Protein AF-0000000087521911 (afdb_homodimer)

Foldseek 3Di:
DPCPPVNVLPLPPDPDDQQDFLDDCPPPPPPDPDCPDPPPQPADDDPVFAWFKWFGQFKAKDWDQDPDDPDDDDDDVVVPCPVSRDRDIATQAGTDTDTFTWLFEEEEDEDPSLNLVVVVCCQQSNGPTPDTGMTGRDHEDEQPPQQPADQQFFLQVSLQSLLSSVSDDPVVSVVCSVVLCVLLVCVVGRRPRNVPPDPQSVLSSSLSSVLSDQDQEYEYEQSLVSYDPVSSVSSLVSLSVSSVVGHYYYYYHPDLVSCLSRGQWYWYGGSNYTDDIGGSVVVVVVVVVVVD/DPCPPVNVLPLPPDPDDAQDFLDDCPPCPPPDPDCPDPPPQPADDDPVFAWFKWFGQFKAKDWDQAPDDPDDDDDDVVVPCPVSSDRDIATQAGTDTDTDTWLFEEEEDEDPSLNLVVVVCCQQSNGPTPDTGMTGRDHEDEQPPQQPADQQFFLQVSLVSLLSSVSDDPVVSVVCSVVLCVLLVCVVGRRPRNVPPDPQSVLSSSLSSVLSDQDQEYEYEQSLVSYDPVSSVSSLVSLSVSSVVGHYYYYYHPDLVSCLSRGQWYWYGGSNYTDDIGGSVVVVVVVVVVVD

Organism: NCBI:txid162496

Nearest PDB structures (foldseek):
  7dd0-assembly2_D  TM=9.475E-01  e=5.955E-24  Bacillus subtilis subsp. subtilis str. 168
  7dd0-assembly1_C  TM=9.483E-01  e=8.957E-24  Bacillus subtilis subsp. subtilis str. 168
  7dd0-assembly1_A  TM=9.484E-01  e=1.701E-23  Bacillus subtilis subsp. subtilis str. 168
  7dd0-assembly2_B  TM=8.967E-01  e=7.971E-24  Bacillus subtilis subsp. subtilis str. 168
  6jbh-assembly1_B  TM=8.506E-01  e=3.644E-19  Alicyclobacillus herbarius

pLDDT: mean 77.41, std 24.44, range [22.36, 98.56]

Radius of gyration: 26.39 Å; Cα contacts (8 Å, |Δi|>4): 1039; chains: 2; bounding box: 81×71×60 Å

Structure (mmCIF, N/CA/C/O backbone):
data_AF-0000000087521911-model_v1
#
loop_
_entity.id
_entity.type
_entity.pdbx_description
1 polymer 'Teichoic acids export ATP-binding protein TagH'
#
loop_
_atom_site.group_PDB
_atom_site.id
_atom_site.type_symbol
_atom_site.label_atom_id
_atom_site.label_alt_id
_atom_site.label_comp_id
_atom_site.label_asym_id
_atom_site.label_entity_id
_atom_site.label_seq_id
_atom_site.pdbx_PDB_ins_code
_atom_site.Cartn_x
_atom_site.Cartn_y
_atom_site.Cartn_z
_atom_site.occupancy
_atom_site.B_iso_or_equiv
_atom_site.auth_seq_id
_atom_site.auth_comp_id
_atom_site.auth_asym_id
_atom_site.auth_atom_id
_atom_site.pdbx_PDB_model_num
ATOM 1 N N . MET A 1 1 ? -19.812 -6.426 34.812 1 22.36 1 MET A N 1
ATOM 2 C CA . MET A 1 1 ? -19.891 -5.055 34.312 1 22.36 1 MET A CA 1
ATOM 3 C C . MET A 1 1 ? -19.297 -4.945 32.906 1 22.36 1 MET A C 1
ATOM 5 O O . MET A 1 1 ? -18.141 -5.309 32.688 1 22.36 1 MET A O 1
ATOM 9 N N . SER A 1 2 ? -20.062 -5.16 31.828 1 26.69 2 SER A N 1
ATOM 10 C CA . SER A 1 2 ? -19.781 -5.328 30.406 1 26.69 2 SER A CA 1
ATOM 11 C C . SER A 1 2 ? -19.109 -4.09 29.812 1 26.69 2 SER A C 1
ATOM 13 O O . SER A 1 2 ? -19.656 -2.988 29.891 1 26.69 2 SER A O 1
ATOM 15 N N . ILE A 1 3 ? -17.781 -4.004 29.906 1 28.83 3 ILE A N 1
ATOM 16 C CA . ILE A 1 3 ? -17 -2.875 29.438 1 28.83 3 ILE A CA 1
ATOM 17 C C . ILE A 1 3 ? -17.359 -2.561 27.984 1 28.83 3 ILE A C 1
ATOM 19 O O . ILE A 1 3 ? -17.25 -3.424 27.109 1 28.83 3 ILE A O 1
ATOM 23 N N . SER A 1 4 ? -18.422 -1.766 27.844 1 28.25 4 SER A N 1
ATOM 24 C CA . SER A 1 4 ? -18.922 -1.297 26.547 1 28.25 4 SER A CA 1
ATOM 25 C C . SER A 1 4 ? -17.781 -0.7 25.703 1 28.25 4 SER A C 1
ATOM 27 O O . SER A 1 4 ? -16.781 -0.233 26.25 1 28.25 4 SER A O 1
ATOM 29 N N . PHE A 1 5 ? -17.812 -0.992 24.469 1 32.16 5 PHE A N 1
ATOM 30 C CA . PHE A 1 5 ? -16.828 -0.479 23.516 1 32.16 5 PHE A CA 1
ATOM 31 C C . PHE A 1 5 ? -16.609 1.018 23.719 1 32.16 5 PHE A C 1
ATOM 33 O O . PHE A 1 5 ? -15.492 1.513 23.594 1 32.16 5 PHE A O 1
ATOM 40 N N . ASP A 1 6 ? -17.703 1.628 24.078 1 31.12 6 ASP A N 1
ATOM 41 C CA . ASP A 1 6 ? -17.641 3.068 24.297 1 31.12 6 ASP A CA 1
ATOM 42 C C . ASP A 1 6 ? -16.719 3.398 25.469 1 31.12 6 ASP A C 1
ATOM 44 O O . ASP A 1 6 ? -16.094 4.461 25.5 1 31.12 6 ASP A O 1
ATOM 48 N N . ASP A 1 7 ? -16.812 2.672 26.5 1 31.64 7 ASP A N 1
ATOM 49 C CA . ASP A 1 7 ? -16.031 2.938 27.703 1 31.64 7 ASP A CA 1
ATOM 50 C C . ASP A 1 7 ? -14.531 2.889 27.391 1 31.64 7 ASP A C 1
ATOM 52 O O . ASP A 1 7 ? -13.711 3.307 28.219 1 31.64 7 ASP A O 1
ATOM 56 N N . LEU A 1 8 ? -14.18 2.168 26.453 1 28.31 8 LEU A N 1
ATOM 57 C CA . LEU A 1 8 ? -12.758 1.992 26.203 1 28.31 8 LEU A CA 1
ATOM 58 C C . LEU A 1 8 ? -12.156 3.25 25.578 1 28.31 8 LEU A C 1
ATOM 60 O O . LEU A 1 8 ? -10.977 3.551 25.797 1 28.31 8 LEU A O 1
ATOM 64 N N . ILE A 1 9 ? -12.922 3.928 24.719 1 30.78 9 ILE A N 1
ATOM 65 C CA . ILE A 1 9 ? -12.25 4.969 23.953 1 30.78 9 ILE A CA 1
ATOM 66 C C . ILE A 1 9 ? -12.586 6.34 24.531 1 30.78 9 ILE A C 1
ATOM 68 O O . ILE A 1 9 ? -13.633 6.914 24.203 1 30.78 9 ILE A O 1
ATOM 72 N N . ASN A 1 10 ? -12.586 6.578 25.906 1 27.72 10 ASN A N 1
ATOM 73 C CA . ASN A 1 10 ? -12.961 7.867 26.484 1 27.72 10 ASN A CA 1
ATOM 74 C C . ASN A 1 10 ? -12.039 8.984 25.984 1 27.72 10 ASN A C 1
ATOM 76 O O . ASN A 1 10 ? -10.844 8.984 26.281 1 27.72 10 ASN A O 1
ATOM 80 N N . PRO A 1 11 ? -12.477 9.766 25.078 1 27.09 11 PRO A N 1
ATOM 81 C CA . PRO A 1 11 ? -11.82 10.922 24.469 1 27.09 11 PRO A CA 1
ATOM 82 C C . PRO A 1 11 ? -11.414 11.984 25.484 1 27.09 11 PRO A C 1
ATOM 84 O O . PRO A 1 11 ? -10.828 13.008 25.125 1 27.09 11 PRO A O 1
ATOM 87 N N . GLN A 1 12 ? -12.039 12.07 26.656 1 29.78 12 GLN A N 1
ATOM 88 C CA . GLN A 1 12 ? -11.859 13.32 27.391 1 29.78 12 GLN A CA 1
ATOM 89 C C . GLN A 1 12 ? -10.383 13.586 27.656 1 29.78 12 GLN A C 1
ATOM 91 O O . GLN A 1 12 ? -10.031 14.586 28.281 1 29.78 12 GLN A O 1
ATOM 96 N N . LEU A 1 13 ? -9.578 12.562 27.625 1 28.88 13 LEU A N 1
ATOM 97 C CA . LEU A 1 13 ? -8.391 12.781 28.438 1 28.88 13 LEU A CA 1
ATOM 98 C C . LEU A 1 13 ? -7.375 13.641 27.688 1 28.88 13 LEU A C 1
ATOM 100 O O . LEU A 1 13 ? -6.242 13.812 28.141 1 28.88 13 LEU A O 1
ATOM 104 N N . HIS A 1 14 ? -7.523 13.812 26.281 1 29.69 14 HIS A N 1
ATOM 105 C CA . HIS A 1 14 ? -6.246 14.375 25.859 1 29.69 14 HIS A CA 1
ATOM 106 C C . HIS A 1 14 ? -6.23 15.891 26.031 1 29.69 14 HIS A C 1
ATOM 108 O O . HIS A 1 14 ? -7.133 16.578 25.547 1 29.69 14 HIS A O 1
ATOM 114 N N . PRO A 1 15 ? -5.57 16.422 26.969 1 28.14 15 PRO A N 1
ATOM 115 C CA . PRO A 1 15 ? -5.383 17.859 27.188 1 28.14 15 PRO A CA 1
ATOM 116 C C . PRO A 1 15 ? -4.848 18.562 25.953 1 28.14 15 PRO A C 1
ATOM 118 O O . PRO A 1 15 ? -4.297 17.938 25.062 1 28.14 15 PRO A O 1
ATOM 121 N N . GLU A 1 16 ? -5.145 19.812 25.812 1 26.77 16 GLU A N 1
ATOM 122 C CA . GLU A 1 16 ? -4.672 20.719 24.766 1 26.77 16 GLU A CA 1
ATOM 123 C C . GLU A 1 16 ? -3.166 20.609 24.562 1 26.77 16 GLU A C 1
ATOM 125 O O . GLU A 1 16 ? -2.4 20.656 25.531 1 26.77 16 GLU A O 1
ATOM 130 N N . TYR A 1 17 ? -2.707 19.984 23.625 1 29.59 17 TYR A N 1
ATOM 131 C CA . TYR A 1 17 ? -1.296 19.719 23.359 1 29.59 17 TYR A CA 1
ATOM 132 C C . TYR A 1 17 ? -0.51 21.016 23.281 1 29.59 17 TYR A C 1
ATOM 134 O O . TYR A 1 17 ? -0.903 21.938 22.547 1 29.59 17 TYR A O 1
ATOM 142 N N . GLN A 1 18 ? 0.108 21.469 24.25 1 29.75 18 GLN A N 1
ATOM 143 C CA . GLN A 1 18 ? 1.091 22.547 24.141 1 29.75 18 GLN A CA 1
ATOM 144 C C . GLN A 1 18 ? 2.234 22.141 23.203 1 29.75 18 GLN A C 1
ATOM 146 O O . GLN A 1 18 ? 2.682 20.984 23.234 1 29.75 18 GLN A O 1
ATOM 151 N N . PRO A 1 19 ? 2.436 22.891 22.188 1 32.28 19 PRO A N 1
ATOM 152 C CA . PRO A 1 19 ? 3.531 22.578 21.266 1 32.28 19 PRO A CA 1
ATOM 153 C C . PRO A 1 19 ? 4.797 22.125 21.984 1 32.28 19 PRO A C 1
ATOM 155 O O . PRO A 1 19 ? 5.273 22.797 22.891 1 32.28 19 PRO A O 1
ATOM 158 N N . GLU A 1 20 ? 4.875 20.969 22.469 1 36.81 20 GLU A N 1
ATOM 159 C CA . GLU A 1 20 ? 6.113 20.531 23.109 1 36.81 20 GLU A CA 1
ATOM 160 C C . GLU A 1 20 ? 7.125 20.047 22.062 1 36.81 20 GLU A C 1
ATOM 162 O O . GLU A 1 20 ? 6.746 19.609 20.984 1 36.81 20 GLU A O 1
ATOM 167 N N . PRO A 1 21 ? 8.297 20.438 22.156 1 35.91 21 PRO A N 1
ATOM 168 C CA . PRO A 1 21 ? 9.305 19.812 21.297 1 35.91 21 PRO A CA 1
ATOM 169 C C . PRO A 1 21 ? 9.031 18.328 21.047 1 35.91 21 PRO A C 1
ATOM 171 O O . PRO A 1 21 ? 8.633 17.609 21.969 1 35.91 21 PRO A O 1
ATOM 174 N N . VAL A 1 22 ? 8.594 18.062 19.875 1 39.69 22 VAL A N 1
ATOM 175 C CA . VAL A 1 22 ? 8.336 16.641 19.641 1 39.69 22 VAL A CA 1
ATOM 176 C C . VAL A 1 22 ? 9.383 15.797 20.359 1 39.69 22 VAL A C 1
ATOM 178 O O . VAL A 1 22 ? 9.062 14.75 20.938 1 39.69 22 VAL A O 1
ATOM 181 N N . PHE A 1 23 ? 10.711 15.867 20.156 1 34 23 PHE A N 1
ATOM 182 C CA . PHE A 1 23 ? 11.766 15.148 20.859 1 34 23 PHE A CA 1
ATOM 183 C C . PHE A 1 23 ? 12.461 16.062 21.875 1 34 23 PHE A C 1
ATOM 185 O O . PHE A 1 23 ? 12.938 17.141 21.516 1 34 23 PHE A O 1
ATOM 192 N N . SER A 1 24 ? 11.875 16.312 23.109 1 29.38 24 SER A N 1
ATOM 193 C CA . SER A 1 24 ? 12.688 16.969 24.125 1 29.38 24 SER A CA 1
ATOM 194 C C . SER A 1 24 ? 13.867 16.094 24.531 1 29.38 24 SER A C 1
ATOM 196 O O . SER A 1 24 ? 13.711 14.891 24.766 1 29.38 24 SER A O 1
ATOM 198 N N . ASP A 1 25 ? 15.125 16.406 24.188 1 28.83 25 ASP A N 1
ATOM 199 C CA . ASP A 1 25 ? 16.391 15.828 24.656 1 28.83 25 ASP A CA 1
ATOM 200 C C . ASP A 1 25 ? 16.375 15.625 26.172 1 28.83 25 ASP A C 1
ATOM 202 O O . ASP A 1 25 ? 16.734 16.531 26.922 1 28.83 25 ASP A O 1
ATOM 206 N N . ALA A 1 26 ? 15.484 15.078 26.812 1 29.61 26 ALA A N 1
ATOM 207 C CA . ALA A 1 26 ? 15.828 14.922 28.234 1 29.61 26 ALA A CA 1
ATOM 208 C C . ALA A 1 26 ? 17.094 14.094 28.391 1 29.61 26 ALA A C 1
ATOM 210 O O . ALA A 1 26 ? 17.531 13.836 29.516 1 29.61 26 ALA A O 1
ATOM 211 N N . THR A 1 27 ? 17.391 13.117 27.484 1 27.22 27 THR A N 1
ATOM 212 C CA . THR A 1 27 ? 18.578 12.383 27.875 1 27.22 27 THR A CA 1
ATOM 213 C C . THR A 1 27 ? 19.828 13.258 27.734 1 27.22 27 THR A C 1
ATOM 215 O O . THR A 1 27 ? 20.078 13.828 26.672 1 27.22 27 THR A O 1
ATOM 218 N N . THR A 1 28 ? 20.328 13.812 28.797 1 25.72 28 THR A N 1
ATOM 219 C CA . THR A 1 28 ? 21.578 14.484 29.109 1 25.72 28 THR A CA 1
ATOM 220 C C . THR A 1 28 ? 22.75 13.773 28.453 1 25.72 28 THR A C 1
ATOM 222 O O . THR A 1 28 ? 23.25 12.773 28.969 1 25.72 28 THR A O 1
ATOM 225 N N . PHE A 1 29 ? 22.75 13.273 27.25 1 25.58 29 PHE A N 1
ATOM 226 C CA . PHE A 1 29 ? 24.094 12.867 26.828 1 25.58 29 PHE A CA 1
ATOM 227 C C . PHE A 1 29 ? 25.078 14.008 27 1 25.58 29 PHE A C 1
ATOM 229 O O . PHE A 1 29 ? 24.781 15.156 26.672 1 25.58 29 PHE A O 1
ATOM 236 N N . GLU A 1 30 ? 25.922 13.961 27.953 1 27.11 30 GLU A N 1
ATOM 237 C CA . GLU A 1 30 ? 27.078 14.812 28.203 1 27.11 30 GLU A CA 1
ATOM 238 C C . GLU A 1 30 ? 27.812 15.133 26.891 1 27.11 30 GLU A C 1
ATOM 240 O O . GLU A 1 30 ? 28.422 14.25 26.297 1 27.11 30 GLU A O 1
ATOM 245 N N . ALA A 1 31 ? 27.203 15.953 26.031 1 27.7 31 ALA A N 1
ATOM 246 C CA . ALA A 1 31 ? 27.984 16.547 24.938 1 27.7 31 ALA A CA 1
ATOM 247 C C . ALA A 1 31 ? 29.359 16.984 25.422 1 27.7 31 ALA A C 1
ATOM 249 O O . ALA A 1 31 ? 29.484 17.719 26.406 1 27.7 31 ALA A O 1
ATOM 250 N N . SER A 1 32 ? 30.297 16.172 25.203 1 28.66 32 SER A N 1
ATOM 251 C CA . SER A 1 32 ? 31.641 16.766 25.281 1 28.66 32 SER A CA 1
ATOM 252 C C . SER A 1 32 ? 31.688 18.109 24.594 1 28.66 32 SER A C 1
ATOM 254 O O . SER A 1 32 ? 30.938 18.359 23.625 1 28.66 32 SER A O 1
ATOM 256 N N . GLU A 1 33 ? 32.125 19.25 25.172 1 30.12 33 GLU A N 1
ATOM 257 C CA . GLU A 1 33 ? 32.375 20.672 24.922 1 30.12 33 GLU A CA 1
ATOM 258 C C . GLU A 1 33 ? 33.031 20.891 23.562 1 30.12 33 GLU A C 1
ATOM 260 O O . GLU A 1 33 ? 33.75 21.859 23.375 1 30.12 33 GLU A O 1
ATOM 265 N N . GLY A 1 34 ? 33.25 19.875 22.688 1 31.8 34 GLY A N 1
ATOM 266 C CA . GLY A 1 34 ? 34 20.469 21.594 1 31.8 34 GLY A CA 1
ATOM 267 C C . GLY A 1 34 ? 33.281 21.625 20.922 1 31.8 34 GLY A C 1
ATOM 268 O O . GLY A 1 34 ? 32.031 21.672 20.938 1 31.8 34 GLY A O 1
ATOM 269 N N . GLN A 1 35 ? 33.781 22.891 20.75 1 30.73 35 GLN A N 1
ATOM 270 C CA . GLN A 1 35 ? 33.469 24.172 20.125 1 30.73 35 GLN A CA 1
ATOM 271 C C . GLN A 1 35 ? 32.781 23.984 18.766 1 30.73 35 GLN A C 1
ATOM 273 O O . GLN A 1 35 ? 33.438 24.109 17.734 1 30.73 35 GLN A O 1
ATOM 278 N N . GLU A 1 36 ? 32.188 22.859 18.469 1 32.66 36 GLU A N 1
ATOM 279 C CA . GLU A 1 36 ? 31.672 22.969 17.109 1 32.66 36 GLU A CA 1
ATOM 280 C C . GLU A 1 36 ? 30.844 24.25 16.938 1 32.66 36 GLU A C 1
ATOM 282 O O . GLU A 1 36 ? 30.016 24.578 17.797 1 32.66 36 GLU A O 1
ATOM 287 N N . LYS A 1 37 ? 31.297 25.219 16.141 1 34.97 37 LYS A N 1
ATOM 288 C CA . LYS A 1 37 ? 30.75 26.484 15.648 1 34.97 37 LYS A CA 1
ATOM 289 C C . LYS A 1 37 ? 29.234 26.375 15.43 1 34.97 37 LYS A C 1
ATOM 291 O O . LYS A 1 37 ? 28.766 25.422 14.82 1 34.97 37 LYS A O 1
ATOM 296 N N . GLU A 1 38 ? 28.406 26.797 16.297 1 36 38 GLU A N 1
ATOM 297 C CA . GLU A 1 38 ? 27 27.125 16.094 1 36 38 GLU A CA 1
ATOM 298 C C . GLU A 1 38 ? 26.75 27.625 14.672 1 36 38 GLU A C 1
ATOM 300 O O . GLU A 1 38 ? 27.047 28.781 14.352 1 36 38 GLU A O 1
ATOM 305 N N . GLU A 1 39 ? 27.188 26.969 13.617 1 38.81 39 GLU A N 1
ATOM 306 C CA . GLU A 1 39 ? 26.688 27.453 12.336 1 38.81 39 GLU A CA 1
ATOM 307 C C . GLU A 1 39 ? 25.25 27.953 12.461 1 38.81 39 GLU A C 1
ATOM 309 O O . GLU A 1 39 ? 24.375 27.219 12.93 1 38.81 39 GLU A O 1
ATOM 314 N N . GLN A 1 40 ? 24.938 29.156 12.906 1 39.03 40 GLN A N 1
ATOM 315 C CA . GLN A 1 40 ? 23.703 29.922 12.945 1 39.03 40 GLN A CA 1
ATOM 316 C C . GLN A 1 40 ? 22.766 29.484 11.82 1 39.03 40 GLN A C 1
ATOM 318 O O . GLN A 1 40 ? 23.141 29.469 10.648 1 39.03 40 GLN A O 1
ATOM 323 N N . SER A 1 41 ? 22 28.469 11.906 1 51.44 41 SER A N 1
ATOM 324 C CA . SER A 1 41 ? 20.938 28.109 10.992 1 51.44 41 SER A CA 1
ATOM 325 C C . SER A 1 41 ? 20.266 29.344 10.398 1 51.44 41 SER A C 1
ATOM 327 O O . SER A 1 41 ? 19.844 30.234 11.133 1 51.44 41 SER A O 1
ATOM 329 N N . SER A 1 42 ? 20.719 29.969 9.375 1 63.19 42 SER A N 1
ATOM 330 C CA . SER A 1 42 ? 20.25 31.109 8.609 1 63.19 42 SER A CA 1
ATOM 331 C C . SER A 1 42 ? 18.812 30.891 8.109 1 63.19 42 SER A C 1
ATOM 333 O O . SER A 1 42 ? 18.562 30.891 6.906 1 63.19 42 SER A O 1
ATOM 335 N N . LEU A 1 43 ? 17.906 30.281 8.852 1 82.31 43 LEU A N 1
ATOM 336 C CA . LEU A 1 43 ? 16.531 30.203 8.367 1 82.31 43 LEU A CA 1
ATOM 337 C C . LEU A 1 43 ? 15.852 31.578 8.445 1 82.31 43 LEU A C 1
ATOM 339 O O . LEU A 1 43 ? 15.93 32.25 9.477 1 82.31 43 LEU A O 1
ATOM 343 N N . GLU A 1 44 ? 15.57 32.125 7.395 1 84.5 44 GLU A N 1
ATOM 344 C CA . GLU A 1 44 ? 14.789 33.375 7.352 1 84.5 44 GLU A CA 1
ATOM 345 C C . GLU A 1 44 ? 13.289 33.062 7.426 1 84.5 44 GLU A C 1
ATOM 347 O O . GLU A 1 44 ? 12.758 32.312 6.613 1 84.5 44 GLU A O 1
ATOM 352 N N . ILE A 1 45 ? 12.625 33.625 8.414 1 90.25 45 ILE A N 1
ATOM 353 C CA . ILE A 1 45 ? 11.188 33.469 8.594 1 90.25 45 ILE A CA 1
ATOM 354 C C . ILE A 1 45 ? 10.461 34.688 8.039 1 90.25 45 ILE A C 1
ATOM 356 O O . ILE A 1 45 ? 10.797 35.812 8.375 1 90.25 45 ILE A O 1
ATOM 360 N N . ASP A 1 46 ? 9.586 34.469 7.184 1 91.75 46 ASP A N 1
ATOM 361 C CA . ASP A 1 46 ? 8.766 35.531 6.645 1 91.75 46 ASP A CA 1
ATOM 362 C C . ASP A 1 46 ? 7.824 36.094 7.711 1 91.75 46 ASP A C 1
ATOM 364 O O . ASP A 1 46 ? 6.926 35.375 8.18 1 91.75 46 ASP A O 1
ATOM 368 N N . PRO A 1 47 ? 8.031 37.312 8.117 1 89.81 47 PRO A N 1
ATOM 369 C CA . PRO A 1 47 ? 7.207 37.875 9.188 1 89.81 47 PRO A CA 1
ATOM 370 C C . PRO A 1 47 ? 5.742 38.031 8.781 1 89.81 47 PRO A C 1
ATOM 372 O O . PRO A 1 47 ? 4.875 38.188 9.648 1 89.81 47 PRO A O 1
ATOM 375 N N . ASN A 1 48 ? 5.5 38 7.5 1 93.19 48 ASN A N 1
ATOM 376 C CA . ASN A 1 48 ? 4.137 38.188 7.02 1 93.19 48 ASN A CA 1
ATOM 377 C C . ASN A 1 48 ? 3.367 36.875 6.926 1 93.19 48 ASN A C 1
ATOM 379 O O . ASN A 1 48 ? 2.186 36.875 6.578 1 93.19 48 ASN A O 1
ATOM 383 N N . ARG A 1 49 ? 4.039 35.875 7.219 1 94.06 49 ARG A N 1
ATOM 384 C CA . ARG A 1 49 ? 3.406 34.562 7.137 1 94.06 49 ARG A CA 1
ATOM 385 C C . ARG A 1 49 ? 3.475 33.812 8.477 1 94.06 49 ARG A C 1
ATOM 387 O O . ARG A 1 49 ? 4.309 34.156 9.32 1 94.06 49 ARG A O 1
ATOM 394 N N . ASN A 1 50 ? 2.555 32.875 8.68 1 93.81 50 ASN A N 1
ATOM 395 C CA . ASN A 1 50 ? 2.5 32.125 9.914 1 93.81 50 ASN A CA 1
ATOM 396 C C . ASN A 1 50 ? 3.221 30.781 9.773 1 93.81 50 ASN A C 1
ATOM 398 O O . ASN A 1 50 ? 2.725 29.859 9.109 1 93.81 50 ASN A O 1
ATOM 402 N N . PRO A 1 51 ? 4.363 30.656 10.359 1 95.06 51 PRO A N 1
ATOM 403 C CA . PRO A 1 51 ? 5.074 29.375 10.281 1 95.06 51 PRO A CA 1
ATOM 404 C C . PRO A 1 51 ? 4.375 28.266 11.055 1 95.06 51 PRO A C 1
ATOM 406 O O . PRO A 1 51 ? 3.881 28.5 12.164 1 95.06 51 PRO A O 1
ATOM 409 N N . VAL A 1 52 ? 4.32 27.078 10.484 1 95.44 52 VAL A N 1
ATOM 410 C CA . VAL A 1 52 ? 3.637 25.969 11.148 1 95.44 52 VAL A CA 1
ATOM 411 C C . VAL A 1 52 ? 4.625 24.828 11.414 1 95.44 52 VAL A C 1
ATOM 413 O O . VAL A 1 52 ? 4.449 24.062 12.359 1 95.44 52 VAL A O 1
ATOM 416 N N . VAL A 1 53 ? 5.613 24.672 10.594 1 96.44 53 VAL A N 1
ATOM 417 C CA . VAL A 1 53 ? 6.699 23.719 10.805 1 96.44 53 VAL A CA 1
ATOM 418 C C . VAL A 1 53 ? 8.039 24.391 10.5 1 96.44 53 VAL A C 1
ATOM 420 O O . VAL A 1 53 ? 8.18 25.078 9.492 1 96.44 53 VAL A O 1
ATOM 423 N N . ILE A 1 54 ? 8.953 24.219 11.367 1 96.44 54 ILE A N 1
ATOM 424 C CA . ILE A 1 54 ? 10.312 24.719 11.164 1 96.44 54 ILE A CA 1
ATOM 425 C C . ILE A 1 54 ? 11.305 23.562 11.266 1 96.44 54 ILE A C 1
ATOM 427 O O . ILE A 1 54 ? 11.352 22.875 12.289 1 96.44 54 ILE A O 1
ATOM 431 N N . VAL A 1 55 ? 11.938 23.281 10.219 1 96.56 55 VAL A N 1
ATOM 432 C CA . VAL A 1 55 ? 13.039 22.328 10.195 1 96.56 55 VAL A CA 1
ATOM 433 C C . VAL A 1 55 ? 14.375 23.062 10.141 1 96.56 55 VAL A C 1
ATOM 435 O O . VAL A 1 55 ? 14.648 23.797 9.188 1 96.56 55 VAL A O 1
ATOM 438 N N . ASP A 1 56 ? 15.156 22.844 11.141 1 95.56 56 ASP A N 1
ATOM 439 C CA . ASP A 1 56 ? 16.391 23.609 11.281 1 95.56 56 ASP A CA 1
ATOM 440 C C . ASP A 1 56 ? 17.609 22.688 11.344 1 95.56 56 ASP A C 1
ATOM 442 O O . ASP A 1 56 ? 17.875 22.078 12.383 1 95.56 56 ASP A O 1
ATOM 446 N N . ASN A 1 57 ? 18.375 22.688 10.227 1 96.5 57 ASN A N 1
ATOM 447 C CA . ASN A 1 57 ? 19.594 21.922 10.117 1 96.5 57 ASN A CA 1
ATOM 448 C C . ASN A 1 57 ? 19.422 20.5 10.641 1 96.5 57 ASN A C 1
ATOM 450 O O . ASN A 1 57 ? 20.188 20.031 11.492 1 96.5 57 ASN A O 1
ATOM 454 N N . LEU A 1 58 ? 18.469 19.844 10.156 1 96.25 58 LEU A N 1
ATOM 455 C CA . LEU A 1 58 ? 18.031 18.531 10.656 1 96.25 58 LEU A CA 1
ATOM 456 C C . LEU A 1 58 ? 18.953 17.438 10.141 1 96.25 58 LEU A C 1
ATOM 458 O O . LEU A 1 58 ? 19.156 17.297 8.93 1 96.25 58 LEU A O 1
ATOM 462 N N . HIS A 1 59 ? 19.562 16.719 11.039 1 96.06 59 HIS A N 1
ATOM 463 C CA . HIS A 1 59 ? 20.328 15.523 10.75 1 96.06 59 HIS A CA 1
ATOM 464 C C . HIS A 1 59 ? 19.688 14.289 11.375 1 96.06 59 HIS A C 1
ATOM 466 O O . HIS A 1 59 ? 19.219 14.336 12.516 1 96.06 59 HIS A O 1
ATOM 472 N N . VAL A 1 60 ? 19.578 13.258 10.633 1 92.56 60 VAL A N 1
ATOM 473 C CA . VAL A 1 60 ? 19.125 11.969 11.148 1 92.56 60 VAL A CA 1
ATOM 474 C C . VAL A 1 60 ? 20.109 10.875 10.75 1 92.56 60 VAL A C 1
ATOM 476 O O . VAL A 1 60 ? 20.469 10.742 9.578 1 92.56 60 VAL A O 1
ATOM 479 N N . LYS A 1 61 ? 20.578 10.156 11.695 1 89.44 61 LYS A N 1
ATOM 480 C CA . LYS A 1 61 ? 21.516 9.047 11.508 1 89.44 61 LYS A CA 1
ATOM 481 C C . LYS A 1 61 ? 20.938 7.75 12.078 1 89.44 61 LYS A C 1
ATOM 483 O O . LYS A 1 61 ? 20.328 7.75 13.148 1 89.44 61 LYS A O 1
ATOM 488 N N . TYR A 1 62 ? 21.078 6.758 11.297 1 81.75 62 TYR A N 1
ATOM 489 C CA . TYR A 1 62 ? 20.688 5.434 11.766 1 81.75 62 TYR A CA 1
ATOM 490 C C . TYR A 1 62 ? 21.891 4.539 11.984 1 81.75 62 TYR A C 1
ATOM 492 O O . TYR A 1 62 ? 22.844 4.566 11.188 1 81.75 62 TYR A O 1
ATOM 500 N N . GLN A 1 63 ? 21.875 3.807 13.078 1 76.25 63 GLN A N 1
ATOM 501 C CA . GLN A 1 63 ? 22.906 2.795 13.32 1 76.25 63 GLN A CA 1
ATOM 502 C C . GLN A 1 63 ? 22.438 1.421 12.836 1 76.25 63 GLN A C 1
ATOM 504 O O . GLN A 1 63 ? 21.344 0.977 13.18 1 76.25 63 GLN A O 1
ATOM 509 N N . VAL A 1 64 ? 23.156 0.884 11.883 1 67.81 64 VAL A N 1
ATOM 510 C CA . VAL A 1 64 ? 22.75 -0.4 11.32 1 67.81 64 VAL A CA 1
ATOM 511 C C . VAL A 1 64 ? 23.828 -1.444 11.586 1 67.81 64 VAL A C 1
ATOM 513 O O . VAL A 1 64 ? 25.016 -1.126 11.594 1 67.81 64 VAL A O 1
ATOM 516 N N . TYR A 1 65 ? 23.359 -2.656 12.055 1 58.66 65 TYR A N 1
ATOM 517 C CA . TYR A 1 65 ? 24.312 -3.746 12.219 1 58.66 65 TYR A CA 1
ATOM 518 C C . TYR A 1 65 ? 24.75 -4.293 10.867 1 58.66 65 TYR A C 1
ATOM 520 O O . TYR A 1 65 ? 23.922 -4.559 9.992 1 58.66 65 TYR A O 1
ATOM 528 N N . SER A 1 66 ? 25.906 -3.99 10.352 1 50.94 66 SER A N 1
ATOM 529 C CA . SER A 1 66 ? 26.438 -4.43 9.062 1 50.94 66 SER A CA 1
ATOM 530 C C . SER A 1 66 ? 26.516 -5.949 8.984 1 50.94 66 SER A C 1
ATOM 532 O O . SER A 1 66 ? 26.984 -6.598 9.93 1 50.94 66 SER A O 1
ATOM 534 N N . SER A 1 67 ? 25.688 -6.629 8.203 1 47.88 67 SER A N 1
ATOM 535 C CA . SER A 1 67 ? 25.922 -8.055 7.98 1 47.88 67 SER A CA 1
ATOM 536 C C . SER A 1 67 ? 27.266 -8.305 7.324 1 47.88 67 SER A C 1
ATOM 538 O O . SER A 1 67 ? 27.578 -7.711 6.293 1 47.88 67 SER A O 1
ATOM 540 N N . GLY A 1 68 ? 28.328 -8.43 7.984 1 39.72 68 GLY A N 1
ATOM 541 C CA . GLY A 1 68 ? 29.656 -8.742 7.496 1 39.72 68 GLY A CA 1
ATOM 542 C C . GLY A 1 68 ? 29.688 -9.891 6.508 1 39.72 68 GLY A C 1
ATOM 543 O O . GLY A 1 68 ? 29 -10.898 6.707 1 39.72 68 GLY A O 1
ATOM 544 N N . LYS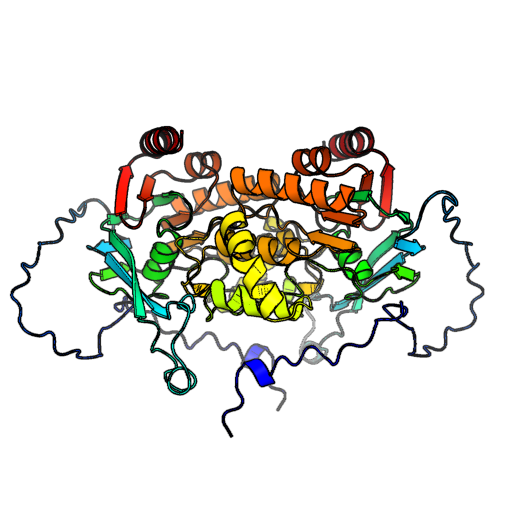 A 1 69 ? 29.891 -9.727 5.188 1 39.94 69 LYS A N 1
ATOM 545 C CA . LYS A 1 69 ? 30.406 -10.82 4.367 1 39.94 69 LYS A CA 1
ATOM 546 C C . LYS A 1 69 ? 31.484 -11.609 5.113 1 39.94 69 LYS A C 1
ATOM 548 O O . LYS A 1 69 ? 32.344 -11.023 5.777 1 39.94 69 LYS A O 1
ATOM 553 N N . SER A 1 70 ? 31.219 -12.953 5.434 1 35.75 70 SER A N 1
ATOM 554 C CA . SER A 1 70 ? 32.25 -13.867 5.914 1 35.75 70 SER A CA 1
ATOM 555 C C . SER A 1 70 ? 33.531 -13.758 5.066 1 35.75 70 SER A C 1
ATOM 557 O O . SER A 1 70 ? 33.469 -13.969 3.854 1 35.75 70 SER A O 1
ATOM 559 N N . VAL A 1 71 ? 34.594 -13.016 5.359 1 31.38 71 VAL A N 1
ATOM 560 C CA . VAL A 1 71 ? 35.906 -13.32 4.773 1 31.38 71 VAL A CA 1
ATOM 561 C C . VAL A 1 71 ? 36.188 -14.805 4.938 1 31.38 71 VAL A C 1
ATOM 563 O O . VAL A 1 71 ? 35.688 -15.453 5.859 1 31.38 71 VAL A O 1
ATOM 566 N N . GLY A 1 72 ? 37.094 -15.5 4.074 1 29.58 72 GLY A N 1
ATOM 567 C CA . GLY A 1 72 ? 37.625 -16.844 3.854 1 29.58 72 GLY A CA 1
ATOM 568 C C . GLY A 1 72 ? 37.875 -17.609 5.141 1 29.58 72 GLY A C 1
ATOM 569 O O . GLY A 1 72 ? 37.375 -17.219 6.203 1 29.58 72 GLY A O 1
ATOM 570 N N . ASN A 1 73 ? 39.281 -18.188 5.375 1 28.81 73 ASN A N 1
ATOM 571 C CA . ASN A 1 73 ? 39.969 -19.406 5.816 1 28.81 73 ASN A CA 1
ATOM 572 C C . ASN A 1 73 ? 39.812 -19.609 7.324 1 28.81 73 ASN A C 1
ATOM 574 O O . ASN A 1 73 ? 40.469 -20.5 7.895 1 28.81 73 ASN A O 1
ATOM 578 N N . ALA A 1 74 ? 40.281 -18.766 8.32 1 28.69 74 ALA A N 1
ATOM 579 C CA . ALA A 1 74 ? 40.781 -19.312 9.578 1 28.69 74 ALA A CA 1
ATOM 580 C C . ALA A 1 74 ? 39.688 -19.969 10.383 1 28.69 74 ALA A C 1
ATOM 582 O O . ALA A 1 74 ? 38.531 -19.531 10.344 1 28.69 74 ALA A O 1
ATOM 583 N N . GLY A 1 75 ? 39.969 -21.203 11.297 1 29.28 75 GLY A N 1
ATOM 584 C CA . GLY A 1 75 ? 39.375 -22.312 12.047 1 29.28 75 GLY A CA 1
ATOM 585 C C . GLY A 1 75 ? 38.188 -21.891 12.883 1 29.28 75 GLY A C 1
ATOM 586 O O . GLY A 1 75 ? 37.594 -20.844 12.641 1 29.28 75 GLY A O 1
ATOM 587 N N . ALA A 1 76 ? 38.219 -22.562 14.406 1 31.33 76 ALA A N 1
ATOM 588 C CA . ALA A 1 76 ? 37.438 -22.766 15.625 1 31.33 76 ALA A CA 1
ATOM 589 C C . ALA A 1 76 ? 36.875 -21.438 16.141 1 31.33 76 ALA A C 1
ATOM 591 O O . ALA A 1 76 ? 35.844 -21.406 16.828 1 31.33 76 ALA A O 1
ATOM 592 N N . ARG A 1 77 ? 37.844 -20.484 16.375 1 27.58 77 ARG A N 1
ATOM 593 C CA . ARG A 1 77 ? 37.594 -19.281 17.156 1 27.58 77 ARG A CA 1
ATOM 594 C C . ARG A 1 77 ? 36.531 -18.406 16.469 1 27.58 77 ARG A C 1
ATOM 596 O O . ARG A 1 77 ? 36.219 -17.312 16.953 1 27.58 77 ARG A O 1
ATOM 603 N N . ARG A 1 78 ? 36.375 -18.562 15.18 1 31.86 78 ARG A N 1
ATOM 604 C CA . ARG A 1 78 ? 35.594 -17.656 14.352 1 31.86 78 ARG A CA 1
ATOM 605 C C . ARG A 1 78 ? 34.094 -17.844 14.578 1 31.86 78 ARG A C 1
ATOM 607 O O . ARG A 1 78 ? 33.281 -17.188 13.938 1 31.86 78 ARG A O 1
ATOM 614 N N . LEU A 1 79 ? 33.656 -19.047 15.062 1 32.12 79 LEU A N 1
ATOM 615 C CA . LEU A 1 79 ? 32.281 -19.344 15.422 1 32.12 79 LEU A CA 1
ATOM 616 C C . LEU A 1 79 ? 31.734 -18.281 16.375 1 32.12 79 LEU A C 1
ATOM 618 O O . LEU A 1 79 ? 30.547 -17.953 16.328 1 32.12 79 LEU A O 1
ATOM 622 N N . LEU A 1 80 ? 32.438 -18.219 17.656 1 32.72 80 LEU A N 1
ATOM 623 C CA . LEU A 1 80 ? 32.062 -17.344 18.766 1 32.72 80 LEU A CA 1
ATOM 624 C C . LEU A 1 80 ? 32.125 -15.875 18.328 1 32.72 80 LEU A C 1
ATOM 626 O O . LEU A 1 80 ? 31.719 -14.984 19.078 1 32.72 80 LEU A O 1
ATOM 630 N N . GLN A 1 81 ? 33.344 -15.562 17.688 1 32.31 81 GLN A N 1
ATOM 631 C CA . GLN A 1 81 ? 33.469 -14.125 17.453 1 32.31 81 GLN A CA 1
ATOM 632 C C . GLN A 1 81 ? 32.312 -13.633 16.562 1 32.31 81 GLN A C 1
ATOM 634 O O . GLN A 1 81 ? 32.312 -13.859 15.352 1 32.31 81 GLN A O 1
ATOM 639 N N . THR A 1 82 ? 31.094 -13.914 16.938 1 35.16 82 THR A N 1
ATOM 640 C CA . THR A 1 82 ? 29.969 -13.062 16.578 1 35.16 82 THR A CA 1
ATOM 641 C C . THR A 1 82 ? 30.469 -11.68 16.141 1 35.16 82 THR A C 1
ATOM 643 O O . THR A 1 82 ? 30.875 -10.875 16.984 1 35.16 82 THR A O 1
ATOM 646 N N . LYS A 1 83 ? 31.578 -11.68 15.383 1 35.34 83 LYS A N 1
ATOM 647 C CA . LYS A 1 83 ? 32.219 -10.438 14.961 1 35.34 83 LYS A CA 1
ATOM 648 C C . LYS A 1 83 ? 31.234 -9.273 15.016 1 35.34 83 LYS A C 1
ATOM 650 O O . LYS A 1 83 ? 30.109 -9.367 14.492 1 35.34 83 LYS A O 1
ATOM 655 N N . MET A 1 84 ? 31.109 -8.625 16.125 1 36.38 84 MET A N 1
ATOM 656 C CA . MET A 1 84 ? 30.547 -7.297 16.359 1 36.38 84 MET A CA 1
ATOM 657 C C . MET A 1 84 ? 30.453 -6.512 15.047 1 36.38 84 MET A C 1
ATOM 659 O O . MET A 1 84 ? 31.453 -5.934 14.602 1 36.38 84 MET A O 1
ATOM 663 N N . ARG A 1 85 ? 30.078 -7.086 13.93 1 45.84 85 ARG A N 1
ATOM 664 C CA . ARG A 1 85 ? 29.859 -6.449 12.633 1 45.84 85 ARG A CA 1
ATOM 665 C C . ARG A 1 85 ? 29.438 -4.996 12.805 1 45.84 85 ARG A C 1
ATOM 667 O O . ARG A 1 85 ? 28.562 -4.691 13.609 1 45.84 85 ARG A O 1
ATOM 674 N N . GLY A 1 86 ? 30.484 -4.152 12.617 1 50.84 86 GLY A N 1
ATOM 675 C CA . GLY A 1 86 ? 30.5 -2.744 12.977 1 50.84 86 GLY A CA 1
ATOM 676 C C . GLY A 1 86 ? 29.203 -2.031 12.641 1 50.84 86 GLY A C 1
ATOM 677 O O . GLY A 1 86 ? 28.391 -2.531 11.852 1 50.84 86 GLY A O 1
ATOM 678 N N . LEU A 1 87 ? 28.688 -1.457 13.641 1 62.22 87 LEU A N 1
ATOM 679 C CA . LEU A 1 87 ? 27.594 -0.487 13.547 1 62.22 87 LEU A CA 1
ATOM 680 C C . LEU A 1 87 ? 27.891 0.542 12.461 1 62.22 87 LEU A C 1
ATOM 682 O O . LEU A 1 87 ? 28.953 1.148 12.438 1 62.22 87 LEU A O 1
ATOM 686 N N . ARG A 1 88 ? 27.422 0.171 11.273 1 72.44 88 ARG A N 1
ATOM 687 C CA . ARG A 1 88 ? 27.484 1.22 10.258 1 72.44 88 ARG A CA 1
ATOM 688 C C . ARG A 1 88 ? 26.406 2.275 10.5 1 72.44 88 ARG A C 1
ATOM 690 O O . ARG A 1 88 ? 25.312 1.954 10.938 1 72.44 88 ARG A O 1
ATOM 697 N N . THR A 1 89 ? 26.953 3.514 10.461 1 80.62 89 THR A N 1
ATOM 698 C CA . THR A 1 89 ? 26.016 4.621 10.609 1 80.62 89 THR A CA 1
ATOM 699 C C . THR A 1 89 ? 25.578 5.148 9.242 1 80.62 89 THR A C 1
ATOM 701 O O . THR A 1 89 ? 26.406 5.359 8.359 1 80.62 89 THR A O 1
ATOM 704 N N . VAL A 1 90 ? 24.344 5.219 9.008 1 81.94 90 VAL A N 1
ATOM 705 C CA . VAL A 1 90 ? 23.797 5.816 7.793 1 81.94 90 VAL A CA 1
ATOM 706 C C . VAL A 1 90 ? 23.281 7.219 8.094 1 81.94 90 VAL A C 1
ATOM 708 O O . VAL A 1 90 ? 22.438 7.395 8.977 1 81.94 90 VAL A O 1
ATOM 711 N N . HIS A 1 91 ? 23.906 8.164 7.441 1 90.19 91 HIS A N 1
ATOM 712 C CA . HIS A 1 91 ? 23.453 9.547 7.586 1 90.19 91 HIS A CA 1
ATOM 713 C C . HIS A 1 91 ? 22.328 9.859 6.617 1 90.19 91 HIS A C 1
ATOM 715 O O . HIS A 1 91 ? 22.562 10.367 5.52 1 90.19 91 HIS A O 1
ATOM 721 N N . ALA A 1 92 ? 21.078 9.656 7.027 1 89.5 92 ALA A N 1
ATOM 722 C CA . ALA A 1 92 ? 19.906 9.672 6.16 1 89.5 92 ALA A CA 1
ATOM 723 C C . ALA A 1 92 ? 19.516 11.094 5.797 1 89.5 92 ALA A C 1
ATOM 725 O O . ALA A 1 92 ? 19.047 11.352 4.68 1 89.5 92 ALA A O 1
ATOM 726 N N . LEU A 1 93 ? 19.578 11.992 6.695 1 95.5 93 LEU A N 1
ATOM 727 C CA . LEU A 1 93 ? 19.359 13.422 6.457 1 95.5 93 LEU A CA 1
ATOM 728 C C . LEU A 1 93 ? 20.578 14.234 6.883 1 95.5 93 LEU A C 1
ATOM 730 O O . LEU A 1 93 ? 21.078 14.07 7.992 1 95.5 93 LEU A O 1
ATOM 734 N N . LYS A 1 94 ? 21.031 15.125 6.02 1 96.5 94 LYS A N 1
ATOM 735 C CA . LYS A 1 94 ? 22.328 15.781 6.191 1 96.5 94 LYS A CA 1
ATOM 736 C C . LYS A 1 94 ? 22.172 17.297 6.234 1 96.5 94 LYS A C 1
ATOM 738 O O . LYS A 1 94 ? 22.828 18.016 5.473 1 96.5 94 LYS A O 1
ATOM 743 N N . GLY A 1 95 ? 21.406 17.75 7.145 1 96.44 95 GLY A N 1
ATOM 744 C CA . GLY A 1 95 ? 21.297 19.188 7.363 1 96.44 95 GLY A CA 1
ATOM 745 C C . GLY A 1 95 ? 20.172 19.828 6.555 1 96.44 95 GLY A C 1
ATOM 746 O O . GLY A 1 95 ? 20.406 20.812 5.84 1 96.44 95 GLY A O 1
ATOM 747 N N . ILE A 1 96 ? 18.953 19.328 6.699 1 97.25 96 ILE A N 1
ATOM 748 C CA . ILE A 1 96 ? 17.781 19.859 6.004 1 97.25 96 ILE A CA 1
ATOM 749 C C . ILE A 1 96 ? 17.234 21.062 6.766 1 97.25 96 ILE A C 1
ATOM 751 O O . ILE A 1 96 ? 17.125 21.031 7.992 1 97.25 96 ILE A O 1
ATOM 755 N N . SER A 1 97 ? 16.969 22.156 6.043 1 97.25 97 SER A N 1
ATOM 756 C CA . SER A 1 97 ? 16.391 23.344 6.664 1 97.25 97 SER A CA 1
ATOM 757 C C . SER A 1 97 ? 15.297 23.953 5.793 1 97.25 97 SER A C 1
ATOM 759 O O . SER A 1 97 ? 15.477 24.109 4.586 1 97.25 97 SER A O 1
ATOM 761 N N . PHE A 1 98 ? 14.172 24.219 6.379 1 97.38 98 PHE A N 1
ATOM 762 C CA . PHE A 1 98 ? 13.109 24.953 5.707 1 97.38 98 PHE A CA 1
ATOM 763 C C . PHE A 1 98 ? 12.016 25.344 6.695 1 97.38 98 PHE A C 1
ATOM 765 O O . PHE A 1 98 ? 11.977 24.828 7.816 1 97.38 98 PHE A O 1
ATOM 772 N N . VAL A 1 99 ? 11.172 26.25 6.281 1 97.12 99 VAL A N 1
ATOM 773 C CA . VAL A 1 99 ? 10.008 26.672 7.051 1 97.12 99 VAL A CA 1
ATOM 774 C C . VAL A 1 99 ? 8.742 26.453 6.23 1 97.12 99 VAL A C 1
ATOM 776 O O . VAL A 1 99 ? 8.664 26.875 5.078 1 97.12 99 VAL A O 1
ATOM 779 N N . ALA A 1 100 ? 7.863 25.734 6.809 1 97.44 100 ALA A N 1
ATOM 780 C CA . ALA A 1 100 ? 6.543 25.578 6.199 1 97.44 100 ALA A CA 1
ATOM 781 C C . ALA A 1 100 ? 5.539 26.547 6.816 1 97.44 100 ALA A C 1
ATOM 783 O O . ALA A 1 100 ? 5.5 26.719 8.039 1 97.44 100 ALA A O 1
ATOM 784 N N . TYR A 1 101 ? 4.77 27.172 5.977 1 96.12 101 TYR A N 1
ATOM 785 C CA . TYR A 1 101 ? 3.803 28.172 6.43 1 96.12 101 TYR A CA 1
ATOM 786 C C . TYR A 1 101 ? 2.377 27.672 6.227 1 96.12 101 TYR A C 1
ATOM 788 O O . TYR A 1 101 ? 2.143 26.734 5.465 1 96.12 101 TYR A O 1
ATOM 796 N N . GLU A 1 102 ? 1.475 28.297 6.895 1 94.38 102 GLU A N 1
ATOM 797 C CA . GLU A 1 102 ? 0.054 28.016 6.707 1 94.38 102 GLU A CA 1
ATOM 798 C C . GLU A 1 102 ? -0.347 28.156 5.242 1 94.38 102 GLU A C 1
ATOM 800 O O . GLU A 1 102 ? 0.173 29.016 4.527 1 94.38 102 GLU A O 1
ATOM 805 N N . ASN A 1 103 ? -1.235 27.234 4.805 1 93.06 103 ASN A N 1
ATOM 806 C CA . ASN A 1 103 ? -1.825 27.266 3.469 1 93.06 103 ASN A CA 1
ATOM 807 C C . ASN A 1 103 ? -0.827 26.812 2.408 1 93.06 103 ASN A C 1
ATOM 809 O O . ASN A 1 103 ? -0.92 27.219 1.249 1 93.06 103 ASN A O 1
ATOM 813 N N . GLU A 1 104 ? 0.176 26.062 2.828 1 96.19 104 GLU A N 1
ATOM 814 C CA . GLU A 1 104 ? 1.094 25.469 1.854 1 96.19 104 GLU A CA 1
ATOM 815 C C . GLU A 1 104 ? 0.837 23.984 1.681 1 96.19 104 GLU A C 1
ATOM 817 O O . GLU A 1 104 ? 0.511 23.281 2.645 1 96.19 104 GLU A O 1
ATOM 822 N N . SER A 1 105 ? 0.88 23.625 0.501 1 96.88 105 SER A N 1
ATOM 823 C CA . SER A 1 105 ? 1.003 22.219 0.128 1 96.88 105 SER A CA 1
ATOM 824 C C . SER A 1 105 ? 2.373 21.922 -0.473 1 96.88 105 SER A C 1
ATOM 826 O O . SER A 1 105 ? 2.662 22.328 -1.601 1 96.88 105 SER A O 1
ATOM 828 N N . ILE A 1 106 ? 3.15 21.219 0.289 1 98.12 106 ILE A N 1
ATOM 829 C CA . ILE A 1 106 ? 4.559 21.062 -0.05 1 98.12 106 ILE A CA 1
ATOM 830 C C . ILE A 1 106 ? 4.816 19.641 -0.526 1 98.12 106 ILE A C 1
ATOM 832 O O . ILE A 1 106 ? 4.605 18.672 0.221 1 98.12 106 ILE A O 1
ATOM 836 N N . GLY A 1 107 ? 5.238 19.547 -1.737 1 97.56 107 GLY A N 1
ATOM 837 C CA . GLY A 1 107 ? 5.691 18.266 -2.254 1 97.56 107 GLY A CA 1
ATOM 838 C C . GLY A 1 107 ? 7.137 17.953 -1.905 1 97.56 107 GLY A C 1
ATOM 839 O O . GLY A 1 107 ? 8.008 18.828 -2.018 1 97.56 107 GLY A O 1
ATOM 840 N N . ILE A 1 108 ? 7.352 16.797 -1.442 1 97.06 108 ILE A N 1
ATOM 841 C CA . ILE A 1 108 ? 8.711 16.312 -1.219 1 97.06 108 ILE A CA 1
ATOM 842 C C . ILE A 1 108 ? 9.062 15.281 -2.287 1 97.06 108 ILE A C 1
ATOM 844 O O . ILE A 1 108 ? 8.438 14.227 -2.377 1 97.06 108 ILE A O 1
ATOM 848 N N . ILE A 1 109 ? 10.102 15.641 -3.088 1 95.75 109 ILE A N 1
ATOM 849 C CA . ILE A 1 109 ? 10.445 14.734 -4.18 1 95.75 109 ILE A CA 1
ATOM 850 C C . ILE A 1 109 ? 11.914 14.328 -4.066 1 95.75 109 ILE A C 1
ATOM 852 O O . ILE A 1 109 ? 12.688 14.969 -3.354 1 95.75 109 ILE A O 1
ATOM 856 N N . GLY A 1 110 ? 12.242 13.289 -4.723 1 92.12 110 GLY A N 1
ATOM 857 C CA . GLY A 1 110 ? 13.562 12.68 -4.723 1 92.12 110 GLY A CA 1
ATOM 858 C C . GLY A 1 110 ? 13.547 11.219 -5.125 1 92.12 110 GLY A C 1
ATOM 859 O O . GLY A 1 110 ? 12.484 10.609 -5.23 1 92.12 110 GLY A O 1
ATOM 860 N N . THR A 1 111 ? 14.766 10.703 -5.32 1 86.19 111 THR A N 1
ATOM 861 C CA . THR A 1 111 ? 14.867 9.297 -5.695 1 86.19 111 THR A CA 1
ATOM 862 C C . THR A 1 111 ? 14.602 8.391 -4.492 1 86.19 111 THR A C 1
ATOM 864 O O . THR A 1 111 ? 14.469 8.875 -3.365 1 86.19 111 THR A O 1
ATOM 867 N N . ASN A 1 112 ? 14.508 7.168 -4.746 1 79.25 112 ASN A N 1
ATOM 868 C CA . ASN A 1 112 ? 14.328 6.211 -3.66 1 79.25 112 ASN A CA 1
ATOM 869 C C . ASN A 1 112 ? 15.516 6.227 -2.703 1 79.25 112 ASN A C 1
ATOM 871 O O . ASN A 1 112 ? 16.672 6.262 -3.137 1 79.25 112 ASN A O 1
ATOM 875 N N . GLY A 1 113 ? 15.188 6.316 -1.431 1 80.88 113 GLY A N 1
ATOM 876 C CA . GLY A 1 113 ? 16.234 6.316 -0.432 1 80.88 113 GLY A CA 1
ATOM 877 C C . GLY A 1 113 ? 16.828 7.695 -0.189 1 80.88 113 GLY A C 1
ATOM 878 O O . GLY A 1 113 ? 17.812 7.832 0.535 1 80.88 113 GLY A O 1
ATOM 879 N N . SER A 1 114 ? 16.203 8.656 -0.781 1 87.88 114 SER A N 1
ATOM 880 C CA . SER A 1 114 ? 16.766 9.992 -0.691 1 87.88 114 SER A CA 1
ATOM 881 C C . SER A 1 114 ? 16.562 10.594 0.695 1 87.88 114 SER A C 1
ATOM 883 O O . SER A 1 114 ? 17.188 11.594 1.048 1 87.88 114 SER A O 1
ATOM 885 N N . GLY A 1 115 ? 15.633 10.078 1.484 1 89.19 115 GLY A N 1
ATOM 886 C CA . GLY A 1 115 ? 15.391 10.57 2.83 1 89.19 115 GLY A CA 1
ATOM 887 C C . GLY A 1 115 ? 13.992 11.125 3.023 1 89.19 115 GLY A C 1
ATOM 888 O O . GLY A 1 115 ? 13.656 11.625 4.098 1 89.19 115 GLY A O 1
ATOM 889 N N . LYS A 1 116 ? 13.141 11.023 2.035 1 92.31 116 LYS A N 1
ATOM 890 C CA . LYS A 1 116 ? 11.805 11.594 2.08 1 92.31 116 LYS A CA 1
ATOM 891 C C . LYS A 1 116 ? 11.016 11.062 3.273 1 92.31 116 LYS A C 1
ATOM 893 O O . LYS A 1 116 ? 10.469 11.836 4.062 1 92.31 116 LYS A O 1
ATOM 898 N N . SER A 1 117 ? 10.992 9.727 3.412 1 88.56 117 SER A N 1
ATOM 899 C CA . SER A 1 117 ? 10.242 9.117 4.508 1 88.56 117 SER A CA 1
ATOM 900 C C . SER A 1 117 ? 10.859 9.461 5.859 1 88.56 117 SER A C 1
ATOM 902 O O . SER A 1 117 ? 10.141 9.68 6.836 1 88.56 117 SER A O 1
ATOM 904 N N . THR A 1 118 ? 12.172 9.508 5.902 1 88.19 118 THR A N 1
ATOM 905 C CA . THR A 1 118 ? 12.852 9.891 7.133 1 88.19 118 THR A CA 1
ATOM 906 C C . THR A 1 118 ? 12.477 11.32 7.535 1 88.19 118 THR A C 1
ATOM 908 O O . THR A 1 118 ? 12.219 11.586 8.711 1 88.19 118 THR A O 1
ATOM 911 N N . LEU A 1 119 ? 12.422 12.156 6.543 1 94.19 119 LEU A N 1
ATOM 912 C CA . LEU A 1 119 ? 12.047 13.539 6.801 1 94.19 119 LEU A CA 1
ATOM 913 C C . LEU A 1 119 ? 10.625 13.625 7.348 1 94.19 119 LEU A C 1
ATOM 915 O O . LEU A 1 119 ? 10.383 14.289 8.359 1 94.19 119 LEU A O 1
ATOM 919 N N . LEU A 1 120 ? 9.711 12.898 6.73 1 92.44 120 LEU A N 1
ATOM 920 C CA . LEU A 1 120 ? 8.312 12.922 7.156 1 92.44 120 LEU A CA 1
ATOM 921 C C . LEU A 1 120 ? 8.164 12.359 8.562 1 92.44 120 LEU A C 1
ATOM 923 O O . LEU A 1 120 ? 7.41 12.898 9.375 1 92.44 120 LEU A O 1
ATOM 927 N N . ARG A 1 121 ? 8.914 11.391 8.875 1 88.88 121 ARG A N 1
ATOM 928 C CA . ARG A 1 121 ? 8.859 10.789 10.203 1 88.88 121 ARG A CA 1
ATOM 929 C C . ARG A 1 121 ? 9.477 11.719 11.25 1 88.88 121 ARG A C 1
ATOM 931 O O . ARG A 1 121 ? 9.031 11.75 12.398 1 88.88 121 ARG A O 1
ATOM 938 N N . ALA A 1 122 ? 10.484 12.367 10.859 1 92.38 122 ALA A N 1
ATOM 939 C CA . ALA A 1 122 ? 11.078 13.344 11.766 1 92.38 122 ALA A CA 1
ATOM 940 C C . ALA A 1 122 ? 10.102 14.484 12.07 1 92.38 122 ALA A C 1
ATOM 942 O O . ALA A 1 122 ? 9.969 14.906 13.219 1 92.38 122 ALA A O 1
ATOM 943 N N . ILE A 1 123 ? 9.391 14.898 11.047 1 94.56 123 ILE A N 1
ATOM 944 C CA . ILE A 1 123 ? 8.43 15.992 11.203 1 94.56 123 ILE A CA 1
ATOM 945 C C . ILE A 1 123 ? 7.289 15.555 12.117 1 94.56 123 ILE A C 1
ATOM 947 O O . ILE A 1 123 ? 6.785 16.344 12.914 1 94.56 123 ILE A O 1
ATOM 951 N N . THR A 1 124 ? 6.934 14.305 12.062 1 89.94 124 THR A N 1
ATOM 952 C CA . THR A 1 124 ? 5.832 13.797 12.867 1 89.94 124 THR A CA 1
ATOM 953 C C . THR A 1 124 ? 6.312 13.438 14.273 1 89.94 124 THR A C 1
ATOM 955 O O . THR A 1 124 ? 5.504 13.156 15.156 1 89.94 124 THR A O 1
ATOM 958 N N . GLY A 1 125 ? 7.551 13.344 14.461 1 87.94 125 GLY A N 1
ATOM 959 C CA . GLY A 1 125 ? 8.109 13.008 15.758 1 87.94 125 GLY A CA 1
ATOM 960 C C . GLY A 1 125 ? 8.352 11.523 15.938 1 87.94 125 GLY A C 1
ATOM 961 O O . GLY A 1 125 ? 8.711 11.078 17.031 1 87.94 125 GLY A O 1
ATOM 962 N N . LEU A 1 126 ? 8.18 10.789 14.922 1 83.44 126 LEU A N 1
ATOM 963 C CA . LEU A 1 126 ? 8.359 9.344 15 1 83.44 126 LEU A CA 1
ATOM 964 C C . LEU A 1 126 ? 9.844 8.977 14.961 1 83.44 126 LEU A C 1
ATOM 966 O O . LEU A 1 126 ? 10.227 7.879 15.359 1 83.44 126 LEU A O 1
ATOM 970 N N . THR A 1 127 ? 10.688 9.844 14.406 1 85 127 THR A N 1
ATOM 971 C CA . THR A 1 127 ? 12.133 9.656 14.352 1 85 127 THR A CA 1
ATOM 972 C C . THR A 1 127 ? 12.867 10.859 14.953 1 85 127 THR A C 1
ATOM 974 O O . THR A 1 127 ? 12.766 11.977 14.438 1 85 127 THR A O 1
ATOM 977 N N . PRO A 1 128 ? 13.523 10.547 15.961 1 88.5 128 PRO A N 1
ATOM 978 C CA . PRO A 1 128 ? 14.25 11.656 16.578 1 88.5 128 PRO A CA 1
ATOM 979 C C . PRO A 1 128 ? 15.438 12.125 15.727 1 88.5 128 PRO A C 1
ATOM 981 O O . PRO A 1 128 ? 16.109 11.305 15.109 1 88.5 128 PRO A O 1
ATOM 984 N N . PRO A 1 129 ? 15.688 13.414 15.781 1 92.69 129 PRO A N 1
ATOM 985 C CA . PRO A 1 129 ? 16.875 13.93 15.102 1 92.69 129 PRO A CA 1
ATOM 986 C C . PRO A 1 129 ? 18.172 13.562 15.82 1 92.69 129 PRO A C 1
ATOM 988 O O . PRO A 1 129 ? 18.188 13.438 17.047 1 92.69 129 PRO A O 1
ATOM 991 N N . SER A 1 130 ? 19.188 13.312 15 1 92.44 130 SER A N 1
ATOM 992 C CA . SER A 1 130 ? 20.531 13.172 15.562 1 92.44 130 SER A CA 1
ATOM 993 C C . SER A 1 130 ? 21.125 14.523 15.914 1 92.44 130 SER A C 1
ATOM 995 O O . SER A 1 130 ? 21.844 14.656 16.906 1 92.44 130 SER A O 1
ATOM 997 N N . SER A 1 131 ? 20.938 15.453 15.141 1 93.75 131 SER A N 1
ATOM 998 C CA . SER A 1 131 ? 21.266 16.859 15.375 1 93.75 131 SER A CA 1
ATOM 999 C C . SER A 1 131 ? 20.297 17.781 14.625 1 93.75 131 SER A C 1
ATOM 1001 O O . SER A 1 131 ? 19.547 17.328 13.766 1 93.75 131 SER A O 1
ATOM 1003 N N . GLY A 1 132 ? 20.234 19.047 15.031 1 93.5 132 GLY A N 1
ATOM 1004 C CA . GLY A 1 132 ? 19.203 19.938 14.516 1 93.5 132 GLY A CA 1
ATOM 1005 C C . GLY A 1 132 ? 17.875 19.797 15.234 1 93.5 132 GLY A C 1
ATOM 1006 O O . GLY A 1 132 ? 17.812 19.25 16.344 1 93.5 132 GLY A O 1
ATOM 1007 N N . ALA A 1 133 ? 16.812 20.422 14.57 1 92.5 133 ALA A N 1
ATOM 1008 C CA . ALA A 1 133 ? 15.531 20.406 15.281 1 92.5 133 ALA A CA 1
ATOM 1009 C C . ALA A 1 133 ? 14.359 20.547 14.305 1 92.5 133 ALA A C 1
ATOM 1011 O O . ALA A 1 133 ? 14.531 21.078 13.203 1 92.5 133 ALA A O 1
ATOM 1012 N N . VAL A 1 134 ? 13.289 20.016 14.781 1 95.25 134 VAL A N 1
ATOM 1013 C CA . VAL A 1 134 ? 12.008 20.219 14.102 1 95.25 134 VAL A CA 1
ATOM 1014 C C . VAL A 1 134 ? 10.984 20.781 15.078 1 95.25 134 VAL A C 1
ATOM 1016 O O . VAL A 1 134 ? 10.844 20.297 16.203 1 95.25 134 VAL A O 1
ATOM 1019 N N . TYR A 1 135 ? 10.336 21.844 14.633 1 93.88 135 TYR A N 1
ATOM 1020 C CA . TYR A 1 135 ? 9.266 22.453 15.414 1 93.88 135 TYR A CA 1
ATOM 1021 C C . TYR A 1 135 ? 7.953 22.453 14.633 1 93.88 135 TYR A C 1
ATOM 1023 O O . TYR A 1 135 ? 7.949 22.688 13.422 1 93.88 135 TYR A O 1
ATOM 1031 N N . ALA A 1 136 ? 6.887 22.219 15.336 1 94.31 136 ALA A N 1
ATOM 1032 C CA . ALA A 1 136 ? 5.559 22.266 14.734 1 94.31 136 ALA A CA 1
ATOM 1033 C C . ALA A 1 136 ? 4.555 22.922 15.68 1 94.31 136 ALA A C 1
ATOM 1035 O O . ALA A 1 136 ? 4.598 22.688 16.891 1 94.31 136 ALA A O 1
ATOM 1036 N N . THR A 1 137 ? 3.648 23.719 15.094 1 91.44 137 THR A N 1
ATOM 1037 C CA . THR A 1 137 ? 2.656 24.422 15.891 1 91.44 137 THR A CA 1
ATOM 1038 C C . THR A 1 137 ? 1.6 23.453 16.422 1 91.44 137 THR A C 1
ATOM 1040 O O . THR A 1 137 ? 0.949 23.734 17.438 1 91.44 137 THR A O 1
ATOM 1043 N N . SER A 1 138 ? 1.38 22.406 15.664 1 88.38 138 SER A N 1
ATOM 1044 C CA . SER A 1 138 ? 0.458 21.328 16.047 1 88.38 138 SER A CA 1
ATOM 1045 C C . SER A 1 138 ? 0.999 19.969 15.641 1 88.38 138 SER A C 1
ATOM 1047 O O . SER A 1 138 ? 1.962 19.875 14.883 1 88.38 138 SER A O 1
ATOM 1049 N N . ARG A 1 139 ? 0.395 19.031 16.219 1 84.31 139 ARG A N 1
ATOM 1050 C CA . ARG A 1 139 ? 0.861 17.688 15.914 1 84.31 139 ARG A CA 1
ATOM 1051 C C . ARG A 1 139 ? 0.561 17.312 14.469 1 84.31 139 ARG A C 1
ATOM 1053 O O . ARG A 1 139 ? -0.601 17.297 14.055 1 84.31 139 ARG A O 1
ATOM 1060 N N . PRO A 1 140 ? 1.591 17.047 13.75 1 90.56 140 PRO A N 1
ATOM 1061 C CA . PRO A 1 140 ? 1.346 16.578 12.383 1 90.56 140 PRO A CA 1
ATOM 1062 C C . PRO A 1 140 ? 0.69 15.203 12.336 1 90.56 140 PRO A C 1
ATOM 1064 O O . PRO A 1 140 ? 1.003 14.336 13.156 1 90.56 140 PRO A O 1
ATOM 1067 N N . ASN A 1 141 ? -0.234 15.086 11.445 1 85.38 141 ASN A N 1
ATOM 1068 C CA . ASN A 1 141 ? -0.907 13.805 11.266 1 85.38 141 ASN A CA 1
ATOM 1069 C C . ASN A 1 141 ? -0.403 13.078 10.023 1 85.38 141 ASN A C 1
ATOM 1071 O O . ASN A 1 141 ? -0.455 13.617 8.914 1 85.38 141 ASN A O 1
ATOM 1075 N N . LEU A 1 142 ? 0.216 11.984 10.227 1 85.5 142 LEU A N 1
ATOM 1076 C CA . LEU A 1 142 ? 0.638 11.133 9.125 1 85.5 142 LEU A CA 1
ATOM 1077 C C . LEU A 1 142 ? -0.469 10.156 8.727 1 85.5 142 LEU A C 1
ATOM 1079 O O . LEU A 1 142 ? -0.925 9.367 9.555 1 85.5 142 LEU A O 1
ATOM 1083 N N . LEU A 1 143 ? -0.854 10.219 7.465 1 81.69 143 LEU A N 1
ATOM 1084 C CA . LEU A 1 143 ? -1.926 9.344 6.992 1 81.69 143 LEU A CA 1
ATOM 1085 C C . LEU A 1 143 ? -1.572 7.879 7.219 1 81.69 143 LEU A C 1
ATOM 1087 O O . LEU A 1 143 ? -0.469 7.441 6.883 1 81.69 143 LEU A O 1
ATOM 1091 N N . GLY A 1 144 ? -2.514 7.137 7.766 1 66.44 144 GLY A N 1
ATOM 1092 C CA . GLY A 1 144 ? -2.371 5.703 7.945 1 66.44 144 GLY A CA 1
ATOM 1093 C C . GLY A 1 144 ? -1.82 5.32 9.305 1 66.44 144 GLY A C 1
ATOM 1094 O O . GLY A 1 144 ? -2.037 4.203 9.781 1 66.44 144 GLY A O 1
ATOM 1095 N N . VAL A 1 145 ? -0.946 6.133 9.82 1 55.62 145 VAL A N 1
ATOM 1096 C CA . VAL A 1 145 ? -0.366 5.793 11.117 1 55.62 145 VAL A CA 1
ATOM 1097 C C . VAL A 1 145 ? -1.415 5.969 12.211 1 55.62 145 VAL A C 1
ATOM 1099 O O . VAL A 1 145 ? -1.557 5.109 13.086 1 55.62 145 VAL A O 1
ATOM 1102 N N . GLY A 1 146 ? -2.117 6.984 12.344 1 52.69 146 GLY A N 1
ATOM 1103 C CA . GLY A 1 146 ? -3.07 7.242 13.406 1 52.69 146 GLY A CA 1
ATOM 1104 C C . GLY A 1 146 ? -4.305 6.359 13.336 1 52.69 146 GLY A C 1
ATOM 1105 O O . GLY A 1 146 ? -4.961 6.121 14.352 1 52.69 146 GLY A O 1
ATOM 1106 N N . ALA A 1 147 ? -4.676 5.949 12.211 1 59.41 147 ALA A N 1
ATOM 1107 C CA . ALA A 1 147 ? -5.941 5.227 12.109 1 59.41 147 ALA A CA 1
ATOM 1108 C C . ALA A 1 147 ? -5.707 3.719 12.023 1 59.41 147 ALA A C 1
ATOM 1110 O O . ALA A 1 147 ? -5.715 3.146 10.93 1 59.41 147 ALA A O 1
ATOM 1111 N N . ALA A 1 148 ? -5.137 3.225 13.172 1 68.75 148 ALA A N 1
ATOM 1112 C CA . ALA A 1 148 ? -5.016 1.77 13.164 1 68.75 148 ALA A CA 1
ATOM 1113 C C . ALA A 1 148 ? -6.375 1.107 12.969 1 68.75 148 ALA A C 1
ATOM 1115 O O . ALA A 1 148 ? -7.207 1.105 13.875 1 68.75 148 ALA A O 1
ATOM 1116 N N . LEU A 1 149 ? -6.746 1.018 11.781 1 82.94 149 LEU A N 1
ATOM 1117 C CA . LEU A 1 149 ? -7.98 0.299 11.484 1 82.94 149 LEU A CA 1
ATOM 1118 C C . LEU A 1 149 ? -7.797 -1.2 11.695 1 82.94 149 LEU A C 1
ATOM 1120 O O . LEU A 1 149 ? -6.68 -1.714 11.609 1 82.94 149 LEU A O 1
ATOM 1124 N N . ILE A 1 150 ? -8.859 -1.731 12.148 1 85.06 150 ILE A N 1
ATOM 1125 C CA . ILE A 1 150 ? -8.828 -3.145 12.508 1 85.06 150 ILE A CA 1
ATOM 1126 C C . ILE A 1 150 ? -9.43 -3.98 11.383 1 85.06 150 ILE A C 1
ATOM 1128 O O . ILE A 1 150 ? -10.625 -3.875 11.094 1 85.06 150 ILE A O 1
ATOM 1132 N N . PRO A 1 151 ? -8.695 -4.859 10.812 1 83.81 151 PRO A N 1
ATOM 1133 C CA . PRO A 1 151 ? -9.148 -5.609 9.641 1 83.81 151 PRO A CA 1
ATOM 1134 C C . PRO A 1 151 ? -10.398 -6.438 9.914 1 83.81 151 PRO A C 1
ATOM 1136 O O . PRO A 1 151 ? -11.227 -6.633 9.016 1 83.81 151 PRO A O 1
ATOM 1139 N N . ASP A 1 152 ? -10.5 -6.859 11.117 1 81.56 152 ASP A N 1
ATOM 1140 C CA . ASP A 1 152 ? -11.617 -7.746 11.438 1 81.56 152 ASP A CA 1
ATOM 1141 C C . ASP A 1 152 ? -12.914 -6.957 11.617 1 81.56 152 ASP A C 1
ATOM 1143 O O . ASP A 1 152 ? -14 -7.535 11.609 1 81.56 152 ASP A O 1
ATOM 1147 N N . LEU A 1 153 ? -12.805 -5.715 11.719 1 86.69 153 LEU A N 1
ATOM 1148 C CA . LEU A 1 153 ? -13.984 -4.863 11.844 1 86.69 153 LEU A CA 1
ATOM 1149 C C . LEU A 1 153 ? -14.438 -4.363 10.477 1 86.69 153 LEU A C 1
ATOM 1151 O O . LEU A 1 153 ? -13.648 -4.336 9.523 1 86.69 153 LEU A O 1
ATOM 1155 N N . SER A 1 154 ? -15.734 -4.016 10.422 1 88.56 154 SER A N 1
ATOM 1156 C CA . SER A 1 154 ? -16.266 -3.467 9.18 1 88.56 154 SER A CA 1
ATOM 1157 C C . SER A 1 154 ? -15.703 -2.076 8.906 1 88.56 154 SER A C 1
ATOM 1159 O O . SER A 1 154 ? -15.172 -1.424 9.805 1 88.56 154 SER A O 1
ATOM 1161 N N . GLY A 1 155 ? -15.805 -1.689 7.672 1 92.31 155 GLY A N 1
ATOM 1162 C CA . GLY A 1 155 ? -15.469 -0.306 7.367 1 92.31 155 GLY A CA 1
ATOM 1163 C C . GLY A 1 155 ? -16.234 0.69 8.219 1 92.31 155 GLY A C 1
ATOM 1164 O O . GLY A 1 155 ? -15.664 1.68 8.688 1 92.31 155 GLY A O 1
ATOM 1165 N N . ASP A 1 156 ? -17.422 0.342 8.445 1 91.94 156 ASP A N 1
ATOM 1166 C CA . ASP A 1 156 ? -18.281 1.218 9.234 1 91.94 156 ASP A CA 1
ATOM 1167 C C . ASP A 1 156 ? -17.75 1.381 10.656 1 91.94 156 ASP A C 1
ATOM 1169 O O . ASP A 1 156 ? -17.672 2.498 11.164 1 91.94 156 ASP A O 1
ATOM 1173 N N . LYS A 1 157 ? -17.484 0.285 11.258 1 91.31 157 LYS A N 1
ATOM 1174 C CA . LYS A 1 157 ? -16.922 0.325 12.609 1 91.31 157 LYS A CA 1
ATOM 1175 C C . LYS A 1 157 ? -15.57 1.023 12.625 1 91.31 157 LYS A C 1
ATOM 1177 O O . LYS A 1 157 ? -15.234 1.722 13.586 1 91.31 157 LYS A O 1
ATOM 1182 N N . ASN A 1 158 ? -14.922 0.87 11.586 1 93.38 158 ASN A N 1
ATOM 1183 C CA . ASN A 1 158 ? -13.617 1.521 11.492 1 93.38 158 ASN A CA 1
ATOM 1184 C C . ASN A 1 158 ? -13.758 3.027 11.289 1 93.38 158 ASN A C 1
ATOM 1186 O O . ASN A 1 158 ? -12.883 3.795 11.695 1 93.38 158 ASN A O 1
ATOM 1190 N N . ILE A 1 159 ? -14.805 3.439 10.648 1 94.5 159 ILE A N 1
ATOM 1191 C CA . ILE A 1 159 ? -15.078 4.871 10.594 1 94.5 159 ILE A CA 1
ATOM 1192 C C . ILE A 1 159 ? -15.242 5.422 12.008 1 94.5 159 ILE A C 1
ATOM 1194 O O . ILE A 1 159 ? -14.695 6.477 12.344 1 94.5 159 ILE A O 1
ATOM 1198 N N . THR A 1 160 ? -15.953 4.648 12.789 1 93.69 160 THR A N 1
ATOM 1199 C CA . THR A 1 160 ? -16.141 5.055 14.18 1 93.69 160 THR A CA 1
ATOM 1200 C C . THR A 1 160 ? -14.797 5.082 14.914 1 93.69 160 THR A C 1
ATOM 1202 O O . THR A 1 160 ? -14.469 6.07 15.578 1 93.69 160 THR A O 1
ATOM 1205 N N . LEU A 1 161 ? -14.07 4.051 14.75 1 91.25 161 LEU A N 1
ATOM 1206 C CA . LEU A 1 161 ? -12.773 3.949 15.414 1 91.25 161 LEU A CA 1
ATOM 1207 C C . LEU A 1 161 ? -11.836 5.066 14.969 1 91.25 161 LEU A C 1
ATOM 1209 O O . LEU A 1 161 ? -11.219 5.738 15.797 1 91.25 161 LEU A O 1
ATOM 1213 N N . GLY A 1 162 ? -11.758 5.246 13.711 1 90.75 162 GLY A N 1
ATOM 1214 C CA . GLY A 1 162 ? -10.906 6.285 13.172 1 90.75 162 GLY A CA 1
ATOM 1215 C C . GLY A 1 162 ? -11.336 7.684 13.578 1 90.75 162 GLY A C 1
ATOM 1216 O O . GLY A 1 162 ? -10.492 8.531 13.875 1 90.75 162 GLY A O 1
ATOM 1217 N N . GLY A 1 163 ? -12.617 7.934 13.516 1 90.56 163 GLY A N 1
ATOM 1218 C CA . GLY A 1 163 ? -13.133 9.227 13.945 1 90.56 163 GLY A CA 1
ATOM 1219 C C . GLY A 1 163 ? -12.797 9.555 15.383 1 90.56 163 GLY A C 1
ATOM 1220 O O . GLY A 1 163 ? -12.383 10.672 15.688 1 90.56 163 GLY A O 1
ATOM 1221 N N . LEU A 1 164 ? -12.953 8.516 16.203 1 88.75 164 LEU A N 1
ATOM 1222 C CA . LEU A 1 164 ? -12.609 8.703 17.609 1 88.75 164 LEU A CA 1
ATOM 1223 C C . LEU A 1 164 ? -11.117 8.969 17.781 1 88.75 164 LEU A C 1
ATOM 1225 O O . LEU A 1 164 ? -10.719 9.828 18.562 1 88.75 164 LEU A O 1
ATOM 1229 N N . ALA A 1 165 ? -10.367 8.281 17.078 1 85.44 165 ALA A N 1
ATOM 1230 C CA . ALA A 1 165 ? -8.922 8.453 17.141 1 85.44 165 ALA A CA 1
ATOM 1231 C C . ALA A 1 165 ? -8.516 9.859 16.703 1 85.44 165 ALA A C 1
ATOM 1233 O O . ALA A 1 165 ? -7.512 10.398 17.172 1 85.44 165 ALA A O 1
ATOM 1234 N N . LEU A 1 166 ? -9.32 10.438 15.859 1 86.06 166 LEU A N 1
ATOM 1235 C CA . LEU A 1 166 ? -9.039 11.781 15.367 1 86.06 166 LEU A CA 1
ATOM 1236 C C . LEU A 1 166 ? -9.539 12.836 16.359 1 86.06 166 LEU A C 1
ATOM 1238 O O . LEU A 1 166 ? -9.352 14.031 16.141 1 86.06 166 LEU A O 1
ATOM 1242 N N . GLY A 1 167 ? -10.266 12.445 17.312 1 86.06 167 GLY A N 1
ATOM 1243 C CA . GLY A 1 167 ? -10.703 13.367 18.344 1 86.06 167 GLY A CA 1
ATOM 1244 C C . GLY A 1 167 ? -12.172 13.734 18.234 1 86.06 167 GLY A C 1
ATOM 1245 O O . GLY A 1 167 ? -12.656 14.578 18.984 1 86.06 167 GLY A O 1
ATOM 1246 N N . TYR A 1 168 ? -12.867 13.148 17.344 1 89.12 168 TYR A N 1
ATOM 1247 C CA . TYR A 1 168 ? -14.305 13.391 17.266 1 89.12 168 TYR A CA 1
ATOM 1248 C C . TYR A 1 168 ? -15.047 12.664 18.375 1 89.12 168 TYR A C 1
ATOM 1250 O O . TYR A 1 168 ? -14.594 11.625 18.859 1 89.12 168 TYR A O 1
ATOM 1258 N N . ASP A 1 169 ? -16.188 13.289 18.703 1 92.75 169 ASP A N 1
ATOM 1259 C CA . ASP A 1 169 ? -17.109 12.531 19.547 1 92.75 169 ASP A CA 1
ATOM 1260 C C . ASP A 1 169 ? -18.078 11.711 18.703 1 92.75 169 ASP A C 1
ATOM 1262 O O . ASP A 1 169 ? -18.109 11.852 17.484 1 92.75 169 ASP A O 1
ATOM 1266 N N . ARG A 1 170 ? -18.844 10.898 19.266 1 90.69 170 ARG A N 1
ATOM 1267 C CA . ARG A 1 170 ? -19.688 9.945 18.562 1 90.69 170 ARG A CA 1
ATOM 1268 C C . ARG A 1 170 ? -20.734 10.664 17.703 1 90.69 170 ARG A C 1
ATOM 1270 O O . ARG A 1 170 ? -20.922 10.312 16.531 1 90.69 170 ARG A O 1
ATOM 1277 N N . PRO A 1 171 ? -21.375 11.664 18.234 1 93.94 171 PRO A N 1
ATOM 1278 C CA . PRO A 1 171 ? -22.344 12.375 17.391 1 93.94 171 PRO A CA 1
ATOM 1279 C C . PRO A 1 171 ? -21.703 12.961 16.141 1 93.94 171 PRO A C 1
ATOM 1281 O O . PRO A 1 171 ? -22.281 12.883 15.055 1 93.94 171 PRO A O 1
ATOM 1284 N N . LYS A 1 172 ? -20.547 13.453 16.328 1 94.69 172 LYS A N 1
ATOM 1285 C CA . LYS A 1 172 ? -19.859 14.023 15.164 1 94.69 172 LYS A CA 1
ATOM 1286 C C . LYS A 1 172 ? -19.484 12.938 14.164 1 94.69 172 LYS A C 1
ATOM 1288 O O . LYS A 1 172 ? -19.562 13.148 12.953 1 94.69 172 LYS A O 1
ATOM 1293 N N . VAL A 1 173 ? -19.031 11.867 14.688 1 93.94 173 VAL A N 1
ATOM 1294 C CA . VAL A 1 173 ? -18.703 10.75 13.812 1 93.94 173 VAL A CA 1
ATOM 1295 C C . VAL A 1 173 ? -19.938 10.344 13.008 1 93.94 173 VAL A C 1
ATOM 1297 O O . VAL A 1 173 ? -19.844 10.094 11.805 1 93.94 173 VAL A O 1
ATOM 1300 N N . GLU A 1 174 ? -21.047 10.289 13.641 1 93.88 174 GLU A N 1
ATOM 1301 C CA . GLU A 1 174 ? -22.281 9.906 12.969 1 93.88 174 GLU A CA 1
ATOM 1302 C C . GLU A 1 174 ? -22.641 10.906 11.875 1 93.88 174 GLU A C 1
ATOM 1304 O O . GLU A 1 174 ? -23.141 10.523 10.812 1 93.88 174 GLU A O 1
ATOM 1309 N N . GLU A 1 175 ? -22.391 12.086 12.148 1 94.94 175 GLU A N 1
ATOM 1310 C CA . GLU A 1 175 ? -22.672 13.148 11.188 1 94.94 175 GLU A CA 1
ATOM 1311 C C . GLU A 1 175 ? -21.797 13.016 9.938 1 94.94 175 GLU A C 1
ATOM 1313 O O . GLU A 1 175 ? -22.25 13.281 8.828 1 94.94 175 GLU A O 1
ATOM 1318 N N . MET A 1 176 ? -20.625 12.547 10.188 1 95.19 176 MET A N 1
ATOM 1319 C CA . MET A 1 176 ? -19.656 12.539 9.094 1 95.19 176 MET A CA 1
ATOM 1320 C C . MET A 1 176 ? -19.656 11.188 8.383 1 95.19 176 MET A C 1
ATOM 1322 O O . MET A 1 176 ? -19.078 11.055 7.293 1 95.19 176 MET A O 1
ATOM 1326 N N . ARG A 1 177 ? -20.25 10.281 8.898 1 95.56 177 ARG A N 1
ATOM 1327 C CA . ARG A 1 177 ? -20.188 8.891 8.445 1 95.56 177 ARG A CA 1
ATOM 1328 C C . ARG A 1 177 ? -20.578 8.781 6.973 1 95.56 177 ARG A C 1
ATOM 1330 O O . ARG A 1 177 ? -19.875 8.141 6.191 1 95.56 177 ARG A O 1
ATOM 1337 N N . GLU A 1 178 ? -21.641 9.336 6.594 1 95.12 178 GLU A N 1
ATOM 1338 C CA . GLU A 1 178 ? -22.125 9.25 5.219 1 95.12 178 GLU A CA 1
ATOM 1339 C C . GLU A 1 178 ? -21.141 9.883 4.246 1 95.12 178 GLU A C 1
ATOM 1341 O O . GLU A 1 178 ? -20.859 9.312 3.189 1 95.12 178 GLU A O 1
ATOM 1346 N N . ASP A 1 179 ? -20.672 10.984 4.645 1 96 179 ASP A N 1
ATOM 1347 C CA . ASP A 1 179 ? -19.734 11.695 3.783 1 96 179 ASP A CA 1
ATOM 1348 C C . ASP A 1 179 ? -18.438 10.891 3.605 1 96 179 ASP A C 1
ATOM 1350 O O . ASP A 1 179 ? -17.891 10.828 2.504 1 96 179 ASP A O 1
ATOM 1354 N N . ILE A 1 180 ? -17.969 10.336 4.691 1 95.69 180 ILE A N 1
ATOM 1355 C CA . ILE A 1 180 ? -16.75 9.531 4.641 1 95.69 180 ILE A CA 1
ATOM 1356 C C . ILE A 1 180 ? -16.969 8.336 3.713 1 95.69 180 ILE A C 1
ATOM 1358 O O . ILE A 1 180 ? -16.141 8.055 2.852 1 95.69 180 ILE A O 1
ATOM 1362 N N . THR A 1 181 ? -18.109 7.715 3.857 1 95.88 181 THR A N 1
ATOM 1363 C CA . THR A 1 181 ? -18.438 6.535 3.068 1 95.88 181 THR A CA 1
ATOM 1364 C C . THR A 1 181 ? -18.547 6.887 1.588 1 95.88 181 THR A C 1
ATOM 1366 O O . THR A 1 181 ? -18.031 6.164 0.732 1 95.88 181 THR A O 1
ATOM 1369 N N . LYS A 1 182 ? -19.188 7.965 1.286 1 95.25 182 LYS A N 1
ATOM 1370 C CA . LYS A 1 182 ? -19.375 8.422 -0.089 1 95.25 182 LYS A CA 1
ATOM 1371 C C . LYS A 1 182 ? -18.031 8.805 -0.722 1 95.25 182 LYS A C 1
ATOM 1373 O O . LYS A 1 182 ? -17.766 8.453 -1.87 1 95.25 182 LYS A O 1
ATOM 1378 N N . PHE A 1 183 ? -17.25 9.508 0.025 1 94.5 183 PHE A N 1
ATOM 1379 C CA . PHE A 1 183 ? -15.938 9.914 -0.471 1 94.5 183 PHE A CA 1
ATOM 1380 C C . PHE A 1 183 ? -15.094 8.703 -0.833 1 94.5 183 PHE A C 1
ATOM 1382 O O . PHE A 1 183 ? -14.422 8.688 -1.87 1 94.5 183 PHE A O 1
ATOM 1389 N N . ALA A 1 184 ? -15.188 7.711 0.055 1 93.44 184 ALA A N 1
ATOM 1390 C CA . ALA A 1 184 ? -14.406 6.492 -0.16 1 93.44 184 ALA A CA 1
ATOM 1391 C C . ALA A 1 184 ? -15.047 5.621 -1.239 1 93.44 184 ALA A C 1
ATOM 1393 O O . ALA A 1 184 ? -14.422 4.668 -1.721 1 93.44 184 ALA A O 1
ATOM 1394 N N . GLU A 1 185 ? -16.281 5.902 -1.642 1 91.38 185 GLU A N 1
ATOM 1395 C CA . GLU A 1 185 ? -17.047 5.094 -2.584 1 91.38 185 GLU A CA 1
ATOM 1396 C C . GLU A 1 185 ? -17.141 3.643 -2.123 1 91.38 185 GLU A C 1
ATOM 1398 O O . GLU A 1 185 ? -16.844 2.721 -2.893 1 91.38 185 GLU A O 1
ATOM 1403 N N . LEU A 1 186 ? -17.531 3.562 -0.858 1 92 186 LEU A N 1
ATOM 1404 C CA . LEU A 1 186 ? -17.609 2.227 -0.278 1 92 186 LEU A CA 1
ATOM 1405 C C . LEU A 1 186 ? -19.016 1.938 0.236 1 92 186 LEU A C 1
ATOM 1407 O O . LEU A 1 186 ? -19.188 1.092 1.114 1 92 186 LEU A O 1
ATOM 1411 N N . GLU A 1 187 ? -20 2.652 -0.273 1 90 187 GLU A N 1
ATOM 1412 C CA . GLU A 1 187 ? -21.375 2.57 0.209 1 90 187 GLU A CA 1
ATOM 1413 C C . GLU A 1 187 ? -21.875 1.127 0.217 1 90 187 GLU A C 1
ATOM 1415 O O . GLU A 1 187 ? -22.469 0.674 1.198 1 90 187 GLU A O 1
ATOM 1420 N N . GLU A 1 188 ? -21.578 0.446 -0.814 1 83.31 188 GLU A N 1
ATOM 1421 C CA . GLU A 1 188 ? -22.078 -0.917 -0.953 1 83.31 188 GLU A CA 1
ATOM 1422 C C . GLU A 1 188 ? -21.266 -1.896 -0.12 1 83.31 188 GLU A C 1
ATOM 1424 O O . GLU A 1 188 ? -21.703 -3.023 0.131 1 83.31 188 GLU A O 1
ATOM 1429 N N . PHE A 1 189 ? -20.156 -1.406 0.416 1 84.69 189 PHE A N 1
ATOM 1430 C CA . PHE A 1 189 ? -19.219 -2.35 1.02 1 84.69 189 PHE A CA 1
ATOM 1431 C C . PHE A 1 189 ? -18.891 -1.947 2.453 1 84.69 189 PHE A C 1
ATOM 1433 O O . PHE A 1 189 ? -18.188 -2.664 3.156 1 84.69 189 PHE A O 1
ATOM 1440 N N . ILE A 1 190 ? -19.391 -0.923 2.912 1 90.44 190 ILE A N 1
ATOM 1441 C CA . ILE A 1 190 ? -18.938 -0.281 4.141 1 90.44 190 ILE A CA 1
ATOM 1442 C C . ILE A 1 190 ? -19.188 -1.209 5.328 1 90.44 190 ILE A C 1
ATOM 1444 O O . ILE A 1 190 ? -18.5 -1.115 6.348 1 90.44 190 ILE A O 1
ATOM 1448 N N . ASP A 1 191 ? -20.094 -2.17 5.211 1 86.19 191 ASP A N 1
ATOM 1449 C CA . ASP A 1 191 ? -20.469 -3.037 6.324 1 86.19 191 ASP A CA 1
ATOM 1450 C C . ASP A 1 191 ? -19.656 -4.324 6.32 1 86.19 191 ASP A C 1
ATOM 1452 O O . ASP A 1 191 ? -19.734 -5.125 7.25 1 86.19 191 ASP A O 1
ATOM 1456 N N . LEU A 1 192 ? -18.828 -4.504 5.344 1 81.44 192 LEU A N 1
ATOM 1457 C CA . LEU A 1 192 ? -17.984 -5.691 5.266 1 81.44 192 LEU A CA 1
ATOM 1458 C C . LEU A 1 192 ? -16.719 -5.516 6.098 1 81.44 192 LEU A C 1
ATOM 1460 O O . LEU A 1 192 ? -16.219 -4.398 6.242 1 81.44 192 LEU A O 1
ATOM 1464 N N . PRO A 1 193 ? -16.312 -6.641 6.66 1 81.56 193 PRO A N 1
ATOM 1465 C CA . PRO A 1 193 ? -15.016 -6.559 7.344 1 81.56 193 PRO A CA 1
ATOM 1466 C C . PRO A 1 193 ? -13.891 -6.086 6.422 1 81.56 193 PRO A C 1
ATOM 1468 O O . PRO A 1 193 ? -13.852 -6.461 5.246 1 81.56 193 PRO A O 1
ATOM 1471 N N . MET A 1 194 ? -12.953 -5.316 6.957 1 88.06 194 MET A N 1
ATOM 1472 C CA . MET A 1 194 ? -11.914 -4.703 6.137 1 88.06 194 MET A CA 1
ATOM 1473 C C . MET A 1 194 ? -10.93 -5.754 5.629 1 88.06 194 MET A C 1
ATOM 1475 O O . MET A 1 194 ? -10.227 -5.523 4.641 1 88.06 194 MET A O 1
ATOM 1479 N N . ARG A 1 195 ? -10.891 -6.812 6.277 1 76.69 195 ARG A N 1
ATOM 1480 C CA . ARG A 1 195 ? -10.016 -7.875 5.797 1 76.69 195 ARG A CA 1
ATOM 1481 C C . ARG A 1 195 ? -10.43 -8.336 4.402 1 76.69 195 ARG A C 1
ATOM 1483 O O . ARG A 1 195 ? -9.641 -8.961 3.691 1 76.69 195 ARG A O 1
ATOM 1490 N N . THR A 1 196 ? -11.695 -8.031 4.078 1 75.19 196 THR A N 1
ATOM 1491 C CA . THR A 1 196 ? -12.203 -8.43 2.768 1 75.19 196 THR A CA 1
ATOM 1492 C C . THR A 1 196 ? -11.969 -7.328 1.74 1 75.19 196 THR A C 1
ATOM 1494 O O . THR A 1 196 ? -12.227 -7.52 0.549 1 75.19 196 THR A O 1
ATOM 1497 N N . TYR A 1 197 ? -11.492 -6.184 2.193 1 83.5 197 TYR A N 1
ATOM 1498 C CA . TYR A 1 197 ? -11.219 -5.066 1.3 1 83.5 197 TYR A CA 1
ATOM 1499 C C . TYR A 1 197 ? -9.992 -5.344 0.435 1 83.5 197 TYR A C 1
ATOM 1501 O O . TYR A 1 197 ? -9.039 -5.984 0.887 1 83.5 197 TYR A O 1
ATOM 1509 N N . SER A 1 198 ? -10.094 -4.91 -0.757 1 79.75 198 SER A N 1
ATOM 1510 C CA . SER A 1 198 ? -8.844 -4.797 -1.499 1 79.75 198 SER A CA 1
ATOM 1511 C C . SER A 1 198 ? -7.922 -3.76 -0.869 1 79.75 198 SER A C 1
ATOM 1513 O O . SER A 1 198 ? -8.352 -2.969 -0.026 1 79.75 198 SER A O 1
ATOM 1515 N N . SER A 1 199 ? -6.656 -3.752 -1.245 1 78.25 199 SER A N 1
ATOM 1516 C CA . SER A 1 199 ? -5.715 -2.748 -0.76 1 78.25 199 SER A CA 1
ATOM 1517 C C . SER A 1 199 ? -6.176 -1.339 -1.12 1 78.25 199 SER A C 1
ATOM 1519 O O . SER A 1 199 ? -6.02 -0.407 -0.327 1 78.25 199 SER A O 1
ATOM 1521 N N . GLY A 1 200 ? -6.754 -1.233 -2.291 1 81.38 200 GLY A N 1
ATOM 1522 C CA . GLY A 1 200 ? -7.262 0.063 -2.709 1 81.38 200 GLY A CA 1
ATOM 1523 C C . GLY A 1 200 ? -8.445 0.536 -1.884 1 81.38 200 GLY A C 1
ATOM 1524 O O . GLY A 1 200 ? -8.523 1.712 -1.521 1 81.38 200 GLY A O 1
ATOM 1525 N N . MET A 1 201 ? -9.266 -0.383 -1.602 1 85.88 201 MET A N 1
ATOM 1526 C CA . MET A 1 201 ? -10.438 -0.052 -0.788 1 85.88 201 MET A CA 1
ATOM 1527 C C . MET A 1 201 ? -10.016 0.383 0.612 1 85.88 201 MET A C 1
ATOM 1529 O O . MET A 1 201 ? -10.531 1.367 1.143 1 85.88 201 MET A O 1
ATOM 1533 N N . SER A 1 202 ? -9.102 -0.379 1.145 1 87.19 202 SER A N 1
ATOM 1534 C CA . SER A 1 202 ? -8.586 -0.033 2.467 1 87.19 202 SER A CA 1
ATOM 1535 C C . SER A 1 202 ? -7.938 1.345 2.465 1 87.19 202 SER A C 1
ATOM 1537 O O . SER A 1 202 ? -8.172 2.148 3.369 1 87.19 202 SER A O 1
ATOM 1539 N N . ALA A 1 203 ? -7.148 1.59 1.487 1 84.25 203 ALA A N 1
ATOM 1540 C CA . ALA A 1 203 ? -6.465 2.877 1.367 1 84.25 203 ALA A CA 1
ATOM 1541 C C . ALA A 1 203 ? -7.469 4.02 1.232 1 84.25 203 ALA A C 1
ATOM 1543 O O . ALA A 1 203 ? -7.285 5.086 1.82 1 84.25 203 ALA A O 1
ATOM 1544 N N . ARG A 1 204 ? -8.492 3.791 0.441 1 89.38 204 ARG A N 1
ATOM 1545 C CA . ARG A 1 204 ? -9.516 4.812 0.238 1 89.38 204 ARG A CA 1
ATOM 1546 C C . ARG A 1 204 ? -10.211 5.16 1.551 1 89.38 204 ARG A C 1
ATOM 1548 O O . ARG A 1 204 ? -10.461 6.332 1.838 1 89.38 204 ARG A O 1
ATOM 1555 N N . LEU A 1 205 ? -10.539 4.145 2.285 1 92.25 205 LEU A N 1
ATOM 1556 C CA . LEU A 1 205 ? -11.211 4.391 3.559 1 92.25 205 LEU A CA 1
ATOM 1557 C C . LEU A 1 205 ? -10.289 5.129 4.523 1 92.25 205 LEU A C 1
ATOM 1559 O O . LEU A 1 205 ? -10.711 6.082 5.18 1 92.25 205 LEU A O 1
ATOM 1563 N N . LYS A 1 206 ? -9.07 4.684 4.586 1 90.62 206 LYS A N 1
ATOM 1564 C CA . LYS A 1 206 ? -8.094 5.336 5.457 1 90.62 206 LYS A CA 1
ATOM 1565 C C . LYS A 1 206 ? -7.953 6.816 5.113 1 90.62 206 LYS A C 1
ATOM 1567 O O . LYS A 1 206 ? -7.973 7.672 6.004 1 90.62 206 LYS A O 1
ATOM 1572 N N . PHE A 1 207 ? -7.84 7.074 3.895 1 90.38 207 PHE A N 1
ATOM 1573 C CA . PHE A 1 207 ? -7.719 8.461 3.461 1 90.38 207 PHE A CA 1
ATOM 1574 C C . PHE A 1 207 ? -8.984 9.242 3.793 1 90.38 207 PHE A C 1
ATOM 1576 O O . PHE A 1 207 ? -8.906 10.375 4.277 1 90.38 207 PHE A O 1
ATOM 1583 N N . ALA A 1 208 ? -10.109 8.641 3.447 1 93.06 208 ALA A N 1
ATOM 1584 C CA . ALA A 1 208 ? -11.391 9.312 3.672 1 93.06 208 ALA A CA 1
ATOM 1585 C C . ALA A 1 208 ? -11.555 9.688 5.141 1 93.06 208 ALA A C 1
ATOM 1587 O O . ALA A 1 208 ? -12.008 10.797 5.457 1 93.06 208 ALA A O 1
ATOM 1588 N N . ILE A 1 209 ? -11.203 8.797 5.996 1 92.56 209 ILE A N 1
ATOM 1589 C CA . ILE A 1 209 ? -11.305 9.062 7.43 1 92.56 209 ILE A CA 1
ATOM 1590 C C . ILE A 1 209 ? -10.352 10.195 7.809 1 92.56 209 ILE A C 1
ATOM 1592 O O . ILE A 1 209 ? -10.75 11.164 8.461 1 92.56 209 ILE A O 1
ATOM 1596 N N . ALA A 1 210 ? -9.133 10.125 7.383 1 89.19 210 ALA A N 1
ATOM 1597 C CA . ALA A 1 210 ? -8.125 11.133 7.715 1 89.19 210 ALA A CA 1
ATOM 1598 C C . ALA A 1 210 ? -8.516 12.5 7.176 1 89.19 210 ALA A C 1
ATOM 1600 O O . ALA A 1 210 ? -8.305 13.523 7.836 1 89.19 210 ALA A O 1
ATOM 1601 N N . ALA A 1 211 ? -9.062 12.523 6.051 1 89.44 211 ALA A N 1
ATOM 1602 C CA . ALA A 1 211 ? -9.391 13.773 5.367 1 89.44 211 ALA A CA 1
ATOM 1603 C C . ALA A 1 211 ? -10.672 14.383 5.926 1 89.44 211 ALA A C 1
ATOM 1605 O O . ALA A 1 211 ? -11.016 15.523 5.594 1 89.44 211 ALA A O 1
ATOM 1606 N N . SER A 1 212 ? -11.359 13.656 6.664 1 91.12 212 SER A N 1
ATOM 1607 C CA . SER A 1 212 ? -12.625 14.141 7.191 1 91.12 212 SER A CA 1
ATOM 1608 C C . SER A 1 212 ? -12.406 15.258 8.211 1 91.12 212 SER A C 1
ATOM 1610 O O . SER A 1 212 ? -13.32 16.047 8.484 1 91.12 212 SER A O 1
ATOM 1612 N N . LYS A 1 213 ? -11.289 15.242 8.758 1 88.75 213 LYS A N 1
ATOM 1613 C CA . LYS A 1 213 ? -10.953 16.281 9.727 1 88.75 213 LYS A CA 1
ATOM 1614 C C . LYS A 1 213 ? -10.039 17.328 9.117 1 88.75 213 LYS A C 1
ATOM 1616 O O . LYS A 1 213 ? -9.195 17.016 8.281 1 88.75 213 LYS A O 1
ATOM 1621 N N . GLN A 1 214 ? -10.336 18.5 9.547 1 87 214 GLN A N 1
ATOM 1622 C CA . GLN A 1 214 ? -9.398 19.547 9.188 1 87 214 GLN A CA 1
ATOM 1623 C C . GLN A 1 214 ? -8.125 19.453 10.031 1 87 214 GLN A C 1
ATOM 1625 O O . GLN A 1 214 ? -8.18 19.562 11.258 1 87 214 GLN A O 1
ATOM 1630 N N . HIS A 1 215 ? -7.137 19.188 9.328 1 87.5 215 HIS A N 1
ATOM 1631 C CA . HIS A 1 215 ? -5.844 19.109 10 1 87.5 215 HIS A CA 1
ATOM 1632 C C . HIS A 1 215 ? -5.047 20.391 9.789 1 87.5 215 HIS A C 1
ATOM 1634 O O . HIS A 1 215 ? -5.07 20.984 8.703 1 87.5 215 HIS A O 1
ATOM 1640 N N . ASP A 1 216 ? -4.371 20.766 10.867 1 90.44 216 ASP A N 1
ATOM 1641 C CA . ASP A 1 216 ? -3.439 21.875 10.695 1 90.44 216 ASP A CA 1
ATOM 1642 C C . ASP A 1 216 ? -2.24 21.453 9.844 1 90.44 216 ASP A C 1
ATOM 1644 O O . ASP A 1 216 ? -1.785 22.203 8.984 1 90.44 216 ASP A O 1
ATOM 1648 N N . ILE A 1 217 ? -1.793 20.25 10.148 1 93.88 217 ILE A N 1
ATOM 1649 C CA . ILE A 1 217 ? -0.666 19.703 9.406 1 93.88 217 ILE A CA 1
ATOM 1650 C C . ILE A 1 217 ? -0.962 18.25 9.023 1 93.88 217 ILE A C 1
ATOM 1652 O O . ILE A 1 217 ? -1.127 17.391 9.891 1 93.88 217 ILE A O 1
ATOM 1656 N N . LEU A 1 218 ? -1.062 18 7.746 1 92.19 218 LEU A N 1
ATOM 1657 C CA . LEU A 1 218 ? -1.316 16.656 7.242 1 92.19 218 LEU A CA 1
ATOM 1658 C C . LEU A 1 218 ? -0.151 16.172 6.395 1 92.19 218 LEU A C 1
ATOM 1660 O O . LEU A 1 218 ? 0.352 16.906 5.539 1 92.19 218 LEU A O 1
ATOM 1664 N N . ILE A 1 219 ? 0.252 14.984 6.668 1 93.62 219 ILE A N 1
ATOM 1665 C CA . ILE A 1 219 ? 1.334 14.359 5.914 1 93.62 219 ILE A CA 1
ATOM 1666 C C . ILE A 1 219 ? 0.796 13.156 5.145 1 93.62 219 ILE A C 1
ATOM 1668 O O . ILE A 1 219 ? 0.184 12.258 5.727 1 93.62 219 ILE A O 1
ATOM 1672 N N . VAL A 1 220 ? 1.053 13.148 3.863 1 90.12 220 VAL A N 1
ATOM 1673 C CA . VAL A 1 220 ? 0.583 12.094 2.975 1 90.12 220 VAL A CA 1
ATOM 1674 C C . VAL A 1 220 ? 1.775 11.414 2.299 1 90.12 220 VAL A C 1
ATOM 1676 O O . VAL A 1 220 ? 2.441 12.023 1.456 1 90.12 220 VAL A O 1
ATOM 1679 N N . ASP A 1 221 ? 2.014 10.188 2.633 1 88.31 221 ASP A N 1
ATOM 1680 C CA . ASP A 1 221 ? 3.129 9.438 2.062 1 88.31 221 ASP A CA 1
ATOM 1681 C C . ASP A 1 221 ? 2.635 8.375 1.084 1 88.31 221 ASP A C 1
ATOM 1683 O O . ASP A 1 221 ? 2.229 7.285 1.497 1 88.31 221 ASP A O 1
ATOM 1687 N N . GLU A 1 222 ? 2.684 8.633 -0.151 1 82.5 222 GLU A N 1
ATOM 1688 C CA . GLU A 1 222 ? 2.352 7.746 -1.262 1 82.5 222 GLU A CA 1
ATOM 1689 C C . GLU A 1 222 ? 0.966 7.129 -1.083 1 82.5 222 GLU A C 1
ATOM 1691 O O . GLU A 1 222 ? 0.678 6.062 -1.631 1 82.5 222 GLU A O 1
ATOM 1696 N N . ALA A 1 223 ? 0.132 7.672 -0.377 1 80.44 223 ALA A N 1
ATOM 1697 C CA . ALA A 1 223 ? -1.165 7.105 -0.018 1 80.44 223 ALA A CA 1
ATOM 1698 C C . ALA A 1 223 ? -2.131 7.156 -1.198 1 80.44 223 ALA A C 1
ATOM 1700 O O . ALA A 1 223 ? -3.102 6.398 -1.248 1 80.44 223 ALA A O 1
ATOM 1701 N N . LEU A 1 224 ? -1.846 7.957 -2.156 1 80.94 224 LEU A N 1
ATOM 1702 C CA . LEU A 1 224 ? -2.775 8.172 -3.26 1 80.94 224 LEU A CA 1
ATOM 1703 C C . LEU A 1 224 ? -2.455 7.242 -4.43 1 80.94 224 LEU A C 1
ATOM 1705 O O . LEU A 1 224 ? -3.225 7.16 -5.387 1 80.94 224 LEU A O 1
ATOM 1709 N N . ALA A 1 225 ? -1.402 6.453 -4.273 1 78.06 225 ALA A N 1
ATOM 1710 C CA . ALA A 1 225 ? -0.913 5.629 -5.379 1 78.06 225 ALA A CA 1
ATOM 1711 C C . ALA A 1 225 ? -1.749 4.363 -5.531 1 78.06 225 ALA A C 1
ATOM 1713 O O . ALA A 1 225 ? -1.797 3.77 -6.609 1 78.06 225 ALA A O 1
ATOM 1714 N N . VAL A 1 226 ? -2.41 3.863 -4.512 1 75.5 226 VAL A N 1
ATOM 1715 C CA . VAL A 1 226 ? -3.086 2.57 -4.531 1 75.5 226 VAL A CA 1
ATOM 1716 C C . VAL A 1 226 ? -4.551 2.758 -4.918 1 75.5 226 VAL A C 1
ATOM 1718 O O . VAL A 1 226 ? -5.273 1.782 -5.137 1 75.5 226 VAL A O 1
ATOM 1721 N N . GLY A 1 227 ? -5.004 3.822 -5.273 1 76 227 GLY A N 1
ATOM 1722 C CA . GLY A 1 227 ? -6.363 4.078 -5.715 1 76 227 GLY A CA 1
ATOM 1723 C C . GLY A 1 227 ? -6.484 4.211 -7.223 1 76 227 GLY A C 1
ATOM 1724 O O . GLY A 1 227 ? -5.477 4.277 -7.93 1 76 227 GLY A O 1
ATOM 1725 N N . ASP A 1 228 ? -7.75 4.148 -7.695 1 79.81 228 ASP A N 1
ATOM 1726 C CA . ASP A 1 228 ? -7.98 4.352 -9.125 1 79.81 228 ASP A CA 1
ATOM 1727 C C . ASP A 1 228 ? -7.926 5.836 -9.477 1 79.81 228 ASP A C 1
ATOM 1729 O O . ASP A 1 228 ? -7.762 6.688 -8.602 1 79.81 228 ASP A O 1
ATOM 1733 N N . ALA A 1 229 ? -8.031 6.082 -10.703 1 81.69 229 ALA A N 1
ATOM 1734 C CA . ALA A 1 229 ? -7.871 7.438 -11.219 1 81.69 229 ALA A CA 1
ATOM 1735 C C . ALA A 1 229 ? -8.93 8.375 -10.633 1 81.69 229 ALA A C 1
ATOM 1737 O O . ALA A 1 229 ? -8.633 9.523 -10.297 1 81.69 229 ALA A O 1
ATOM 1738 N N . LYS A 1 230 ? -10.117 7.859 -10.516 1 84.88 230 LYS A N 1
ATOM 1739 C CA . LYS A 1 230 ? -11.203 8.688 -9.992 1 84.88 230 LYS A CA 1
ATOM 1740 C C . LYS A 1 230 ? -10.969 9.047 -8.531 1 84.88 230 LYS A C 1
ATOM 1742 O O . 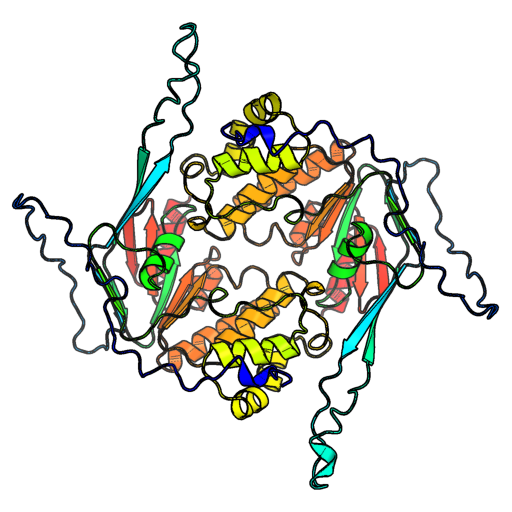LYS A 1 230 ? -11.156 10.203 -8.133 1 84.88 230 LYS A O 1
ATOM 1747 N N . PHE A 1 231 ? -10.547 8.141 -7.828 1 87.38 231 PHE A N 1
ATOM 1748 C CA . PHE A 1 231 ? -10.258 8.391 -6.426 1 87.38 231 PHE A CA 1
ATOM 1749 C C . PHE A 1 231 ? -9.086 9.359 -6.277 1 87.38 231 PHE A C 1
ATOM 1751 O O . PHE A 1 231 ? -9.094 10.227 -5.406 1 87.38 231 PHE A O 1
ATOM 1758 N N . ARG A 1 232 ? -8.094 9.18 -7.082 1 87.5 232 ARG A N 1
ATOM 1759 C CA . ARG A 1 232 ? -6.941 10.07 -7.043 1 87.5 232 ARG A CA 1
ATOM 1760 C C . ARG A 1 232 ? -7.355 11.516 -7.297 1 87.5 232 ARG A C 1
ATOM 1762 O O . ARG A 1 232 ? -6.953 12.422 -6.562 1 87.5 232 ARG A O 1
ATOM 1769 N N . LYS A 1 233 ? -8.133 11.695 -8.25 1 90.31 233 LYS A N 1
ATOM 1770 C CA . LYS A 1 233 ? -8.586 13.039 -8.594 1 90.31 233 LYS A CA 1
ATOM 1771 C C . LYS A 1 233 ? -9.367 13.672 -7.441 1 90.31 233 LYS A C 1
ATOM 1773 O O . LYS A 1 233 ? -9.156 14.836 -7.105 1 90.31 233 LYS A O 1
ATOM 1778 N N . ARG A 1 234 ? -10.227 12.93 -6.883 1 91.94 234 ARG A N 1
ATOM 1779 C CA . ARG A 1 234 ? -11.008 13.43 -5.758 1 91.94 234 ARG A CA 1
ATOM 1780 C C . ARG A 1 234 ? -10.117 13.734 -4.562 1 91.94 234 ARG A C 1
ATOM 1782 O O . ARG A 1 234 ? -10.344 14.711 -3.844 1 91.94 234 ARG A O 1
ATOM 1789 N N . SER A 1 235 ? -9.188 12.891 -4.328 1 92 235 SER A N 1
ATOM 1790 C CA . SER A 1 235 ? -8.266 13.094 -3.215 1 92 235 SER A CA 1
ATOM 1791 C C . SER A 1 235 ? -7.418 14.344 -3.426 1 92 235 SER A C 1
ATOM 1793 O O . SER A 1 235 ? -7.172 15.094 -2.484 1 92 235 SER A O 1
ATOM 1795 N N . GLU A 1 236 ? -6.996 14.508 -4.617 1 91.81 236 GLU A N 1
ATOM 1796 C CA . GLU A 1 236 ? -6.25 15.719 -4.945 1 91.81 236 GLU A CA 1
ATOM 1797 C C . GLU A 1 236 ? -7.094 16.969 -4.719 1 91.81 236 GLU A C 1
ATOM 1799 O O . GLU A 1 236 ? -6.598 17.969 -4.195 1 91.81 236 GLU A O 1
ATOM 1804 N N . ALA A 1 237 ? -8.328 16.922 -5.113 1 93.06 237 ALA A N 1
ATOM 1805 C CA . ALA A 1 237 ? -9.242 18.031 -4.883 1 93.06 237 ALA A CA 1
ATOM 1806 C C . ALA A 1 237 ? -9.414 18.297 -3.389 1 93.06 237 ALA A C 1
ATOM 1808 O O . ALA A 1 237 ? -9.438 19.453 -2.955 1 93.06 237 ALA A O 1
ATOM 1809 N N . LYS A 1 238 ? -9.539 17.234 -2.664 1 91.81 238 LYS A N 1
ATOM 1810 C CA . LYS A 1 238 ? -9.695 17.375 -1.218 1 91.81 238 LYS A CA 1
ATOM 1811 C C . LYS A 1 238 ? -8.453 18 -0.586 1 91.81 238 LYS A C 1
ATOM 1813 O O . LYS A 1 238 ? -8.57 18.828 0.324 1 91.81 238 LYS A O 1
ATOM 1818 N N . ILE A 1 239 ? -7.293 17.656 -0.999 1 90.69 239 ILE A N 1
ATOM 1819 C CA . ILE A 1 239 ? -6.035 18.219 -0.513 1 90.69 239 ILE A CA 1
ATOM 1820 C C . ILE A 1 239 ? -5.996 19.719 -0.795 1 90.69 239 ILE A C 1
ATOM 1822 O O . ILE A 1 239 ? -5.609 20.5 0.068 1 90.69 239 ILE A O 1
ATOM 1826 N N . ARG A 1 240 ? -6.422 20.078 -1.93 1 91.44 240 ARG A N 1
ATOM 1827 C CA . ARG A 1 240 ? -6.465 21.484 -2.285 1 91.44 240 ARG A CA 1
ATOM 1828 C C . ARG A 1 240 ? -7.438 22.25 -1.385 1 91.44 240 ARG A C 1
ATOM 1830 O O . ARG A 1 240 ? -7.137 23.359 -0.937 1 91.44 240 ARG A O 1
ATOM 1837 N N . GLU A 1 241 ? -8.5 21.609 -1.196 1 92.19 241 GLU A N 1
ATOM 1838 C CA . GLU A 1 241 ? -9.484 22.203 -0.305 1 92.19 241 GLU A CA 1
ATOM 1839 C C . GLU A 1 241 ? -8.914 22.406 1.095 1 92.19 241 GLU A C 1
ATOM 1841 O O . GLU A 1 241 ? -9.141 23.453 1.717 1 92.19 241 GLU A O 1
ATOM 1846 N N . MET A 1 242 ? -8.242 21.484 1.584 1 90.12 242 MET A N 1
ATOM 1847 C CA . MET A 1 242 ? -7.637 21.578 2.908 1 90.12 242 MET A CA 1
ATOM 1848 C C . MET A 1 242 ? -6.633 22.734 2.971 1 90.12 242 MET A C 1
ATOM 1850 O O . MET A 1 242 ? -6.574 23.453 3.965 1 90.12 242 MET A O 1
ATOM 1854 N N . ARG A 1 243 ? -5.918 22.828 1.994 1 89.44 243 ARG A N 1
ATOM 1855 C CA . ARG A 1 243 ? -4.949 23.922 1.908 1 89.44 243 ARG A CA 1
ATOM 1856 C C . ARG A 1 243 ? -5.645 25.266 1.97 1 89.44 243 ARG A C 1
ATOM 1858 O O . ARG A 1 243 ? -5.203 26.172 2.693 1 89.44 243 ARG A O 1
ATOM 1865 N N . GLU A 1 244 ? -6.707 25.391 1.276 1 90.75 244 GLU A N 1
ATOM 1866 C CA . GLU A 1 244 ? -7.449 26.641 1.229 1 90.75 244 GLU A CA 1
ATOM 1867 C C . GLU A 1 244 ? -8.047 26.984 2.59 1 90.75 244 GLU A C 1
ATOM 1869 O O . GLU A 1 244 ? -8.32 28.156 2.881 1 90.75 244 GLU A O 1
ATOM 1874 N N . ASN A 1 245 ? -8.164 25.984 3.396 1 90.19 245 ASN A N 1
ATOM 1875 C CA . ASN A 1 245 ? -8.695 26.203 4.738 1 90.19 245 ASN A CA 1
ATOM 1876 C C . ASN A 1 245 ? -7.59 26.234 5.785 1 90.19 245 ASN A C 1
ATOM 1878 O O . ASN A 1 245 ? -7.754 25.719 6.887 1 90.19 245 ASN A O 1
ATOM 1882 N N . ALA A 1 246 ? -6.469 26.656 5.367 1 80 246 ALA A N 1
ATOM 1883 C CA . ALA A 1 246 ? -5.332 26.984 6.223 1 80 246 ALA A CA 1
ATOM 1884 C C . ALA A 1 246 ? -4.594 25.719 6.66 1 80 246 ALA A C 1
ATOM 1886 O O . ALA A 1 246 ? -3.828 25.75 7.629 1 80 246 ALA A O 1
ATOM 1887 N N . GLY A 1 247 ? -4.855 24.734 6.047 1 90.81 247 GLY A N 1
ATOM 1888 C CA . GLY A 1 247 ? -4.094 23.531 6.324 1 90.81 247 GLY A CA 1
ATOM 1889 C C . GLY A 1 247 ? -2.746 23.5 5.629 1 90.81 247 GLY A C 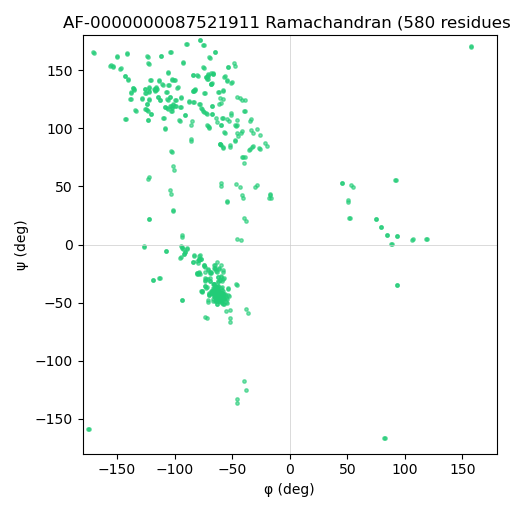1
ATOM 1890 O O . GLY A 1 247 ? -2.557 24.156 4.602 1 90.81 247 GLY A O 1
ATOM 1891 N N . THR A 1 248 ? -1.816 22.922 6.289 1 95.12 248 THR A N 1
ATOM 1892 C CA . THR A 1 248 ? -0.512 22.672 5.688 1 95.12 248 THR A CA 1
ATOM 1893 C C . THR A 1 248 ? -0.334 21.188 5.371 1 95.12 248 THR A C 1
ATOM 1895 O O . THR A 1 248 ? -0.566 20.328 6.227 1 95.12 248 THR A O 1
ATOM 1898 N N . ILE A 1 249 ? 0.092 20.953 4.145 1 95.31 249 ILE A N 1
ATOM 1899 C CA . ILE A 1 249 ? 0.146 19.578 3.705 1 95.31 249 ILE A CA 1
ATOM 1900 C C . ILE A 1 249 ? 1.55 19.25 3.201 1 95.31 249 ILE A C 1
ATOM 1902 O O . ILE A 1 249 ? 2.162 20.047 2.486 1 95.31 249 ILE A O 1
ATOM 1906 N N . PHE A 1 250 ? 2.078 18.125 3.629 1 96.69 250 PHE A N 1
ATOM 1907 C CA . PHE A 1 250 ? 3.262 17.516 3.033 1 96.69 250 PHE A CA 1
ATOM 1908 C C . PHE A 1 250 ? 2.887 16.297 2.207 1 96.69 250 PHE A C 1
ATOM 1910 O O . PHE A 1 250 ? 2.234 15.375 2.709 1 96.69 250 PHE A O 1
ATOM 1917 N N . LEU A 1 251 ? 3.271 16.297 0.986 1 94.56 251 LEU A N 1
ATOM 1918 C CA . LEU A 1 251 ? 2.914 15.203 0.081 1 94.56 251 LEU A CA 1
ATOM 1919 C C . LEU A 1 251 ? 4.16 14.578 -0.533 1 94.56 251 LEU A C 1
ATOM 1921 O O . LEU A 1 251 ? 4.977 15.273 -1.143 1 94.56 251 LEU A O 1
ATOM 1925 N N . VAL A 1 252 ? 4.32 13.32 -0.306 1 92.38 252 VAL A N 1
ATOM 1926 C CA . VAL A 1 252 ? 5.34 12.539 -1.001 1 92.38 252 VAL A CA 1
ATOM 1927 C C . VAL A 1 252 ? 4.691 11.68 -2.082 1 92.38 252 VAL A C 1
ATOM 1929 O O . VAL A 1 252 ? 3.729 10.961 -1.812 1 92.38 252 VAL A O 1
ATOM 1932 N N . SER A 1 253 ? 5.191 11.797 -3.283 1 88.25 253 SER A N 1
ATOM 1933 C CA . SER A 1 253 ? 4.68 11.016 -4.402 1 88.25 253 SER A CA 1
ATOM 1934 C C . SER A 1 253 ? 5.754 10.805 -5.469 1 88.25 253 SER A C 1
ATOM 1936 O O . SER A 1 253 ? 6.656 11.633 -5.613 1 88.25 253 SER A O 1
ATOM 1938 N N . HIS A 1 254 ? 5.574 9.766 -6.145 1 83.06 254 HIS A N 1
ATOM 1939 C CA . HIS A 1 254 ? 6.434 9.531 -7.301 1 83.06 254 HIS A CA 1
ATOM 1940 C C . HIS A 1 254 ? 5.816 10.102 -8.57 1 83.06 254 HIS A C 1
ATOM 1942 O O . HIS A 1 254 ? 6.484 10.18 -9.609 1 83.06 254 HIS A O 1
ATOM 1948 N N . SER A 1 255 ? 4.676 10.516 -8.508 1 86 255 SER A N 1
ATOM 1949 C CA . SER A 1 255 ? 4.004 11.125 -9.656 1 86 255 SER A CA 1
ATOM 1950 C C . SER A 1 255 ? 4.223 12.633 -9.688 1 86 255 SER A C 1
ATOM 1952 O O . SER A 1 255 ? 3.6 13.367 -8.922 1 86 255 SER A O 1
ATOM 1954 N N . MET A 1 256 ? 4.957 13.031 -10.648 1 92.25 256 MET A N 1
ATOM 1955 C CA . MET A 1 256 ? 5.215 14.461 -10.781 1 92.25 256 MET A CA 1
ATOM 1956 C C . MET A 1 256 ? 3.951 15.203 -11.195 1 92.25 256 MET A C 1
ATOM 1958 O O . MET A 1 256 ? 3.771 16.375 -10.852 1 92.25 256 MET A O 1
ATOM 1962 N N . GLY A 1 257 ? 3.111 14.508 -11.961 1 90.5 257 GLY A N 1
ATOM 1963 C CA . GLY A 1 257 ? 1.828 15.102 -12.297 1 90.5 257 GLY A CA 1
ATOM 1964 C C . GLY A 1 257 ? 0.978 15.422 -11.078 1 90.5 257 GLY A C 1
ATOM 1965 O O . GLY A 1 257 ? 0.407 16.5 -10.984 1 90.5 257 GLY A O 1
ATOM 1966 N N . SER A 1 258 ? 0.978 14.492 -10.141 1 89.88 258 SER A N 1
ATOM 1967 C CA . SER A 1 258 ? 0.236 14.695 -8.898 1 89.88 258 SER A CA 1
ATOM 1968 C C . SER A 1 258 ? 0.817 15.844 -8.094 1 89.88 258 SER A C 1
ATOM 1970 O O . SER A 1 258 ? 0.075 16.656 -7.547 1 89.88 258 SER A O 1
ATOM 1972 N N . ILE A 1 259 ? 2.113 15.922 -8.016 1 95 259 ILE A N 1
ATOM 1973 C CA . ILE A 1 259 ? 2.795 16.984 -7.285 1 95 259 ILE A CA 1
ATOM 1974 C C . ILE A 1 259 ? 2.457 18.344 -7.906 1 95 259 ILE A C 1
ATOM 1976 O O . ILE A 1 259 ? 2.107 19.281 -7.195 1 95 259 ILE A O 1
ATOM 1980 N N . ARG A 1 260 ? 2.482 18.422 -9.195 1 94.69 260 ARG A N 1
ATOM 1981 C CA . ARG A 1 260 ? 2.203 19.656 -9.906 1 94.69 260 ARG A CA 1
ATOM 1982 C C . ARG A 1 260 ? 0.769 20.125 -9.664 1 94.69 260 ARG A C 1
ATOM 1984 O O . ARG A 1 260 ? 0.507 21.328 -9.547 1 94.69 260 ARG A O 1
ATOM 1991 N N . GLN A 1 261 ? -0.07 19.188 -9.594 1 91.12 261 GLN A N 1
ATOM 1992 C CA . GLN A 1 261 ? -1.493 19.484 -9.508 1 91.12 261 GLN A CA 1
ATOM 1993 C C . GLN A 1 261 ? -1.893 19.844 -8.086 1 91.12 261 GLN A C 1
ATOM 1995 O O . GLN A 1 261 ? -2.832 20.625 -7.871 1 91.12 261 GLN A O 1
ATOM 2000 N N . THR A 1 262 ? -1.166 19.406 -7.129 1 93.69 262 THR A N 1
ATOM 2001 C CA . THR A 1 262 ? -1.657 19.484 -5.758 1 93.69 262 THR A CA 1
ATOM 2002 C C . THR A 1 262 ? -0.825 20.453 -4.934 1 93.69 262 THR A C 1
ATOM 2004 O O . THR A 1 262 ? -1.325 21.062 -3.98 1 93.69 262 THR A O 1
ATOM 2007 N N . CYS A 1 263 ? 0.427 20.609 -5.289 1 97.06 263 CYS A N 1
ATOM 2008 C CA . CYS A 1 263 ? 1.34 21.359 -4.43 1 97.06 263 CYS A CA 1
ATOM 2009 C C . CYS A 1 263 ? 1.646 22.734 -5.023 1 97.06 263 CYS A C 1
ATOM 2011 O O . CYS A 1 263 ? 1.674 22.891 -6.242 1 97.06 263 CYS A O 1
ATOM 2013 N N . ASN A 1 264 ? 1.867 23.672 -4.184 1 97.06 264 ASN A N 1
ATOM 2014 C CA . ASN A 1 264 ? 2.289 25 -4.617 1 97.06 264 ASN A CA 1
ATOM 2015 C C . ASN A 1 264 ? 3.756 25.25 -4.285 1 97.06 264 ASN A C 1
ATOM 2017 O O . ASN A 1 264 ? 4.301 26.297 -4.637 1 97.06 264 ASN A O 1
ATOM 2021 N N . ARG A 1 265 ? 4.363 24.391 -3.619 1 97.88 265 ARG A N 1
ATOM 2022 C CA . ARG A 1 265 ? 5.781 24.406 -3.275 1 97.88 265 ARG A CA 1
ATOM 2023 C C . ARG A 1 265 ? 6.359 23 -3.303 1 97.88 265 ARG A C 1
ATOM 2025 O O . ARG A 1 265 ? 5.664 22.031 -2.992 1 97.88 265 ARG A O 1
ATOM 2032 N N . VAL A 1 266 ? 7.621 22.844 -3.719 1 98.56 266 VAL A N 1
ATOM 2033 C CA . VAL A 1 266 ? 8.242 21.531 -3.799 1 98.56 266 VAL A CA 1
ATOM 2034 C C . VAL A 1 266 ? 9.664 21.594 -3.236 1 98.56 266 VAL A C 1
ATOM 2036 O O . VAL A 1 266 ? 10.406 22.547 -3.514 1 98.56 266 VAL A O 1
ATOM 2039 N N . ILE A 1 267 ? 10 20.656 -2.436 1 98.38 267 ILE A N 1
ATOM 2040 C CA . ILE A 1 267 ? 11.344 20.469 -1.901 1 98.38 267 ILE A CA 1
ATOM 2041 C C . ILE A 1 267 ? 11.953 19.188 -2.467 1 98.38 267 ILE A C 1
ATOM 2043 O O . ILE A 1 267 ? 11.359 18.109 -2.361 1 98.38 267 ILE A O 1
ATOM 2047 N N . TRP A 1 268 ? 13.109 19.344 -3.086 1 98.12 268 TRP A N 1
ATOM 2048 C CA . TRP A 1 268 ? 13.836 18.219 -3.676 1 98.12 268 TRP A CA 1
ATOM 2049 C C . TRP A 1 268 ? 14.984 17.781 -2.77 1 98.12 268 TRP A C 1
ATOM 2051 O O . TRP A 1 268 ? 15.859 18.578 -2.43 1 98.12 268 TRP A O 1
ATOM 2061 N N . ILE A 1 269 ? 14.898 16.5 -2.369 1 96.62 269 ILE A N 1
ATOM 2062 C CA . ILE A 1 269 ? 15.93 15.906 -1.525 1 96.62 269 ILE A CA 1
ATOM 2063 C C . ILE A 1 269 ? 16.625 14.781 -2.281 1 96.62 269 ILE A C 1
ATOM 2065 O O . ILE A 1 269 ? 15.977 13.953 -2.922 1 96.62 269 ILE A O 1
ATOM 2069 N N . GLU A 1 270 ? 17.938 14.766 -2.189 1 93.56 270 GLU A N 1
ATOM 2070 C CA . GLU A 1 270 ? 18.734 13.703 -2.787 1 93.56 270 GLU A CA 1
ATOM 2071 C C . GLU A 1 270 ? 19.859 13.273 -1.85 1 93.56 270 GLU A C 1
ATOM 2073 O O . GLU A 1 270 ? 20.688 14.094 -1.428 1 93.56 270 GLU A O 1
ATOM 2078 N N . LYS A 1 271 ? 19.922 11.984 -1.543 1 89.62 271 LYS A N 1
ATOM 2079 C CA . LYS A 1 271 ? 20.938 11.414 -0.677 1 89.62 271 LYS A CA 1
ATOM 2080 C C . LYS A 1 271 ? 21.047 12.18 0.636 1 89.62 271 LYS A C 1
ATOM 2082 O O . LYS A 1 271 ? 22.156 12.5 1.087 1 89.62 271 LYS A O 1
ATOM 2087 N N . GLY A 1 272 ? 19.922 12.594 1.084 1 93.5 272 GLY A N 1
ATOM 2088 C CA . GLY A 1 272 ? 19.844 13.203 2.402 1 93.5 272 GLY A CA 1
ATOM 2089 C C . GLY A 1 272 ? 20.078 14.703 2.383 1 93.5 272 GLY A C 1
ATOM 2090 O O . GLY A 1 272 ? 20.047 15.352 3.428 1 93.5 272 GLY A O 1
ATOM 2091 N N . VAL A 1 273 ? 20.312 15.234 1.214 1 96.5 273 VAL A N 1
ATOM 2092 C CA . VAL A 1 273 ? 20.625 16.656 1.098 1 96.5 273 VAL A CA 1
ATOM 2093 C C . VAL A 1 273 ? 19.516 17.375 0.352 1 96.5 273 VAL A C 1
ATOM 2095 O O . VAL A 1 273 ? 18.969 16.859 -0.625 1 96.5 273 VAL A O 1
ATOM 2098 N N . GLN A 1 274 ? 19.203 18.562 0.792 1 97.44 274 GLN A N 1
ATOM 2099 C CA . GLN A 1 274 ? 18.219 19.406 0.122 1 97.44 274 GLN A CA 1
ATOM 2100 C C . GLN A 1 274 ? 18.812 20.047 -1.133 1 97.44 274 GLN A C 1
ATOM 2102 O O . GLN A 1 274 ? 19.719 20.875 -1.046 1 97.44 274 GLN A O 1
ATOM 2107 N N . LYS A 1 275 ? 18.297 19.766 -2.27 1 97.88 275 LYS A N 1
ATOM 2108 C CA . LYS A 1 275 ? 18.844 20.234 -3.535 1 97.88 275 LYS A CA 1
ATOM 2109 C C . LYS A 1 275 ? 18.188 21.531 -3.98 1 97.88 275 LYS A C 1
ATOM 2111 O O . LYS A 1 275 ? 18.844 22.438 -4.492 1 97.88 275 LYS A O 1
ATOM 2116 N N . MET A 1 276 ? 16.891 21.516 -3.91 1 98.06 276 MET A N 1
ATOM 2117 C CA . MET A 1 276 ? 16.125 22.688 -4.344 1 98.06 276 MET A CA 1
ATOM 2118 C C . MET A 1 276 ? 14.859 22.844 -3.516 1 98.06 276 MET A C 1
ATOM 2120 O O . MET A 1 276 ? 14.344 21.859 -2.971 1 98.06 276 MET A O 1
ATOM 2124 N N . ASP A 1 277 ? 14.391 24.016 -3.355 1 97.94 277 ASP A N 1
ATOM 2125 C CA . ASP A 1 277 ? 13.164 24.438 -2.693 1 97.94 277 ASP A CA 1
ATOM 2126 C C . ASP A 1 277 ? 12.516 25.609 -3.43 1 97.94 277 ASP A C 1
ATOM 2128 O O . ASP A 1 277 ? 13.039 26.719 -3.422 1 97.94 277 ASP A O 1
ATOM 2132 N N . GLY A 1 278 ? 11.406 25.281 -4.078 1 97.81 278 GLY A N 1
ATOM 2133 C CA . GLY A 1 278 ? 10.82 26.344 -4.871 1 97.81 278 GLY A CA 1
ATOM 2134 C C . GLY A 1 278 ? 9.492 25.969 -5.5 1 97.81 278 GLY A C 1
ATOM 2135 O O . GLY A 1 278 ? 8.766 25.125 -4.969 1 97.81 278 GLY A O 1
ATOM 2136 N N . ASP A 1 279 ? 9.125 26.672 -6.527 1 97.5 279 ASP A N 1
ATOM 2137 C CA . ASP A 1 279 ? 7.859 26.422 -7.219 1 97.5 279 ASP A CA 1
ATOM 2138 C C . ASP A 1 279 ? 7.883 25.062 -7.914 1 97.5 279 ASP A C 1
ATOM 2140 O O . ASP A 1 279 ? 8.93 24.625 -8.398 1 97.5 279 ASP A O 1
ATOM 2144 N N . PRO A 1 280 ? 6.773 24.438 -7.977 1 97.94 280 PRO A N 1
ATOM 2145 C CA . PRO A 1 280 ? 6.684 23.062 -8.492 1 97.94 280 PRO A CA 1
ATOM 2146 C C . PRO A 1 280 ? 7.277 22.922 -9.891 1 97.94 280 PRO A C 1
ATOM 2148 O O . PRO A 1 280 ? 8.102 22.031 -10.125 1 97.94 280 PRO A O 1
ATOM 2151 N N . ASN A 1 281 ? 6.977 23.797 -10.797 1 97.75 281 ASN A N 1
ATOM 2152 C CA . ASN A 1 281 ? 7.43 23.641 -12.18 1 97.75 281 ASN A CA 1
ATOM 2153 C C . ASN A 1 281 ? 8.945 23.719 -12.281 1 97.75 281 ASN A C 1
ATOM 2155 O O . ASN A 1 281 ? 9.57 22.906 -12.969 1 97.75 281 ASN A O 1
ATOM 2159 N N . THR A 1 282 ? 9.508 24.641 -11.594 1 98.06 282 THR A N 1
ATOM 2160 C CA . THR A 1 282 ? 10.953 24.859 -11.633 1 98.06 282 THR A CA 1
ATOM 2161 C C . THR A 1 282 ? 11.688 23.656 -11.016 1 98.06 282 THR A C 1
ATOM 2163 O O . THR A 1 282 ? 12.625 23.125 -11.609 1 98.06 282 THR A O 1
ATOM 2166 N N . VAL A 1 283 ? 11.227 23.25 -9.852 1 98.12 283 VAL A N 1
ATOM 2167 C CA . VAL A 1 283 ? 11.922 22.188 -9.125 1 98.12 283 VAL A CA 1
ATOM 2168 C C . VAL A 1 283 ? 11.742 20.859 -9.859 1 98.12 283 VAL A C 1
ATOM 2170 O O . VAL A 1 283 ? 12.703 20.094 -10 1 98.12 283 VAL A O 1
ATOM 2173 N N . ILE A 1 284 ? 10.539 20.562 -10.336 1 97.56 284 ILE A N 1
ATOM 2174 C CA . ILE A 1 284 ? 10.25 19.312 -11.023 1 97.56 284 ILE A CA 1
ATOM 2175 C C . ILE A 1 284 ? 11.07 19.234 -12.312 1 97.56 284 ILE A C 1
ATOM 2177 O O . ILE A 1 284 ? 11.617 18.172 -12.641 1 97.56 284 ILE A O 1
ATOM 2181 N N . LYS A 1 285 ? 11.141 20.328 -13.031 1 97.19 285 LYS A N 1
ATOM 2182 C CA . LYS A 1 285 ? 11.938 20.359 -14.258 1 97.19 285 LYS A CA 1
ATOM 2183 C C . LYS A 1 285 ? 13.398 20.031 -13.969 1 97.19 285 LYS A C 1
ATOM 2185 O O . LYS A 1 285 ? 14.016 19.234 -14.688 1 97.19 285 LYS A O 1
ATOM 2190 N N . ALA A 1 286 ? 13.93 20.672 -12.977 1 97.31 286 ALA A N 1
ATOM 2191 C CA . ALA A 1 286 ? 15.312 20.406 -12.594 1 97.31 286 ALA A CA 1
ATOM 2192 C C . ALA A 1 286 ? 15.492 18.938 -12.188 1 97.31 286 ALA A C 1
ATOM 2194 O O . ALA A 1 286 ? 16.484 18.312 -12.562 1 97.31 286 ALA A O 1
ATOM 2195 N N . TYR A 1 287 ? 14.57 18.438 -11.43 1 96.44 287 TYR A N 1
ATOM 2196 C CA . TYR A 1 287 ? 14.617 17.062 -10.969 1 96.44 287 TYR A CA 1
ATOM 2197 C C . TYR A 1 287 ? 14.562 16.094 -12.148 1 96.44 287 TYR A C 1
ATOM 2199 O O . TYR A 1 287 ? 15.32 15.117 -12.195 1 96.44 287 TYR A O 1
ATOM 2207 N N . GLU A 1 288 ? 13.633 16.344 -13.078 1 94.94 288 GLU A N 1
ATOM 2208 C CA . GLU A 1 288 ? 13.484 15.477 -14.242 1 94.94 288 GLU A CA 1
ATOM 2209 C C . GLU A 1 288 ? 14.75 15.477 -15.094 1 94.94 288 GLU A C 1
ATOM 2211 O O . GLU A 1 288 ? 15.117 14.461 -15.68 1 94.94 288 GLU A O 1
ATOM 2216 N N . LYS A 1 289 ? 15.422 16.562 -15.203 1 93.69 289 LYS A N 1
ATOM 2217 C CA . LYS A 1 289 ? 16.688 16.656 -15.914 1 93.69 289 LYS A CA 1
ATOM 2218 C C . LYS A 1 289 ? 17.781 15.828 -15.227 1 93.69 289 LYS A C 1
ATOM 2220 O O . LYS A 1 289 ? 18.625 15.211 -15.891 1 93.69 289 LYS A O 1
ATOM 2225 N N . PHE A 1 290 ? 17.703 15.859 -13.953 1 91.44 290 PHE A N 1
ATOM 2226 C CA . PHE A 1 290 ? 18.656 15.109 -13.148 1 91.44 290 PHE A CA 1
ATOM 2227 C C . PHE A 1 290 ? 18.469 13.609 -13.336 1 91.44 290 PHE A C 1
ATOM 2229 O O . PHE A 1 290 ? 19.453 12.859 -13.398 1 91.44 290 PHE A O 1
ATOM 2236 N N . LYS A 1 291 ? 17.266 13.125 -13.375 1 84 291 LYS A N 1
ATOM 2237 C CA . LYS A 1 291 ? 16.953 11.703 -13.484 1 84 291 LYS A CA 1
ATOM 2238 C C . LYS A 1 291 ? 17.344 11.156 -14.859 1 84 291 LYS A C 1
ATOM 2240 O O . LYS A 1 291 ? 17.531 9.953 -15.016 1 84 291 LYS A O 1
ATOM 2245 N N . LYS A 1 292 ? 17.453 11.898 -15.984 1 69.19 292 LYS A N 1
ATOM 2246 C CA . LYS A 1 292 ? 17.875 11.477 -17.312 1 69.19 292 LYS A CA 1
ATOM 2247 C C . LYS A 1 292 ? 19.375 11.203 -17.359 1 69.19 292 LYS A C 1
ATOM 2249 O O . LYS A 1 292 ? 20.156 11.875 -16.688 1 69.19 292 LYS A O 1
ATOM 2254 N N . MET B 1 1 ? 20.453 -21.344 27.891 1 22.38 1 MET B N 1
ATOM 2255 C CA . MET B 1 1 ? 20.547 -21.906 26.547 1 22.38 1 MET B CA 1
ATOM 2256 C C . MET B 1 1 ? 19.984 -20.953 25.516 1 22.38 1 MET B C 1
ATOM 2258 O O . MET B 1 1 ? 18.828 -20.531 25.609 1 22.38 1 MET B O 1
ATOM 2262 N N . SER B 1 2 ? 20.781 -20.016 24.922 1 26.28 2 SER B N 1
ATOM 2263 C CA . SER B 1 2 ? 20.516 -18.859 24.062 1 26.28 2 SER B CA 1
ATOM 2264 C C . SER B 1 2 ? 19.828 -19.281 22.766 1 26.28 2 SER B C 1
ATOM 2266 O O . SER B 1 2 ? 20.375 -20.094 22 1 26.28 2 SER B O 1
ATOM 2268 N N . ILE B 1 3 ? 18.516 -19.391 22.75 1 28.81 3 ILE B N 1
ATOM 2269 C CA . ILE B 1 3 ? 17.719 -19.812 21.594 1 28.81 3 ILE B CA 1
ATOM 2270 C C . ILE B 1 3 ? 18.094 -18.969 20.375 1 28.81 3 ILE B C 1
ATOM 2272 O O . ILE B 1 3 ? 17.969 -17.75 20.406 1 28.81 3 ILE B O 1
ATOM 2276 N N . SER B 1 4 ? 19.156 -19.391 19.703 1 28.38 4 SER B N 1
ATOM 2277 C CA . SER B 1 4 ? 19.656 -18.766 18.484 1 28.38 4 SER B CA 1
ATOM 2278 C C . SER B 1 4 ? 18.531 -18.578 17.453 1 28.38 4 SER B C 1
ATOM 2280 O O . SER B 1 4 ? 17.547 -19.297 17.484 1 28.38 4 SER B O 1
ATOM 2282 N N . PHE B 1 5 ? 18.562 -17.453 16.812 1 32.38 5 PHE B N 1
ATOM 2283 C CA . PHE B 1 5 ? 17.594 -17.125 15.789 1 32.38 5 PHE B CA 1
ATOM 2284 C C . PHE B 1 5 ? 17.406 -18.297 14.828 1 32.38 5 PHE B C 1
ATOM 2286 O O . PHE B 1 5 ? 16.281 -18.562 14.375 1 32.38 5 PHE B O 1
ATOM 2293 N N . ASP B 1 6 ? 18.5 -18.984 14.641 1 31.2 6 ASP B N 1
ATOM 2294 C CA . ASP B 1 6 ? 18.453 -20.141 13.734 1 31.2 6 ASP B CA 1
ATOM 2295 C C . ASP B 1 6 ? 17.531 -21.234 14.289 1 31.2 6 ASP B C 1
ATOM 2297 O O . ASP B 1 6 ? 16.938 -22 13.523 1 31.2 6 ASP B O 1
ATOM 2301 N N . ASP B 1 7 ? 17.609 -21.484 15.531 1 31.66 7 ASP B N 1
ATOM 2302 C CA . ASP B 1 7 ? 16.828 -22.547 16.141 1 31.66 7 ASP B CA 1
ATOM 2303 C C . ASP B 1 7 ? 15.328 -22.312 15.945 1 31.66 7 ASP B C 1
ATOM 2305 O O . ASP B 1 7 ? 14.516 -23.203 16.203 1 31.66 7 ASP B O 1
ATOM 2309 N N . LEU B 1 8 ? 14.969 -21.125 15.812 1 28.64 8 LEU B N 1
ATOM 2310 C CA . LEU B 1 8 ? 13.539 -20.828 15.758 1 28.64 8 LEU B CA 1
ATOM 2311 C C . LEU B 1 8 ? 12.953 -21.25 14.406 1 28.64 8 LEU B C 1
ATOM 2313 O O . LEU B 1 8 ? 11.781 -21.609 14.312 1 28.64 8 LEU B O 1
ATOM 2317 N N . ILE B 1 9 ? 13.727 -21.094 13.32 1 31.14 9 ILE B N 1
ATOM 2318 C CA . ILE B 1 9 ? 13.062 -21.234 12.031 1 31.14 9 ILE B CA 1
ATOM 2319 C C . ILE B 1 9 ? 13.398 -22.578 11.422 1 31.14 9 ILE B C 1
ATOM 2321 O O . ILE B 1 9 ? 14.445 -22.75 10.789 1 31.14 9 ILE B O 1
ATOM 2325 N N . ASN B 1 10 ? 13.328 -23.75 12.148 1 27.91 10 ASN B N 1
ATOM 2326 C CA . ASN B 1 10 ? 13.672 -25.062 11.602 1 27.91 10 ASN B CA 1
ATOM 2327 C C . ASN B 1 10 ? 12.789 -25.422 10.406 1 27.91 10 ASN B C 1
ATOM 2329 O O . ASN B 1 10 ? 11.578 -25.594 10.555 1 27.91 10 ASN B O 1
ATOM 2333 N N . PRO B 1 11 ? 13.273 -25.312 9.227 1 27.8 11 PRO B N 1
ATOM 2334 C CA . PRO B 1 11 ? 12.664 -25.609 7.926 1 27.8 11 PRO B CA 1
ATOM 2335 C C . PRO B 1 11 ? 12.188 -27.047 7.812 1 27.8 11 PRO B C 1
ATOM 2337 O O . PRO B 1 11 ? 11.555 -27.422 6.82 1 27.8 11 PRO B O 1
ATOM 2340 N N . GLN B 1 12 ? 12.797 -27.984 8.508 1 30.16 12 GLN B N 1
ATOM 2341 C CA . GLN B 1 12 ? 12.594 -29.359 8.07 1 30.16 12 GLN B CA 1
ATOM 2342 C C . GLN B 1 12 ? 11.117 -29.734 8.117 1 30.16 12 GLN B C 1
ATOM 2344 O O . GLN B 1 12 ? 10.75 -30.875 7.816 1 30.16 12 GLN B O 1
ATOM 2349 N N . LEU B 1 13 ? 10.328 -28.984 8.828 1 28.81 13 LEU B N 1
ATOM 2350 C CA . LEU B 1 13 ? 9.125 -29.703 9.227 1 28.81 13 LEU B CA 1
ATOM 2351 C C . LEU B 1 13 ? 8.102 -29.734 8.094 1 28.81 13 LEU B C 1
ATOM 2353 O O . LEU B 1 13 ? 6.965 -30.156 8.289 1 28.81 13 LEU B O 1
ATOM 2357 N N . HIS B 1 14 ? 8.281 -28.859 7.008 1 29.67 14 HIS B N 1
ATOM 2358 C CA . HIS B 1 14 ? 7.02 -28.906 6.281 1 29.67 14 HIS B CA 1
ATOM 2359 C C . HIS B 1 14 ? 7 -30.062 5.281 1 29.67 14 HIS B C 1
ATOM 2361 O O . HIS B 1 14 ? 7.902 -30.188 4.449 1 29.67 14 HIS B O 1
ATOM 2367 N N . PRO B 1 15 ? 6.355 -31.125 5.535 1 28.3 15 PRO B N 1
ATOM 2368 C CA . PRO B 1 15 ? 6.168 -32.25 4.625 1 28.3 15 PRO B CA 1
ATOM 2369 C C . PRO B 1 15 ? 5.594 -31.828 3.271 1 28.3 15 PRO B C 1
ATOM 2371 O O . PRO B 1 15 ? 5.027 -30.734 3.15 1 28.3 15 PRO B O 1
ATOM 2374 N N . GLU B 1 16 ? 5.879 -32.562 2.258 1 26.64 16 GLU B N 1
ATOM 2375 C CA . GLU B 1 16 ? 5.379 -32.406 0.895 1 26.64 16 GLU B CA 1
ATOM 2376 C C . GLU B 1 16 ? 3.865 -32.219 0.88 1 26.64 16 GLU B C 1
ATOM 2378 O O . GLU B 1 16 ? 3.127 -32.969 1.502 1 26.64 16 GLU B O 1
ATOM 2383 N N . TYR B 1 17 ? 3.383 -31.109 0.711 1 29.33 17 TYR B N 1
ATOM 2384 C CA . TYR B 1 17 ? 1.969 -30.75 0.752 1 29.33 17 TYR B CA 1
ATOM 2385 C C . TYR B 1 17 ? 1.174 -31.578 -0.259 1 29.33 17 TYR B C 1
ATOM 2387 O O . TYR B 1 17 ? 1.547 -31.656 -1.432 1 29.33 17 TYR B O 1
ATOM 2395 N N . GLN B 1 18 ? 0.57 -32.594 0.078 1 29.58 18 GLN B N 1
ATOM 2396 C CA . GLN B 1 18 ? -0.419 -33.25 -0.783 1 29.58 18 GLN B CA 1
ATOM 2397 C C . GLN B 1 18 ? -1.582 -32.312 -1.078 1 29.58 18 GLN B C 1
ATOM 2399 O O . GLN B 1 18 ? -2.023 -31.562 -0.199 1 29.58 18 GLN B O 1
ATOM 2404 N N . PRO B 1 19 ? -1.824 -32.031 -2.318 1 32.28 19 PRO B N 1
ATOM 2405 C CA . PRO B 1 19 ? -2.943 -31.172 -2.686 1 32.28 19 PRO B CA 1
ATOM 2406 C C . PRO B 1 19 ? -4.188 -31.422 -1.835 1 32.28 19 PRO B C 1
ATOM 2408 O O . PRO B 1 19 ? -4.641 -32.562 -1.714 1 32.28 19 PRO B O 1
ATOM 2411 N N . GLU B 1 20 ? -4.262 -31.016 -0.655 1 37.47 20 GLU B N 1
ATOM 2412 C CA . GLU B 1 20 ? -5.484 -31.219 0.112 1 37.47 20 GLU B CA 1
ATOM 2413 C C . GLU B 1 20 ? -6.516 -30.125 -0.184 1 37.47 20 GLU B C 1
ATOM 2415 O O . GLU B 1 20 ? -6.156 -29.016 -0.561 1 37.47 20 GLU B O 1
ATOM 2420 N N . PRO B 1 21 ? -7.695 -30.469 -0.416 1 37.12 21 PRO B N 1
ATOM 2421 C CA . PRO B 1 21 ? -8.711 -29.406 -0.484 1 37.12 21 PRO B CA 1
ATOM 2422 C C . PRO B 1 21 ? -8.414 -28.25 0.466 1 37.12 21 PRO B C 1
ATOM 2424 O O . PRO B 1 21 ? -7.992 -28.469 1.604 1 37.12 21 PRO B O 1
ATOM 2427 N N . VAL B 1 22 ? -8.023 -27.172 -0.143 1 40.25 22 VAL B N 1
ATOM 2428 C CA . VAL B 1 22 ? -7.727 -26.062 0.755 1 40.25 22 VAL B CA 1
ATOM 2429 C C . VAL B 1 22 ? -8.727 -26.047 1.906 1 40.25 22 VAL B C 1
ATOM 2431 O O . VAL B 1 22 ? -8.367 -25.75 3.049 1 40.25 22 VAL B O 1
ATOM 2434 N N . PHE B 1 23 ? -10.07 -26 1.764 1 34.16 23 PHE B N 1
ATOM 2435 C CA . PHE B 1 23 ? -11.086 -26.047 2.809 1 34.16 23 PHE B CA 1
ATOM 2436 C C . PHE B 1 23 ? -11.727 -27.422 2.883 1 34.16 23 PHE B C 1
ATOM 2438 O O . PHE B 1 23 ? -12.188 -27.953 1.872 1 34.16 23 PHE B O 1
ATOM 2445 N N . SER B 1 24 ? -11.086 -28.469 3.547 1 29.94 24 SER B N 1
ATOM 2446 C CA . SER B 1 24 ? -11.828 -29.703 3.793 1 29.94 24 SER B CA 1
ATOM 2447 C C . SER B 1 24 ? -13.016 -29.453 4.715 1 29.94 24 SER B C 1
ATOM 2449 O O . SER B 1 24 ? -12.875 -28.828 5.766 1 29.94 24 SER B O 1
ATOM 2451 N N . ASP B 1 25 ? -14.273 -29.422 4.262 1 29.27 25 ASP B N 1
ATOM 2452 C CA . ASP B 1 25 ? -15.531 -29.406 4.996 1 29.27 25 ASP B CA 1
ATOM 2453 C C . ASP B 1 25 ? -15.531 -30.453 6.109 1 29.27 25 ASP B C 1
ATOM 2455 O O . ASP B 1 25 ? -15.867 -31.625 5.879 1 29.27 25 ASP B O 1
ATOM 2459 N N . ALA B 1 26 ? -14.672 -30.594 6.988 1 29.97 26 ALA B N 1
ATOM 2460 C CA . ALA B 1 26 ? -15.047 -31.547 8.031 1 29.97 26 ALA B CA 1
ATOM 2461 C C . ALA B 1 26 ? -16.344 -31.125 8.711 1 29.97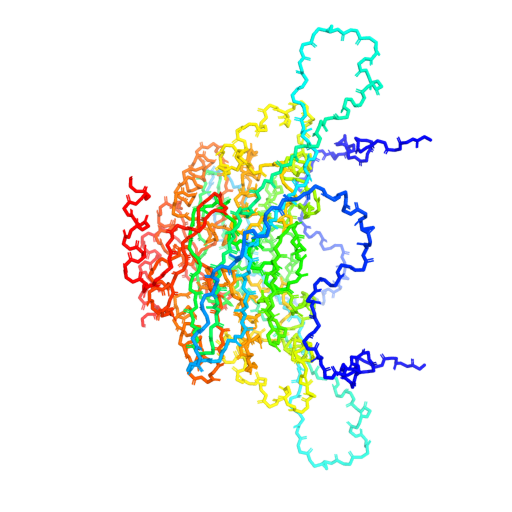 26 ALA B C 1
ATOM 2463 O O . ALA B 1 26 ? -16.812 -31.797 9.648 1 29.97 26 ALA B O 1
ATOM 2464 N N . THR B 1 27 ? -16.688 -29.828 8.812 1 27.84 27 THR B N 1
ATOM 2465 C CA . THR B 1 27 ? -17.891 -29.625 9.586 1 27.84 27 THR B CA 1
ATOM 2466 C C . THR B 1 27 ? -19.125 -30.141 8.828 1 27.84 27 THR B C 1
ATOM 2468 O O . THR B 1 27 ? -19.375 -29.719 7.695 1 27.84 27 THR B O 1
ATOM 2471 N N . THR B 1 28 ? -19.625 -31.281 9.141 1 26.19 28 THR B N 1
ATOM 2472 C CA . THR B 1 28 ? -20.859 -31.984 8.836 1 26.19 28 THR B CA 1
ATOM 2473 C C . THR B 1 28 ? -22.047 -31.031 8.883 1 26.19 28 THR B C 1
ATOM 2475 O O . THR B 1 28 ? -22.562 -30.734 9.961 1 26.19 28 THR B O 1
ATOM 2478 N N . PHE B 1 29 ? -22.062 -29.828 8.391 1 25.92 29 PHE B N 1
ATOM 2479 C CA . PHE B 1 29 ? -23.406 -29.25 8.406 1 25.92 29 PHE B CA 1
ATOM 2480 C C . PHE B 1 29 ? -24.391 -30.172 7.695 1 25.92 29 PHE B C 1
ATOM 2482 O O . PHE B 1 29 ? -24.109 -30.688 6.609 1 25.92 29 PHE B O 1
ATOM 2489 N N . GLU B 1 30 ? -25.25 -30.828 8.391 1 27.56 30 GLU B N 1
ATOM 2490 C CA . GLU B 1 30 ? -26.406 -31.578 7.945 1 27.56 30 GLU B CA 1
ATOM 2491 C C . GLU B 1 30 ? -27.156 -30.844 6.836 1 27.56 30 GLU B C 1
ATOM 2493 O O . GLU B 1 30 ? -27.734 -29.781 7.07 1 27.56 30 GLU B O 1
ATOM 2498 N N . ALA B 1 31 ? -26.609 -30.859 5.609 1 27.89 31 ALA B N 1
ATOM 2499 C CA . ALA B 1 31 ? -27.375 -30.469 4.426 1 27.89 31 ALA B CA 1
ATOM 2500 C C . ALA B 1 31 ? -28.797 -31.062 4.477 1 27.89 31 ALA B C 1
ATOM 2502 O O . ALA B 1 31 ? -28.953 -32.281 4.613 1 27.89 31 ALA B O 1
ATOM 2503 N N . SER B 1 32 ? -29.688 -30.312 4.934 1 28.98 32 SER B N 1
ATOM 2504 C CA . SER B 1 32 ? -31.047 -30.75 4.562 1 28.98 32 SER B CA 1
ATOM 2505 C C . SER B 1 32 ? -31.109 -31.109 3.086 1 28.98 32 SER B C 1
ATOM 2507 O O . SER B 1 32 ? -30.391 -30.547 2.262 1 28.98 32 SER B O 1
ATOM 2509 N N . GLU B 1 33 ? -31.578 -32.281 2.623 1 30.33 33 GLU B N 1
ATOM 2510 C CA . GLU B 1 33 ? -31.828 -33.062 1.402 1 30.33 33 GLU B CA 1
ATOM 2511 C C . GLU B 1 33 ? -32.5 -32.188 0.334 1 30.33 33 GLU B C 1
ATOM 2513 O O . GLU B 1 33 ? -33.156 -32.688 -0.573 1 30.33 33 GLU B O 1
ATOM 2518 N N . GLY B 1 34 ? -32.719 -30.859 0.487 1 32.03 34 GLY B N 1
ATOM 2519 C CA . GLY B 1 34 ? -33.469 -30.453 -0.688 1 32.03 34 GLY B CA 1
ATOM 2520 C C . GLY B 1 34 ? -32.719 -30.688 -1.987 1 32.03 34 GLY B C 1
ATOM 2521 O O . GLY B 1 34 ? -31.5 -30.734 -2.004 1 32.03 34 GLY B O 1
ATOM 2522 N N . GLN B 1 35 ? -33.219 -31.406 -3.064 1 31.02 35 GLN B N 1
ATOM 2523 C CA . GLN B 1 35 ? -32.875 -31.781 -4.43 1 31.02 35 GLN B CA 1
ATOM 2524 C C . GLN B 1 35 ? -32.219 -30.625 -5.168 1 31.02 35 GLN B C 1
ATOM 2526 O O . GLN B 1 35 ? -32.875 -29.922 -5.938 1 31.02 35 GLN B O 1
ATOM 2531 N N . GLU B 1 36 ? -31.625 -29.656 -4.516 1 32.69 36 GLU B N 1
ATOM 2532 C CA . GLU B 1 36 ? -31.109 -28.703 -5.488 1 32.69 36 GLU B CA 1
ATOM 2533 C C . GLU B 1 36 ? -30.281 -29.406 -6.562 1 32.69 36 GLU B C 1
ATOM 2535 O O . GLU B 1 36 ? -29.453 -30.281 -6.258 1 32.69 36 GLU B O 1
ATOM 2540 N N . LYS B 1 37 ? -30.75 -29.469 -7.824 1 35.31 37 LYS B N 1
ATOM 2541 C CA . LYS B 1 37 ? -30.188 -29.906 -9.094 1 35.31 37 LYS B CA 1
ATOM 2542 C C . LYS B 1 37 ? -28.688 -29.641 -9.156 1 35.31 37 LYS B C 1
ATOM 2544 O O . LYS B 1 37 ? -28.234 -28.531 -8.852 1 35.31 37 LYS B O 1
ATOM 2549 N N . GLU B 1 38 ? -27.844 -30.562 -8.859 1 36.12 38 GLU B N 1
ATOM 2550 C CA . GLU B 1 38 ? -26.438 -30.594 -9.258 1 36.12 38 GLU B CA 1
ATOM 2551 C C . GLU B 1 38 ? -26.219 -29.859 -10.578 1 36.12 38 GLU B C 1
ATOM 2553 O O . GLU B 1 38 ? -26.516 -30.391 -11.648 1 36.12 38 GLU B O 1
ATOM 2558 N N . GLU B 1 39 ? -26.672 -28.641 -10.766 1 38.88 39 GLU B N 1
ATOM 2559 C CA . GLU B 1 39 ? -26.188 -28 -11.984 1 38.88 39 GLU B CA 1
ATOM 2560 C C . GLU B 1 39 ? -24.75 -28.406 -12.297 1 38.88 39 GLU B C 1
ATOM 2562 O O . GLU B 1 39 ? -23.859 -28.281 -11.445 1 38.88 39 GLU B O 1
ATOM 2567 N N . GLN B 1 40 ? -24.469 -29.547 -12.906 1 38.97 40 GLN B N 1
ATOM 2568 C CA . GLN B 1 40 ? -23.219 -30.047 -13.477 1 38.97 40 GLN B CA 1
ATOM 2569 C C . GLN B 1 40 ? -22.297 -28.906 -13.898 1 38.97 40 GLN B C 1
ATOM 2571 O O . GLN B 1 40 ? -22.703 -28.031 -14.656 1 38.97 40 GLN B O 1
ATOM 2576 N N . SER B 1 41 ? -21.547 -28.312 -13.086 1 51.41 41 SER B N 1
ATOM 2577 C CA . SER B 1 41 ? -20.484 -27.375 -13.43 1 51.41 41 SER B CA 1
ATOM 2578 C C . SER B 1 41 ? -19.844 -27.734 -14.766 1 51.41 41 SER B C 1
ATOM 2580 O O . SER B 1 41 ? -19.406 -28.875 -14.977 1 51.41 41 SER B O 1
ATOM 2582 N N . SER B 1 42 ? -20.328 -27.359 -15.883 1 63.09 42 SER B N 1
ATOM 2583 C CA . SER B 1 42 ? -19.875 -27.516 -17.266 1 63.09 42 SER B CA 1
ATOM 2584 C C . SER B 1 42 ? -18.453 -27 -17.453 1 63.09 42 SER B C 1
ATOM 2586 O O . SER B 1 42 ? -18.203 -26.156 -18.312 1 63.09 42 SER B O 1
ATOM 2588 N N . LEU B 1 43 ? -17.547 -27.156 -16.516 1 82.06 43 LEU B N 1
ATOM 2589 C CA . LEU B 1 43 ? -16.172 -26.75 -16.812 1 82.06 43 LEU B CA 1
ATOM 2590 C C . LEU B 1 43 ? -15.508 -27.719 -17.781 1 82.06 43 LEU B C 1
ATOM 2592 O O . LEU B 1 43 ? -15.57 -28.938 -17.594 1 82.06 43 LEU B O 1
ATOM 2596 N N . GLU B 1 44 ? -15.242 -27.297 -18.891 1 83.94 44 GLU B N 1
ATOM 2597 C CA . GLU B 1 44 ? -14.469 -28.078 -19.859 1 83.94 44 GLU B CA 1
ATOM 2598 C C . GLU B 1 44 ? -12.969 -27.922 -19.609 1 83.94 44 GLU B C 1
ATOM 2600 O O . GLU B 1 44 ? -12.445 -26.812 -19.594 1 83.94 44 GLU B O 1
ATOM 2605 N N . ILE B 1 45 ? -12.297 -29.031 -19.391 1 90.12 45 ILE B N 1
ATOM 2606 C CA . ILE B 1 45 ? -10.852 -29.047 -19.156 1 90.12 45 ILE B CA 1
ATOM 2607 C C . ILE B 1 45 ? -10.133 -29.438 -20.453 1 90.12 45 ILE B C 1
ATOM 2609 O O . ILE B 1 45 ? -10.477 -30.453 -21.062 1 90.12 45 ILE B O 1
ATOM 2613 N N . ASP B 1 46 ? -9.281 -28.641 -20.859 1 91.75 46 ASP B N 1
ATOM 2614 C CA . ASP B 1 46 ? -8.469 -28.953 -22.031 1 91.75 46 ASP B CA 1
ATOM 2615 C C . ASP B 1 46 ? -7.512 -30.109 -21.75 1 91.75 46 ASP B C 1
ATOM 2617 O O . ASP B 1 46 ? -6.605 -29.984 -20.922 1 91.75 46 ASP B O 1
ATOM 2621 N N . PRO B 1 47 ? -7.723 -31.219 -22.375 1 89.62 47 PRO B N 1
ATOM 2622 C CA . PRO B 1 47 ? -6.883 -32.375 -22.094 1 89.62 47 PRO B CA 1
ATOM 2623 C C . PRO B 1 47 ? -5.426 -32.188 -22.5 1 89.62 47 PRO B C 1
ATOM 2625 O O . PRO B 1 47 ? -4.547 -32.938 -22.062 1 89.62 47 PRO B O 1
ATOM 2628 N N . ASN B 1 48 ? -5.195 -31.203 -23.344 1 93.06 48 ASN B N 1
ATOM 2629 C CA . ASN B 1 48 ? -3.842 -30.969 -23.828 1 93.06 48 ASN B CA 1
ATOM 2630 C C . ASN B 1 48 ? -3.068 -30.016 -22.922 1 93.06 48 ASN B C 1
ATOM 2632 O O . ASN B 1 48 ? -1.89 -29.75 -23.172 1 93.06 48 ASN B O 1
ATOM 2636 N N . ARG B 1 49 ? -3.73 -29.547 -21.969 1 94.06 49 ARG B N 1
ATOM 2637 C CA . ARG B 1 49 ? -3.092 -28.609 -21.047 1 94.06 49 ARG B CA 1
ATOM 2638 C C . ARG B 1 49 ? -3.141 -29.125 -19.609 1 94.06 49 ARG B C 1
ATOM 2640 O O . ARG B 1 49 ? -3.967 -29.984 -19.281 1 94.06 49 ARG B O 1
ATOM 2647 N N . ASN B 1 50 ? -2.203 -28.656 -18.797 1 93.81 50 ASN B N 1
ATOM 2648 C CA . ASN B 1 50 ? -2.129 -29.062 -17.391 1 93.81 50 ASN B CA 1
ATOM 2649 C C . ASN B 1 50 ? -2.842 -28.062 -16.484 1 93.81 50 ASN B C 1
ATOM 2651 O O . ASN B 1 50 ? -2.348 -26.969 -16.25 1 93.81 50 ASN B O 1
ATOM 2655 N N . PRO B 1 51 ? -3.984 -28.438 -15.992 1 95 51 PRO B N 1
ATOM 2656 C CA . PRO B 1 51 ? -4.688 -27.531 -15.078 1 95 51 PRO B CA 1
ATOM 2657 C C . PRO B 1 51 ? -3.969 -27.359 -13.742 1 95 51 PRO B C 1
ATOM 2659 O O . PRO B 1 51 ? -3.463 -28.344 -13.18 1 95 51 PRO B O 1
ATOM 2662 N N . VAL B 1 52 ? -3.908 -26.141 -13.227 1 95.44 52 VAL B N 1
ATOM 2663 C CA . VAL B 1 52 ? -3.209 -25.891 -11.969 1 95.44 52 VAL B CA 1
ATOM 2664 C C . VAL B 1 52 ? -4.188 -25.344 -10.938 1 95.44 52 VAL B C 1
ATOM 2666 O O . VAL B 1 52 ? -3.99 -25.531 -9.734 1 95.44 52 VAL B O 1
ATOM 2669 N N . VAL B 1 53 ? -5.195 -24.641 -11.344 1 96.44 53 VAL B N 1
ATOM 2670 C CA . VAL B 1 53 ? -6.273 -24.172 -10.477 1 96.44 53 VAL B CA 1
ATOM 2671 C C . VAL B 1 53 ? -7.621 -24.406 -11.156 1 96.44 53 VAL B C 1
ATOM 2673 O O . VAL B 1 53 ? -7.781 -24.109 -12.344 1 96.44 53 VAL B O 1
ATOM 2676 N N . ILE B 1 54 ? -8.523 -24.922 -10.445 1 96.44 54 ILE B N 1
ATOM 2677 C CA . ILE B 1 54 ? -9.883 -25.109 -10.93 1 96.44 54 ILE B CA 1
ATOM 2678 C C . ILE B 1 54 ? -10.867 -24.422 -9.984 1 96.44 54 ILE B C 1
ATOM 2680 O O . ILE B 1 54 ? -10.891 -24.719 -8.789 1 96.44 54 ILE B O 1
ATOM 2684 N N . VAL B 1 55 ? -11.523 -23.469 -10.469 1 96.5 55 VAL B N 1
ATOM 2685 C CA . VAL B 1 55 ? -12.609 -22.828 -9.75 1 96.5 55 VAL B CA 1
ATOM 2686 C C . VAL B 1 55 ? -13.953 -23.281 -10.312 1 96.5 55 VAL B C 1
ATOM 2688 O O . VAL B 1 55 ? -14.25 -23.047 -11.492 1 96.5 55 VAL B O 1
ATOM 2691 N N . ASP B 1 56 ? -14.719 -23.875 -9.477 1 95.5 56 ASP B N 1
ATOM 2692 C CA . ASP B 1 56 ? -15.953 -24.5 -9.93 1 95.5 56 ASP B CA 1
ATOM 2693 C C . ASP B 1 56 ? -17.156 -23.953 -9.188 1 95.5 56 ASP B C 1
ATOM 2695 O O . ASP B 1 56 ? -17.406 -24.312 -8.031 1 95.5 56 ASP B O 1
ATOM 2699 N N . ASN B 1 57 ? -17.938 -23.125 -9.922 1 96.5 57 ASN B N 1
ATOM 2700 C CA . ASN B 1 57 ? -19.172 -22.531 -9.398 1 96.5 57 ASN B CA 1
ATOM 2701 C C . ASN B 1 57 ? -18.969 -21.969 -7.996 1 96.5 57 ASN B C 1
ATOM 2703 O O . ASN B 1 57 ? -19.719 -22.297 -7.074 1 96.5 57 ASN B O 1
ATOM 2707 N N . LEU B 1 58 ? -18.016 -21.172 -7.855 1 96.25 58 LEU B N 1
ATOM 2708 C CA . LEU B 1 58 ? -17.578 -20.656 -6.559 1 96.25 58 LEU B CA 1
ATOM 2709 C C . LEU B 1 58 ? -18.5 -19.547 -6.062 1 96.25 58 LEU B C 1
ATOM 2711 O O . LEU B 1 58 ? -18.719 -18.562 -6.766 1 96.25 58 LEU B O 1
ATOM 2715 N N . HIS B 1 59 ? -19.078 -19.75 -4.918 1 96.12 59 HIS B N 1
ATOM 2716 C CA . HIS B 1 59 ? -19.859 -18.734 -4.203 1 96.12 59 HIS B CA 1
ATOM 2717 C C . HIS B 1 59 ? -19.203 -18.375 -2.875 1 96.12 59 HIS B C 1
ATOM 2719 O O . HIS B 1 59 ? -18.703 -19.25 -2.16 1 96.12 59 HIS B O 1
ATOM 2725 N N . VAL B 1 60 ? -19.094 -17.141 -2.604 1 92.62 60 VAL B N 1
ATOM 2726 C CA . VAL B 1 60 ? -18.609 -16.656 -1.311 1 92.62 60 VAL B CA 1
ATOM 2727 C C . VAL B 1 60 ? -19.609 -15.641 -0.745 1 92.62 60 VAL B C 1
ATOM 2729 O O . VAL B 1 60 ? -19.969 -14.68 -1.424 1 92.62 60 VAL B O 1
ATOM 2732 N N . LYS B 1 61 ? -20.062 -15.867 0.434 1 89.5 61 LYS B N 1
ATOM 2733 C CA . LYS B 1 61 ? -20.984 -14.992 1.146 1 89.5 61 LYS B CA 1
ATOM 2734 C C . LYS B 1 61 ? -20.391 -14.547 2.484 1 89.5 61 LYS B C 1
ATOM 2736 O O . LYS B 1 61 ? -19.781 -15.344 3.191 1 89.5 61 LYS B O 1
ATOM 2741 N N . TYR B 1 62 ? -20.547 -13.305 2.707 1 81.88 62 TYR B N 1
ATOM 2742 C CA . TYR B 1 62 ? -20.141 -12.766 3.996 1 81.88 62 TYR B CA 1
ATOM 2743 C C . TYR B 1 62 ? -21.344 -12.344 4.824 1 81.88 62 TYR B C 1
ATOM 2745 O O . TYR B 1 62 ? -22.297 -11.781 4.289 1 81.88 62 TYR B O 1
ATOM 2753 N N . GLN B 1 63 ? -21.297 -12.664 6.102 1 76.44 63 GLN B N 1
ATOM 2754 C CA . GLN B 1 63 ? -22.312 -12.18 7.027 1 76.44 63 GLN B CA 1
ATOM 2755 C C . GLN B 1 63 ? -21.844 -10.906 7.727 1 76.44 63 GLN B C 1
ATOM 2757 O O . GLN B 1 63 ? -20.734 -10.852 8.258 1 76.44 63 GLN B O 1
ATOM 2762 N N . VAL B 1 64 ? -22.578 -9.836 7.5 1 67.81 64 VAL B N 1
ATOM 2763 C CA . VAL B 1 64 ? -22.156 -8.562 8.07 1 67.81 64 VAL B CA 1
ATOM 2764 C C . VAL B 1 64 ? -23.234 -8.062 9.039 1 67.81 64 VAL B C 1
ATOM 2766 O O . VAL B 1 64 ? -24.422 -8.273 8.82 1 67.81 64 VAL B O 1
ATOM 2769 N N . TYR B 1 65 ? -22.719 -7.609 10.242 1 58.66 65 TYR B N 1
ATOM 2770 C CA . TYR B 1 65 ? -23.656 -7.008 11.18 1 58.66 65 TYR B CA 1
ATOM 2771 C C . TYR B 1 65 ? -24.125 -5.645 10.68 1 58.66 65 TYR B C 1
ATOM 2773 O O . TYR B 1 65 ? -23.312 -4.816 10.266 1 58.66 65 TYR B O 1
ATOM 2781 N N . SER B 1 66 ? -25.297 -5.465 10.117 1 50.94 66 SER B N 1
ATOM 2782 C CA . SER B 1 66 ? -25.844 -4.223 9.586 1 50.94 66 SER B CA 1
ATOM 2783 C C . SER B 1 66 ? -25.891 -3.135 10.656 1 50.94 66 SER B C 1
ATOM 2785 O O . SER B 1 66 ? -26.297 -3.387 11.789 1 50.94 66 SER B O 1
ATOM 2787 N N . SER B 1 67 ? -25.047 -2.094 10.578 1 47.75 67 SER B N 1
ATOM 2788 C CA . SER B 1 67 ? -25.25 -0.958 11.469 1 47.75 67 SER B CA 1
ATOM 2789 C C . SER B 1 67 ? -26.625 -0.326 11.273 1 47.75 67 SER B C 1
ATOM 2791 O O . SER B 1 67 ? -27 0.022 10.156 1 47.75 67 SER B O 1
ATOM 2793 N N . GLY B 1 68 ? -27.641 -0.735 11.859 1 39.69 68 GLY B N 1
ATOM 2794 C CA . GLY B 1 68 ? -28.984 -0.186 11.82 1 39.69 68 GLY B CA 1
ATOM 2795 C C . GLY B 1 68 ? -29.016 1.321 11.984 1 39.69 68 GLY B C 1
ATOM 2796 O O . GLY B 1 68 ? -28.359 1.869 12.875 1 39.69 68 GLY B O 1
ATOM 2797 N N . LYS B 1 69 ? -29.203 2.18 10.984 1 39.78 69 LYS B N 1
ATOM 2798 C CA . LYS B 1 69 ? -29.734 3.512 11.25 1 39.78 69 LYS B CA 1
ATOM 2799 C C . LYS B 1 69 ? -30.844 3.455 12.305 1 39.78 69 LYS B C 1
ATOM 2801 O O . LYS B 1 69 ? -31.688 2.553 12.281 1 39.78 69 LYS B O 1
ATOM 2806 N N . SER B 1 70 ? -30.609 4.105 13.539 1 35.84 70 SER B N 1
ATOM 2807 C CA . SER B 1 70 ? -31.672 4.34 14.516 1 35.84 70 SER B CA 1
ATOM 2808 C C . SER B 1 70 ? -32.938 4.879 13.844 1 35.84 70 SER B C 1
ATOM 2810 O O . SER B 1 70 ? -32.906 5.934 13.203 1 35.84 70 SER B O 1
ATOM 2812 N N . VAL B 1 71 ? -33.969 4.156 13.406 1 31.53 71 VAL B N 1
ATOM 2813 C CA . VAL B 1 71 ? -35.281 4.773 13.227 1 31.53 71 VAL B CA 1
ATOM 2814 C C . VAL B 1 71 ? -35.625 5.594 14.461 1 31.53 71 VAL B C 1
ATOM 2816 O O . VAL B 1 71 ? -35.188 5.293 15.562 1 31.53 71 VAL B O 1
ATOM 2819 N N . GLY B 1 72 ? -36.5 6.711 14.414 1 29.78 72 GLY B N 1
ATOM 2820 C CA . GLY B 1 72 ? -37.031 7.723 15.297 1 29.78 72 GLY B CA 1
ATOM 2821 C C . GLY B 1 72 ? -37.375 7.188 16.672 1 29.78 72 GLY B C 1
ATOM 2822 O O . GLY B 1 72 ? -36.5 7.047 17.531 1 29.78 72 GLY B O 1
ATOM 2823 N N . ASN B 1 73 ? -38.844 7.234 17.156 1 29.02 73 ASN B N 1
ATOM 2824 C CA . ASN B 1 73 ? -39.594 7.621 18.328 1 29.02 73 ASN B CA 1
ATOM 2825 C C . ASN B 1 73 ? -39.438 6.621 19.469 1 29.02 73 ASN B C 1
ATOM 2827 O O . ASN B 1 73 ? -40.062 6.746 20.516 1 29.02 73 ASN B O 1
ATOM 2831 N N . ALA B 1 74 ? -39.812 5.281 19.5 1 28.55 74 ALA B N 1
ATOM 2832 C CA . ALA B 1 74 ? -40.344 4.676 20.703 1 28.55 74 ALA B CA 1
ATOM 2833 C C . ALA B 1 74 ? -39.281 4.555 21.797 1 28.55 74 ALA B C 1
ATOM 2835 O O . ALA B 1 74 ? -38.125 4.34 21.5 1 28.55 74 ALA B O 1
ATOM 2836 N N . GLY B 1 75 ? -39.656 4.672 23.297 1 29.83 75 GLY B N 1
ATOM 2837 C CA . GLY B 1 75 ? -39.125 4.848 24.656 1 29.83 75 GLY B CA 1
ATOM 2838 C C . GLY B 1 75 ? -37.938 3.969 24.953 1 29.83 75 GLY B C 1
ATOM 2839 O O . GLY B 1 75 ? -36.875 4.102 24.328 1 29.83 75 GLY B O 1
ATOM 2840 N N . ALA B 1 76 ? -38.094 3.207 26.406 1 31.17 76 ALA B N 1
ATOM 2841 C CA . ALA B 1 76 ? -37.312 2.439 27.391 1 31.17 76 ALA B CA 1
ATOM 2842 C C . ALA B 1 76 ? -36.656 1.228 26.734 1 31.17 76 ALA B C 1
ATOM 2844 O O . ALA B 1 76 ? -35.656 0.733 27.219 1 31.17 76 ALA B O 1
ATOM 2845 N N . ARG B 1 77 ? -37.562 0.389 26.125 1 27.95 77 ARG B N 1
ATOM 2846 C CA . ARG B 1 77 ? -37.219 -0.971 25.719 1 27.95 77 ARG B CA 1
ATOM 2847 C C . ARG B 1 77 ? -36.125 -0.967 24.656 1 27.95 77 ARG B C 1
ATOM 2849 O O . ARG B 1 77 ? -35.75 -2.02 24.125 1 27.95 77 ARG B O 1
ATOM 2856 N N . ARG B 1 78 ? -35.875 0.162 24.047 1 31.72 78 ARG B N 1
ATOM 2857 C CA . ARG B 1 78 ? -35.031 0.293 22.875 1 31.72 78 ARG B CA 1
ATOM 2858 C C . ARG B 1 78 ? -33.562 0.238 23.266 1 31.72 78 ARG B C 1
ATOM 2860 O O . ARG B 1 78 ? -32.688 0.344 22.422 1 31.72 78 ARG B O 1
ATOM 2867 N N . LEU B 1 79 ? -33.219 0.603 24.547 1 32.34 79 LEU B N 1
ATOM 2868 C CA . LEU B 1 79 ? -31.859 0.502 25.094 1 32.34 79 LEU B CA 1
ATOM 2869 C C . LEU B 1 79 ? -31.297 -0.901 24.891 1 32.34 79 LEU B C 1
ATOM 2871 O O . LEU B 1 79 ? -30.094 -1.067 24.672 1 32.34 79 LEU B O 1
ATOM 2875 N N . LEU B 1 80 ? -31.984 -1.927 25.641 1 32.81 80 LEU B N 1
ATOM 2876 C CA . LEU B 1 80 ? -31.609 -3.336 25.688 1 32.81 80 LEU B CA 1
ATOM 2877 C C . LEU B 1 80 ? -31.625 -3.947 24.297 1 32.81 80 LEU B C 1
ATOM 2879 O O . LEU B 1 80 ? -31.203 -5.09 24.109 1 32.81 80 LEU B O 1
ATOM 2883 N N . GLN B 1 81 ? -32.812 -3.68 23.625 1 32.38 81 GLN B N 1
ATOM 2884 C CA . GLN B 1 81 ? -32.906 -4.383 22.344 1 32.38 81 GLN B CA 1
ATOM 2885 C C . GLN B 1 81 ? -31.766 -3.986 21.422 1 32.38 81 GLN B C 1
ATOM 2887 O O . GLN B 1 81 ? -31.766 -2.898 20.844 1 32.38 81 GLN B O 1
ATOM 2892 N N . THR B 1 82 ? -30.562 -4.043 21.906 1 35.22 82 THR B N 1
ATOM 2893 C CA . THR B 1 82 ? -29.406 -4.262 21.031 1 35.22 82 THR B CA 1
ATOM 2894 C C . THR B 1 82 ? -29.875 -4.812 19.672 1 35.22 82 THR B C 1
ATOM 2896 O O . THR B 1 82 ? -30.281 -5.973 19.578 1 35.22 82 THR B O 1
ATOM 2899 N N . LYS B 1 83 ? -30.953 -4.215 19.172 1 36.03 83 LYS B N 1
ATOM 2900 C CA . LYS B 1 83 ? -31.547 -4.68 17.922 1 36.03 83 LYS B CA 1
ATOM 2901 C C . LYS B 1 83 ? -30.547 -5.496 17.109 1 36.03 83 LYS B C 1
ATOM 2903 O O . LYS B 1 83 ? -29.438 -5.035 16.844 1 36.03 83 LYS B O 1
ATOM 2908 N N . MET B 1 84 ? -30.438 -6.738 17.391 1 36.66 84 MET B N 1
ATOM 2909 C CA . MET B 1 84 ? -29.844 -7.781 16.547 1 36.66 84 MET B CA 1
ATOM 2910 C C . MET B 1 84 ? -29.734 -7.32 15.102 1 36.66 84 MET B C 1
ATOM 2912 O O . MET B 1 84 ? -30.719 -7.324 14.367 1 36.66 84 MET B O 1
ATOM 2916 N N . ARG B 1 85 ? -29.312 -6.09 14.82 1 46 85 ARG B N 1
ATOM 2917 C CA . ARG B 1 85 ? -29.031 -5.539 13.5 1 46 85 ARG B CA 1
ATOM 2918 C C . ARG B 1 85 ? -28.656 -6.641 12.516 1 46 85 ARG B C 1
ATOM 2920 O O . ARG B 1 85 ? -27.812 -7.488 12.805 1 46 85 ARG B O 1
ATOM 2927 N N . GLY B 1 86 ? -29.766 -7.047 11.836 1 51.09 86 GLY B N 1
ATOM 2928 C CA . GLY B 1 86 ? -29.797 -8.25 11.023 1 51.09 86 GLY B CA 1
ATOM 2929 C C . GLY B 1 86 ? -28.531 -8.484 10.234 1 51.09 86 GLY B C 1
ATOM 2930 O O . GLY B 1 86 ? -27.719 -7.566 10.062 1 51.09 86 GLY B O 1
ATOM 2931 N N . LEU B 1 87 ? -28.031 -9.602 10.469 1 62.5 87 LEU B N 1
ATOM 2932 C CA . LEU B 1 87 ? -26.953 -10.18 9.664 1 62.5 87 LEU B CA 1
ATOM 2933 C C . LEU B 1 87 ? -27.266 -10.055 8.18 1 62.5 87 LEU B C 1
ATOM 2935 O O . LEU B 1 87 ? -28.359 -10.445 7.734 1 62.5 87 LEU B O 1
ATOM 2939 N N . ARG B 1 88 ? -26.828 -8.922 7.66 1 72.56 88 ARG B N 1
ATOM 2940 C CA . ARG B 1 88 ? -26.906 -8.867 6.203 1 72.56 88 ARG B CA 1
ATOM 2941 C C . ARG B 1 88 ? -25.844 -9.742 5.562 1 72.56 88 ARG B C 1
ATOM 2943 O O . ARG B 1 88 ? -24.734 -9.852 6.078 1 72.56 88 ARG B O 1
ATOM 2950 N N . THR B 1 89 ? -26.391 -10.547 4.629 1 81 89 THR B N 1
ATOM 2951 C CA . THR B 1 89 ? -25.453 -11.391 3.893 1 81 89 THR B CA 1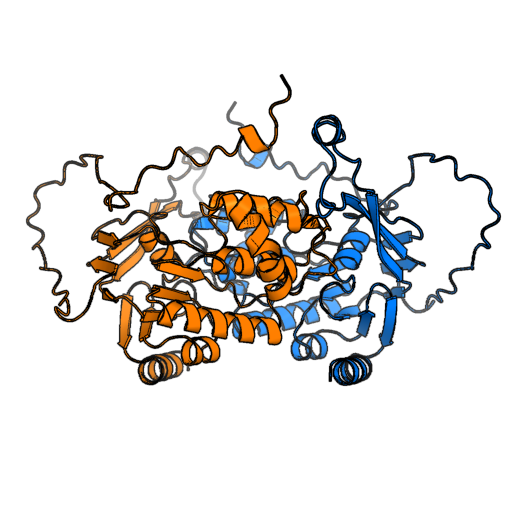
ATOM 2952 C C . THR B 1 89 ? -25.047 -10.719 2.584 1 81 89 THR B C 1
ATOM 2954 O O . THR B 1 89 ? -25.891 -10.211 1.845 1 81 89 THR B O 1
ATOM 2957 N N . VAL B 1 90 ? -23.812 -10.586 2.363 1 82.06 90 VAL B N 1
ATOM 2958 C CA . VAL B 1 90 ? -23.297 -10.078 1.098 1 82.06 90 VAL B CA 1
ATOM 2959 C C . VAL B 1 90 ? -22.781 -11.234 0.251 1 82.06 90 VAL B C 1
ATOM 2961 O O . VAL B 1 90 ? -21.922 -12.008 0.699 1 82.06 90 VAL B O 1
ATOM 2964 N N . HIS B 1 91 ? -23.406 -11.383 -0.875 1 90.25 91 HIS B N 1
ATOM 2965 C CA . HIS B 1 91 ? -22.984 -12.414 -1.816 1 90.25 91 HIS B CA 1
ATOM 2966 C C . HIS B 1 91 ? -21.859 -11.898 -2.717 1 90.25 91 HIS B C 1
ATOM 2968 O O . HIS B 1 91 ? -22.125 -11.414 -3.822 1 90.25 91 HIS B O 1
ATOM 2974 N N . ALA B 1 92 ? -20.625 -12.055 -2.303 1 89.56 92 ALA B N 1
ATOM 2975 C CA . ALA B 1 92 ? -19.469 -11.414 -2.91 1 89.56 92 ALA B CA 1
ATOM 2976 C C . ALA B 1 92 ? -19.078 -12.094 -4.223 1 89.56 92 ALA B C 1
ATOM 2978 O O . ALA B 1 92 ? -18.641 -11.43 -5.164 1 89.56 92 ALA B O 1
ATOM 2979 N N . LEU B 1 93 ? -19.141 -13.359 -4.289 1 95.5 93 LEU B N 1
ATOM 2980 C CA . LEU B 1 93 ? -18.938 -14.133 -5.508 1 95.5 93 LEU B CA 1
ATOM 2981 C C . LEU B 1 93 ? -20.156 -15 -5.816 1 95.5 93 LEU B C 1
ATOM 2983 O O . LEU B 1 93 ? -20.641 -15.727 -4.941 1 95.5 93 LEU B O 1
ATOM 2987 N N . LYS B 1 94 ? -20.625 -14.961 -7.051 1 96.5 94 LYS B N 1
ATOM 2988 C CA . LYS B 1 94 ? -21.922 -15.531 -7.402 1 96.5 94 LYS B CA 1
ATOM 2989 C C . LYS B 1 94 ? -21.781 -16.578 -8.508 1 96.5 94 LYS B C 1
ATOM 2991 O O . LYS B 1 94 ? -22.453 -16.5 -9.539 1 96.5 94 LYS B O 1
ATOM 2996 N N . GLY B 1 95 ? -20.984 -17.547 -8.258 1 96.38 95 GLY B N 1
ATOM 2997 C CA . GLY B 1 95 ? -20.875 -18.672 -9.18 1 96.38 95 GLY B CA 1
ATOM 2998 C C . GLY B 1 95 ? -19.781 -18.484 -10.211 1 96.38 95 GLY B C 1
ATOM 2999 O O . GLY B 1 95 ? -20.031 -18.594 -11.414 1 96.38 95 GLY B O 1
ATOM 3000 N N . ILE B 1 96 ? -18.562 -18.25 -9.766 1 97.25 96 ILE B N 1
ATOM 3001 C CA . ILE B 1 96 ? -17.406 -18.094 -10.641 1 97.25 96 ILE B CA 1
ATOM 3002 C C . ILE B 1 96 ? -16.859 -19.453 -11.039 1 97.25 96 ILE B C 1
ATOM 3004 O O . ILE B 1 96 ? -16.719 -20.344 -10.203 1 97.25 96 ILE B O 1
ATOM 3008 N N . SER B 1 97 ? -16.594 -19.641 -12.336 1 97.12 97 SER B N 1
ATOM 3009 C CA . SER B 1 97 ? -16.016 -20.891 -12.812 1 97.12 97 SER B CA 1
ATOM 3010 C C . SER B 1 97 ? -14.938 -20.625 -13.859 1 97.12 97 SER B C 1
ATOM 3012 O O . SER B 1 97 ? -15.133 -19.844 -14.781 1 97.12 97 SER B O 1
ATOM 3014 N N . PHE B 1 98 ? -13.812 -21.234 -13.688 1 97.38 98 PHE B N 1
ATOM 3015 C CA . PHE B 1 98 ? -12.766 -21.234 -14.703 1 97.38 98 PHE B CA 1
ATOM 3016 C C . PHE B 1 98 ? -11.656 -22.203 -14.344 1 97.38 98 PHE B C 1
ATOM 3018 O O . PHE B 1 98 ? -11.602 -22.703 -13.219 1 97.38 98 PHE B O 1
ATOM 3025 N N . VAL B 1 99 ? -10.828 -22.5 -15.305 1 97.12 99 VAL B N 1
ATOM 3026 C CA . VAL B 1 99 ? -9.648 -23.344 -15.117 1 97.12 99 VAL B CA 1
ATOM 3027 C C . VAL B 1 99 ? -8.391 -22.578 -15.523 1 97.12 99 VAL B C 1
ATOM 3029 O O . VAL B 1 99 ? -8.336 -22 -16.609 1 97.12 99 VAL B O 1
ATOM 3032 N N . ALA B 1 100 ? -7.492 -22.531 -14.617 1 97.44 100 ALA B N 1
ATOM 3033 C CA . ALA B 1 100 ? -6.184 -21.969 -14.93 1 97.44 100 ALA B CA 1
ATOM 3034 C C . ALA B 1 100 ? -5.176 -23.062 -15.258 1 97.44 100 ALA B C 1
ATOM 3036 O O . ALA B 1 100 ? -5.117 -24.094 -14.57 1 97.44 100 ALA B O 1
ATOM 3037 N N . TYR B 1 101 ? -4.434 -22.844 -16.297 1 96.19 101 TYR B N 1
ATOM 3038 C CA . TYR B 1 101 ? -3.465 -23.844 -16.766 1 96.19 101 TYR B CA 1
ATOM 3039 C C . TYR B 1 101 ? -2.039 -23.344 -16.547 1 96.19 101 TYR B C 1
ATOM 3041 O O . TYR B 1 101 ? -1.812 -22.141 -16.359 1 96.19 101 TYR B O 1
ATOM 3049 N N . GLU B 1 102 ? -1.125 -24.25 -16.578 1 94.38 102 GLU B N 1
ATOM 3050 C CA . GLU B 1 102 ? 0.294 -23.922 -16.516 1 94.38 102 GLU B CA 1
ATOM 3051 C C . GLU B 1 102 ? 0.672 -22.922 -17.594 1 94.38 102 GLU B C 1
ATOM 3053 O O . GLU B 1 102 ? 0.139 -22.969 -18.719 1 94.38 102 GLU B O 1
ATOM 3058 N N . ASN B 1 103 ? 1.562 -21.969 -17.219 1 93.19 103 ASN B N 1
ATOM 3059 C CA . ASN B 1 103 ? 2.131 -20.984 -18.141 1 93.19 103 ASN B CA 1
ATOM 3060 C C . ASN B 1 103 ? 1.119 -19.891 -18.5 1 93.19 103 ASN B C 1
ATOM 3062 O O . ASN B 1 103 ? 1.191 -19.297 -19.578 1 93.19 103 ASN B O 1
ATOM 3066 N N . GLU B 1 104 ? 0.124 -19.719 -17.641 1 96.25 104 GLU B N 1
ATOM 3067 C CA . GLU B 1 104 ? -0.808 -18.609 -17.844 1 96.25 104 GLU B CA 1
ATOM 3068 C C . GLU B 1 104 ? -0.548 -17.484 -16.844 1 96.25 104 GLU B C 1
ATOM 3070 O O . GLU B 1 104 ? -0.209 -17.734 -15.688 1 96.25 104 GLU B O 1
ATOM 3075 N N . SER B 1 105 ? -0.598 -16.375 -17.375 1 96.94 105 SER B N 1
ATOM 3076 C CA . SER B 1 105 ? -0.719 -15.156 -16.578 1 96.94 105 SER B CA 1
ATOM 3077 C C . SER B 1 105 ? -2.098 -14.523 -16.734 1 96.94 105 SER B C 1
ATOM 3079 O O . SER B 1 105 ? -2.408 -13.961 -17.781 1 96.94 105 SER B O 1
ATOM 3081 N N . ILE B 1 106 ? -2.863 -14.625 -15.688 1 98.12 106 ILE B N 1
ATOM 3082 C CA . ILE B 1 106 ? -4.277 -14.273 -15.773 1 98.12 106 ILE B CA 1
ATOM 3083 C C . ILE B 1 106 ? -4.531 -12.969 -15.023 1 98.12 106 ILE B C 1
ATOM 3085 O O . ILE B 1 106 ? -4.305 -12.891 -13.812 1 98.12 106 ILE B O 1
ATOM 3089 N N . GLY B 1 107 ? -4.973 -12.008 -15.75 1 97.56 107 GLY B N 1
ATOM 3090 C CA . GLY B 1 107 ? -5.426 -10.773 -15.133 1 97.56 107 GLY B CA 1
ATOM 3091 C C . GLY B 1 107 ? -6.863 -10.836 -14.648 1 97.56 107 GLY B C 1
ATOM 3092 O O . GLY B 1 107 ? -7.738 -11.336 -15.359 1 97.56 107 GLY B O 1
ATOM 3093 N N . ILE B 1 108 ? -7.066 -10.414 -13.477 1 97.06 108 ILE B N 1
ATOM 3094 C CA . ILE B 1 108 ? -8.414 -10.266 -12.938 1 97.06 108 ILE B CA 1
ATOM 3095 C C . ILE B 1 108 ? -8.781 -8.781 -12.883 1 97.06 108 ILE B C 1
ATOM 3097 O O . ILE B 1 108 ? -8.148 -8.008 -12.164 1 97.06 108 ILE B O 1
ATOM 3101 N N . ILE B 1 109 ? -9.828 -8.43 -13.664 1 95.75 109 ILE B N 1
ATOM 3102 C CA . ILE B 1 109 ? -10.188 -7.016 -13.719 1 95.75 109 ILE B CA 1
ATOM 3103 C C . ILE B 1 109 ? -11.648 -6.84 -13.312 1 95.75 109 ILE B C 1
ATOM 3105 O O . ILE B 1 109 ? -12.414 -7.805 -13.297 1 95.75 109 ILE B O 1
ATOM 3109 N N . GLY B 1 110 ? -11.984 -5.66 -12.969 1 92.12 110 GLY B N 1
ATOM 3110 C CA . GLY B 1 110 ? -13.305 -5.27 -12.492 1 92.12 110 GLY B CA 1
ATOM 3111 C C . GLY B 1 110 ? -13.289 -3.994 -11.672 1 92.12 110 GLY B C 1
ATOM 3112 O O . GLY B 1 110 ? -12.227 -3.5 -11.305 1 92.12 110 GLY B O 1
ATOM 3113 N N . THR B 1 111 ? -14.5 -3.51 -11.406 1 86.25 111 THR B N 1
ATOM 3114 C CA . THR B 1 111 ? -14.602 -2.295 -10.602 1 86.25 111 THR B CA 1
ATOM 3115 C C . THR B 1 111 ? -14.312 -2.586 -9.133 1 86.25 111 THR B C 1
ATOM 3117 O O . THR B 1 111 ? -14.172 -3.748 -8.742 1 86.25 111 THR B O 1
ATOM 3120 N N . ASN B 1 112 ? -14.211 -1.577 -8.398 1 79.25 112 ASN B N 1
ATOM 3121 C CA . ASN B 1 112 ? -14.016 -1.746 -6.965 1 79.25 112 ASN B CA 1
ATOM 3122 C C . ASN B 1 112 ? -15.188 -2.479 -6.32 1 79.25 112 ASN B C 1
ATOM 3124 O O . ASN B 1 112 ? -16.344 -2.188 -6.617 1 79.25 112 ASN B O 1
ATOM 3128 N N . GLY B 1 113 ? -14.828 -3.48 -5.539 1 80.88 113 GLY B N 1
ATOM 3129 C CA . GLY B 1 113 ? -15.867 -4.234 -4.855 1 80.88 113 G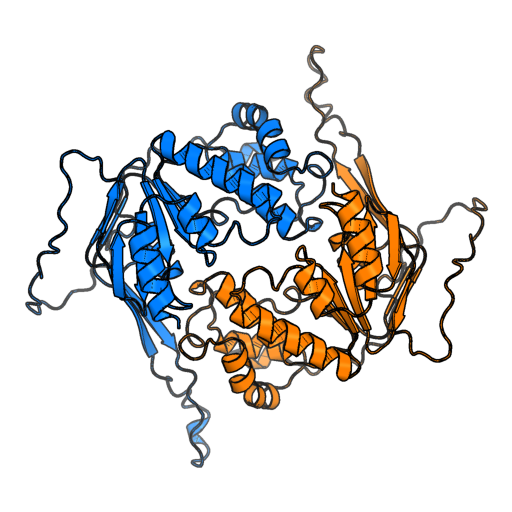LY B CA 1
ATOM 3130 C C . GLY B 1 113 ? -16.469 -5.336 -5.711 1 80.88 113 GLY B C 1
ATOM 3131 O O . GLY B 1 113 ? -17.438 -5.98 -5.312 1 80.88 113 GLY B O 1
ATOM 3132 N N . SER B 1 114 ? -15.852 -5.527 -6.824 1 88 114 SER B N 1
ATOM 3133 C CA . SER B 1 114 ? -16.438 -6.488 -7.754 1 88 114 SER B CA 1
ATOM 3134 C C . SER B 1 114 ? -16.203 -7.922 -7.285 1 88 114 SER B C 1
ATOM 3136 O O . SER B 1 114 ? -16.828 -8.852 -7.785 1 88 114 SER B O 1
ATOM 3138 N N . GLY B 1 115 ? -15.258 -8.164 -6.391 1 89.31 115 GLY B N 1
ATOM 3139 C CA . GLY B 1 115 ? -15.008 -9.5 -5.871 1 89.31 115 GLY B CA 1
ATOM 3140 C C . GLY B 1 115 ? -13.609 -10 -6.176 1 89.31 115 GLY B C 1
ATOM 3141 O O . GLY B 1 115 ? -13.258 -11.133 -5.832 1 89.31 115 GLY B O 1
ATOM 3142 N N . LYS B 1 116 ? -12.773 -9.195 -6.766 1 92.38 116 LYS B N 1
ATOM 3143 C CA . LYS B 1 116 ? -11.43 -9.602 -7.188 1 92.38 116 LYS B CA 1
ATOM 3144 C C . LYS B 1 116 ? -10.625 -10.125 -6.004 1 92.38 116 LYS B C 1
ATOM 3146 O O . LYS B 1 116 ? -10.078 -11.227 -6.062 1 92.38 116 LYS B O 1
ATOM 3151 N N . SER B 1 117 ? -10.586 -9.328 -4.918 1 88.62 117 SER B N 1
ATOM 3152 C CA . SER B 1 117 ? -9.82 -9.734 -3.744 1 88.62 117 SER B CA 1
ATOM 3153 C C . SER B 1 117 ? -10.414 -10.977 -3.09 1 88.62 117 SER B C 1
ATOM 3155 O O . SER B 1 117 ? -9.68 -11.844 -2.611 1 88.62 117 SER B O 1
ATOM 3157 N N . THR B 1 118 ? -11.727 -11.047 -3.074 1 88.25 118 THR B N 1
ATOM 3158 C CA . THR B 1 118 ? -12.391 -12.227 -2.531 1 88.25 118 THR B CA 1
ATOM 3159 C C . THR B 1 118 ? -12.023 -13.469 -3.328 1 88.25 118 THR B C 1
ATOM 3161 O O . THR B 1 118 ? -11.742 -14.523 -2.75 1 88.25 118 THR B O 1
ATOM 3164 N N . LEU B 1 119 ? -11.992 -13.297 -4.613 1 94.25 119 LEU B N 1
ATOM 3165 C CA . LEU B 1 119 ? -11.617 -14.414 -5.477 1 94.25 119 LEU B CA 1
ATOM 3166 C C . LEU B 1 119 ? -10.188 -14.859 -5.199 1 94.25 119 LEU B C 1
ATOM 3168 O O . LEU B 1 119 ? -9.938 -16.062 -5.02 1 94.25 119 LEU B O 1
ATOM 3172 N N . LEU B 1 120 ? -9.273 -13.914 -5.09 1 92.5 120 LEU B N 1
ATOM 3173 C CA . LEU B 1 120 ? -7.875 -14.242 -4.844 1 92.5 120 LEU B CA 1
ATOM 3174 C C . LEU B 1 120 ? -7.703 -14.914 -3.486 1 92.5 120 LEU B C 1
ATOM 3176 O O . LEU B 1 120 ? -6.941 -15.875 -3.355 1 92.5 120 LEU B O 1
ATOM 3180 N N . ARG B 1 121 ? -8.445 -14.5 -2.545 1 88.94 121 ARG B N 1
ATOM 3181 C CA . ARG B 1 121 ? -8.367 -15.094 -1.215 1 88.94 121 ARG B CA 1
ATOM 3182 C C . ARG B 1 121 ? -8.969 -16.5 -1.206 1 88.94 121 ARG B C 1
ATOM 3184 O O . ARG B 1 121 ? -8.508 -17.375 -0.473 1 88.94 121 ARG B O 1
ATOM 3191 N N . ALA B 1 122 ? -9.977 -16.656 -1.933 1 92.38 122 ALA B N 1
ATOM 3192 C CA . ALA B 1 122 ? -10.562 -17.984 -2.049 1 92.38 122 ALA B CA 1
ATOM 3193 C C . ALA B 1 122 ? -9.594 -18.953 -2.709 1 92.38 122 ALA B C 1
ATOM 3195 O O . ALA B 1 122 ? -9.445 -20.094 -2.266 1 92.38 122 ALA B O 1
ATOM 3196 N N . ILE B 1 123 ? -8.898 -18.469 -3.713 1 94.56 123 ILE B N 1
ATOM 3197 C CA . ILE B 1 123 ? -7.949 -19.297 -4.438 1 94.56 123 ILE B CA 1
ATOM 3198 C C . ILE B 1 123 ? -6.793 -19.688 -3.52 1 94.56 123 ILE B C 1
ATOM 3200 O O . ILE B 1 123 ? -6.285 -20.812 -3.584 1 94.56 123 ILE B O 1
ATOM 3204 N N . THR B 1 124 ? -6.426 -18.812 -2.631 1 89.88 124 THR B N 1
ATOM 3205 C CA . THR B 1 124 ? -5.309 -19.062 -1.729 1 89.88 124 THR B CA 1
ATOM 3206 C C . THR B 1 124 ? -5.762 -19.875 -0.523 1 89.88 124 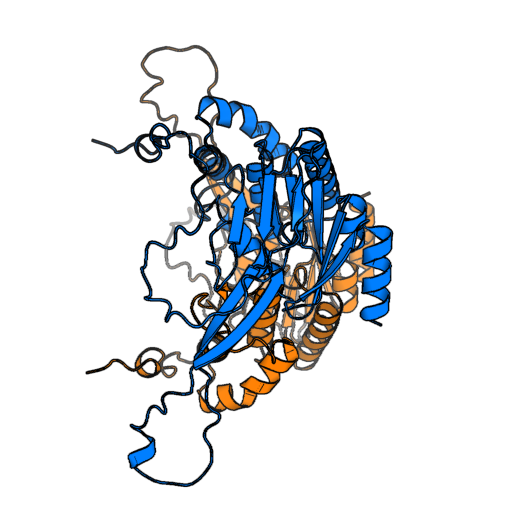THR B C 1
ATOM 3208 O O . THR B 1 124 ? -4.934 -20.344 0.265 1 89.88 124 THR B O 1
ATOM 3211 N N . GLY B 1 125 ? -7.004 -19.969 -0.301 1 88 125 GLY B N 1
ATOM 3212 C CA . GLY B 1 125 ? -7.535 -20.719 0.825 1 88 125 GLY B CA 1
ATOM 3213 C C . GLY B 1 125 ? -7.766 -19.859 2.057 1 88 125 GLY B C 1
ATOM 3214 O O . GLY B 1 125 ? -8.117 -20.375 3.121 1 88 125 GLY B O 1
ATOM 3215 N N . LEU B 1 126 ? -7.613 -18.609 1.925 1 83.44 126 LEU B N 1
ATOM 3216 C CA . LEU B 1 126 ? -7.789 -17.703 3.061 1 83.44 126 LEU B CA 1
ATOM 3217 C C . LEU B 1 126 ? -9.266 -17.453 3.324 1 83.44 126 LEU B C 1
ATOM 3219 O O . LEU B 1 126 ? -9.641 -17.016 4.414 1 83.44 126 LEU B O 1
ATOM 3223 N N . THR B 1 127 ? -10.125 -17.609 2.322 1 85.06 127 THR B N 1
ATOM 3224 C CA . THR B 1 127 ? -11.562 -17.453 2.445 1 85.06 127 THR B CA 1
ATOM 3225 C C . THR B 1 127 ? -12.289 -18.703 1.967 1 85.06 127 THR B C 1
ATOM 3227 O O . THR B 1 127 ? -12.211 -19.062 0.792 1 85.06 127 THR B O 1
ATOM 3230 N N . PRO B 1 128 ? -12.93 -19.25 2.873 1 88.62 128 PRO B N 1
ATOM 3231 C CA . PRO B 1 128 ? -13.656 -20.453 2.467 1 88.62 128 PRO B CA 1
ATOM 3232 C C . PRO B 1 128 ? -14.859 -20.141 1.577 1 88.62 128 PRO B C 1
ATOM 3234 O O . PRO B 1 128 ? -15.539 -19.141 1.784 1 88.62 128 PRO B O 1
ATOM 3237 N N . PRO B 1 129 ? -15.125 -21.047 0.658 1 92.69 129 PRO B N 1
ATOM 3238 C CA . PRO B 1 129 ? -16.328 -20.891 -0.165 1 92.69 129 PRO B CA 1
ATOM 3239 C C . PRO B 1 129 ? -17.609 -21.188 0.603 1 92.69 129 PRO B C 1
ATOM 3241 O O . PRO B 1 129 ? -17.609 -22.016 1.514 1 92.69 129 PRO B O 1
ATOM 3244 N N . SER B 1 130 ? -18.625 -20.422 0.261 1 92.31 130 SER B N 1
ATOM 3245 C CA . SER B 1 130 ? -19.969 -20.75 0.755 1 92.31 130 SER B CA 1
ATOM 3246 C C . SER B 1 130 ? -20.562 -21.922 -0.012 1 92.31 130 SER B C 1
ATOM 3248 O O . SER B 1 130 ? -21.266 -22.75 0.568 1 92.31 130 SER B O 1
ATOM 3250 N N . SER B 1 131 ? -20.391 -21.969 -1.222 1 93.75 131 SER B N 1
ATOM 3251 C CA . SER B 1 131 ? -20.719 -23.078 -2.105 1 93.75 131 SER B CA 1
ATOM 3252 C C . SER B 1 131 ? -19.766 -23.125 -3.299 1 93.75 131 SER B C 1
ATOM 3254 O O . SER B 1 131 ? -19.031 -22.172 -3.555 1 93.75 131 SER B O 1
ATOM 3256 N N . GLY B 1 132 ? -19.703 -24.281 -3.979 1 93.5 132 GLY B N 1
ATOM 3257 C CA . GLY B 1 132 ? -18.703 -24.5 -5.004 1 93.5 132 GLY B CA 1
ATOM 3258 C C . GLY B 1 132 ? -17.359 -24.922 -4.441 1 93.5 132 GLY B C 1
ATOM 3259 O O . GLY B 1 132 ? -17.266 -25.359 -3.295 1 93.5 132 GLY B O 1
ATOM 3260 N N . ALA B 1 133 ? -16.312 -24.844 -5.367 1 92.44 133 ALA B N 1
ATOM 3261 C CA . ALA B 1 133 ? -15.016 -25.344 -4.898 1 92.44 133 ALA B CA 1
ATOM 3262 C C . ALA B 1 133 ? -13.867 -24.703 -5.676 1 92.44 133 ALA B C 1
ATOM 3264 O O . ALA B 1 133 ? -14.055 -24.234 -6.8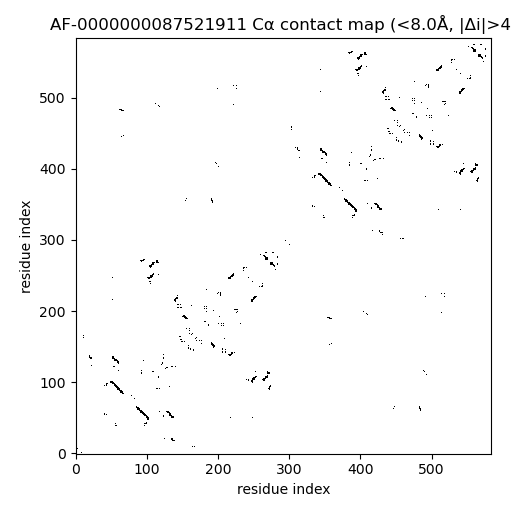01 1 92.44 133 ALA B O 1
ATOM 3265 N N . VAL B 1 134 ? -12.773 -24.688 -4.98 1 95.25 134 VAL B N 1
ATOM 3266 C CA . VAL B 1 134 ? -11.508 -24.297 -5.594 1 95.25 134 VAL B CA 1
ATOM 3267 C C . VAL B 1 134 ? -10.477 -25.406 -5.387 1 95.25 134 VAL B C 1
ATOM 3269 O O . VAL B 1 134 ? -10.312 -25.922 -4.273 1 95.25 134 VAL B O 1
ATOM 3272 N N . TYR B 1 135 ? -9.828 -25.781 -6.477 1 93.75 135 TYR B N 1
ATOM 3273 C CA . TYR B 1 135 ? -8.75 -26.75 -6.438 1 93.75 135 TYR B CA 1
ATOM 3274 C C . TYR B 1 135 ? -7.453 -26.172 -6.977 1 93.75 135 TYR B C 1
ATOM 3276 O O . TYR B 1 135 ? -7.465 -25.406 -7.953 1 93.75 135 TYR B O 1
ATOM 3284 N N . ALA B 1 136 ? -6.371 -26.531 -6.34 1 94.31 136 ALA B N 1
ATOM 3285 C CA . ALA B 1 136 ? -5.055 -26.109 -6.805 1 94.31 136 ALA B CA 1
ATOM 3286 C C . ALA B 1 136 ? -4.035 -27.234 -6.672 1 94.31 136 ALA B C 1
ATOM 3288 O O . ALA B 1 136 ? -4.062 -28 -5.695 1 94.31 136 ALA B O 1
ATOM 3289 N N . THR B 1 137 ? -3.146 -27.312 -7.668 1 91.44 137 THR B N 1
ATOM 3290 C CA . THR B 1 137 ? -2.145 -28.375 -7.68 1 91.44 137 THR B CA 1
ATOM 3291 C C . THR B 1 137 ? -1.072 -28.109 -6.625 1 91.44 137 THR B C 1
ATOM 3293 O O . THR B 1 137 ? -0.403 -29.047 -6.168 1 91.44 137 THR B O 1
ATOM 3296 N N . SER B 1 138 ? -0.85 -26.859 -6.344 1 88.5 138 SER B N 1
ATOM 3297 C CA . SER B 1 138 ? 0.086 -26.422 -5.312 1 88.5 138 SER B CA 1
ATOM 3298 C C . SER B 1 138 ? -0.454 -25.219 -4.551 1 88.5 138 SER B C 1
ATOM 3300 O O . SER B 1 138 ? -1.43 -24.594 -4.977 1 88.5 138 SER B O 1
ATOM 3302 N N . ARG B 1 139 ? 0.153 -25.016 -3.475 1 84.5 139 ARG B N 1
ATOM 3303 C CA . ARG B 1 139 ? -0.31 -23.891 -2.666 1 84.5 139 ARG B CA 1
ATOM 3304 C C . ARG B 1 139 ? -0.03 -22.562 -3.361 1 84.5 139 ARG B C 1
ATOM 3306 O O . ARG B 1 139 ? 1.124 -22.234 -3.648 1 84.5 139 ARG B O 1
ATOM 3313 N N . PRO B 1 140 ? -1.07 -21.859 -3.617 1 90.5 140 PRO B N 1
ATOM 3314 C CA . PRO B 1 140 ? -0.843 -20.531 -4.188 1 90.5 140 PRO B CA 1
ATOM 3315 C C . PRO B 1 140 ? -0.18 -19.562 -3.201 1 90.5 140 PRO B C 1
ATOM 3317 O O . PRO B 1 140 ? -0.475 -19.609 -2.004 1 90.5 140 PRO B O 1
ATOM 3320 N N . ASN B 1 141 ? 0.733 -18.828 -3.719 1 85.44 141 ASN B N 1
ATOM 3321 C CA . ASN B 1 141 ? 1.411 -17.828 -2.893 1 85.44 141 ASN B CA 1
ATOM 3322 C C . ASN B 1 141 ? 0.892 -16.422 -3.172 1 85.44 141 ASN B C 1
ATOM 3324 O O . ASN B 1 141 ? 0.92 -15.961 -4.312 1 85.44 141 ASN B O 1
ATOM 3328 N N . LEU B 1 142 ? 0.282 -15.836 -2.213 1 85.56 142 LEU B N 1
ATOM 3329 C CA . LEU B 1 142 ? -0.151 -14.445 -2.314 1 85.56 142 LEU B CA 1
ATOM 3330 C C . LEU B 1 142 ? 0.958 -13.5 -1.869 1 85.56 142 LEU B C 1
ATOM 3332 O O . LEU B 1 142 ? 1.429 -13.578 -0.732 1 85.56 142 LEU B O 1
ATOM 3336 N N . LEU B 1 143 ? 1.322 -12.594 -2.766 1 81.56 143 LEU B N 1
ATOM 3337 C CA . LEU B 1 143 ? 2.393 -11.656 -2.451 1 81.56 143 LEU B CA 1
ATOM 3338 C C . LEU B 1 143 ? 2.055 -10.844 -1.206 1 81.56 143 LEU B C 1
ATOM 3340 O O . LEU B 1 143 ? 0.95 -10.305 -1.092 1 81.56 143 LEU B O 1
ATOM 3344 N N . GLY B 1 144 ? 2.994 -10.75 -0.294 1 65.88 144 GLY B N 1
ATOM 3345 C CA . GLY B 1 144 ? 2.867 -9.922 0.892 1 65.88 144 GLY B CA 1
ATOM 3346 C C . GLY B 1 144 ? 2.326 -10.672 2.094 1 65.88 144 GLY B C 1
ATOM 3347 O O . GLY B 1 144 ? 2.549 -10.273 3.236 1 65.88 144 GLY B O 1
ATOM 3348 N N . VAL B 1 145 ? 1.457 -11.578 1.852 1 55.28 145 VAL B N 1
ATOM 3349 C CA . VAL B 1 145 ? 0.892 -12.312 2.979 1 55.28 145 VAL B CA 1
ATOM 3350 C C . VAL B 1 145 ? 1.944 -13.25 3.568 1 55.28 145 VAL B C 1
ATOM 3352 O O . VAL B 1 145 ? 2.094 -13.336 4.789 1 55.28 145 VAL B O 1
ATOM 3355 N N . GLY B 1 146 ? 2.654 -14.008 2.879 1 52.5 146 GLY B N 1
ATOM 3356 C CA . GLY B 1 146 ? 3.615 -14.977 3.389 1 52.5 146 GLY B CA 1
ATOM 3357 C C . GLY B 1 146 ? 4.848 -14.328 3.994 1 52.5 146 GLY B C 1
ATOM 3358 O O . GLY B 1 146 ? 5.508 -14.914 4.855 1 52.5 146 GLY B O 1
ATOM 3359 N N . ALA B 1 147 ? 5.219 -13.219 3.549 1 59.16 147 ALA B N 1
ATOM 3360 C CA . ALA B 1 147 ? 6.492 -12.68 4.016 1 59.16 147 ALA B CA 1
ATOM 3361 C C . ALA B 1 147 ? 6.277 -11.609 5.082 1 59.16 147 ALA B C 1
ATOM 3363 O O . ALA B 1 147 ? 6.199 -10.414 4.766 1 59.16 147 ALA B O 1
ATOM 3364 N N . ALA B 1 148 ? 5.758 -12.156 6.238 1 68.56 148 ALA B N 1
ATOM 3365 C CA . ALA B 1 148 ? 5.66 -11.18 7.32 1 68.56 148 ALA B CA 1
ATOM 3366 C C . ALA B 1 148 ? 7.027 -10.578 7.637 1 68.56 148 ALA B C 1
ATOM 3368 O O . ALA B 1 148 ? 7.902 -11.25 8.18 1 68.56 148 ALA B O 1
ATOM 3369 N N . LEU B 1 149 ? 7.359 -9.617 6.906 1 82.88 149 LEU B N 1
ATOM 3370 C CA . LEU B 1 149 ? 8.594 -8.906 7.219 1 82.88 149 LEU B CA 1
ATOM 3371 C C . LEU B 1 149 ? 8.43 -8.062 8.477 1 82.88 149 LEU B C 1
ATOM 3373 O O . LEU B 1 149 ? 7.309 -7.672 8.828 1 82.88 149 LEU B O 1
ATOM 3377 N N . ILE B 1 150 ? 9.492 -8.039 9.156 1 84.88 150 ILE B N 1
ATOM 3378 C CA . ILE B 1 150 ? 9.477 -7.367 10.453 1 84.88 150 ILE B CA 1
ATOM 3379 C C . ILE B 1 150 ? 10.062 -5.965 10.32 1 84.88 150 ILE B C 1
ATOM 3381 O O . ILE B 1 150 ? 11.25 -5.809 10.031 1 84.88 150 ILE B O 1
ATOM 3385 N N . PRO B 1 151 ? 9.32 -4.957 10.609 1 83.75 151 PRO B N 1
ATOM 3386 C CA . PRO B 1 151 ? 9.758 -3.58 10.375 1 83.75 151 PRO B CA 1
ATOM 3387 C C . PRO B 1 151 ? 11.023 -3.225 11.156 1 83.75 151 PRO B C 1
ATOM 3389 O O . PRO B 1 151 ? 11.836 -2.422 10.688 1 83.75 151 PRO B O 1
ATOM 3392 N N . ASP B 1 152 ? 11.156 -3.834 12.266 1 81.25 152 ASP B N 1
ATOM 3393 C CA . ASP B 1 152 ? 12.281 -3.473 13.125 1 81.25 152 ASP B CA 1
ATOM 3394 C C . ASP B 1 152 ? 13.57 -4.121 12.633 1 81.25 152 ASP B C 1
ATOM 3396 O O . ASP B 1 152 ? 14.664 -3.729 13.047 1 81.25 152 ASP B O 1
ATOM 3400 N N . LEU B 1 153 ? 13.453 -5.031 11.781 1 86.56 153 LEU B N 1
ATOM 3401 C CA . LEU B 1 153 ? 14.625 -5.684 11.211 1 86.56 153 LEU B CA 1
ATOM 3402 C C . LEU B 1 153 ? 15.055 -4.996 9.914 1 86.56 153 LEU B C 1
ATOM 3404 O O . LEU B 1 153 ? 14.25 -4.312 9.273 1 86.56 153 LEU B O 1
ATOM 3408 N N . SER B 1 154 ? 16.344 -5.188 9.602 1 88.31 154 SER B N 1
ATOM 3409 C CA . SER B 1 154 ? 16.844 -4.621 8.359 1 88.31 154 SER B CA 1
ATOM 3410 C C . SER B 1 154 ? 16.281 -5.348 7.148 1 88.31 154 SER B C 1
ATOM 3412 O O . SER B 1 154 ? 15.758 -6.461 7.27 1 88.31 154 SER B O 1
ATOM 3414 N N . GLY B 1 155 ? 16.359 -4.691 6.031 1 92.25 155 GLY B N 1
ATOM 3415 C CA . GLY B 1 155 ? 16.016 -5.387 4.805 1 92.25 155 GLY B CA 1
ATOM 3416 C C . GLY B 1 155 ? 16.781 -6.684 4.617 1 92.25 155 GLY B C 1
ATOM 3417 O O . GLY B 1 155 ? 16.203 -7.695 4.199 1 92.25 155 GLY B O 1
ATOM 3418 N N . ASP B 1 156 ? 17.969 -6.609 5.004 1 92 156 ASP B N 1
ATOM 3419 C CA . ASP B 1 156 ? 18.844 -7.773 4.863 1 92 156 ASP B CA 1
ATOM 3420 C C . ASP B 1 156 ? 18.328 -8.945 5.699 1 92 156 ASP B C 1
ATOM 3422 O O . ASP B 1 156 ? 18.25 -10.07 5.211 1 92 156 ASP B O 1
ATOM 3426 N N . LYS B 1 157 ? 18.078 -8.664 6.93 1 91.31 157 LYS B N 1
ATOM 3427 C CA . LYS B 1 157 ? 17.547 -9.695 7.809 1 91.31 157 LYS B CA 1
ATOM 3428 C C . LYS B 1 157 ? 16.188 -10.18 7.324 1 91.31 157 LYS B C 1
ATOM 3430 O O . LYS B 1 157 ? 15.859 -11.367 7.449 1 91.31 157 LYS B O 1
ATOM 3435 N N . ASN B 1 158 ? 15.516 -9.312 6.75 1 93.44 158 ASN B N 1
ATOM 3436 C CA . ASN B 1 158 ? 14.211 -9.688 6.223 1 93.44 158 ASN B CA 1
ATOM 3437 C C . ASN B 1 158 ? 14.336 -10.547 4.965 1 93.44 158 ASN B C 1
ATOM 3439 O O . ASN B 1 158 ? 13.461 -11.367 4.68 1 93.44 158 ASN B O 1
ATOM 3443 N N . ILE B 1 159 ? 15.359 -10.328 4.215 1 94.44 159 ILE B N 1
ATOM 3444 C CA . ILE B 1 159 ? 15.625 -11.242 3.107 1 94.44 159 ILE B CA 1
ATOM 3445 C C . ILE B 1 159 ? 15.805 -12.664 3.643 1 94.44 159 ILE B C 1
ATOM 3447 O O . ILE B 1 159 ? 15.258 -13.617 3.084 1 94.44 159 ILE B O 1
ATOM 3451 N N . THR B 1 160 ? 16.547 -12.727 4.727 1 93.62 160 THR B N 1
ATOM 3452 C CA . THR B 1 160 ? 16.75 -14.023 5.348 1 93.62 160 THR B CA 1
ATOM 3453 C C . THR B 1 160 ? 15.422 -14.602 5.84 1 93.62 160 THR B C 1
ATOM 3455 O O . THR B 1 160 ? 15.102 -15.758 5.559 1 93.62 160 THR B O 1
ATOM 3458 N N . LEU B 1 161 ? 14.703 -13.797 6.512 1 91.25 161 LEU B N 1
ATOM 3459 C CA . LEU B 1 161 ? 13.422 -14.234 7.051 1 91.25 161 LEU B CA 1
ATOM 3460 C C . LEU B 1 161 ? 12.477 -14.648 5.93 1 91.25 161 LEU B C 1
ATOM 3462 O O . LEU B 1 161 ? 11.859 -15.719 5.996 1 91.25 161 LEU B O 1
ATOM 3466 N N . GLY B 1 162 ? 12.367 -13.836 4.961 1 90.75 162 GLY B N 1
ATOM 3467 C CA . GLY B 1 162 ? 11.492 -14.141 3.838 1 90.75 162 GLY B CA 1
ATOM 3468 C C . GLY B 1 162 ? 11.922 -15.375 3.064 1 90.75 162 GLY B C 1
ATOM 3469 O O . GLY B 1 162 ? 11.078 -16.172 2.646 1 90.75 162 GLY B O 1
ATOM 3470 N N . GLY B 1 163 ? 13.203 -15.477 2.818 1 90.56 163 GLY B N 1
ATOM 3471 C CA . GLY B 1 163 ? 13.711 -16.656 2.133 1 90.56 163 GLY B CA 1
ATOM 3472 C C . GLY B 1 163 ? 13.398 -17.938 2.857 1 90.56 163 GLY B C 1
ATOM 3473 O O . GLY B 1 163 ? 12.984 -18.922 2.236 1 90.56 163 GLY B O 1
ATOM 3474 N N . LEU B 1 164 ? 13.578 -17.875 4.176 1 88.75 164 LEU B N 1
ATOM 3475 C CA . LEU B 1 164 ? 13.266 -19.047 4.984 1 88.75 164 LEU B CA 1
ATOM 3476 C C . LEU B 1 164 ? 11.773 -19.359 4.922 1 88.75 164 LEU B C 1
ATOM 3478 O O . LEU B 1 164 ? 11.383 -20.531 4.816 1 88.75 164 LEU B O 1
ATOM 3482 N N . ALA B 1 165 ? 11.023 -18.375 4.977 1 85.38 165 ALA B N 1
ATOM 3483 C CA . ALA B 1 165 ? 9.578 -18.547 4.914 1 85.38 165 ALA B CA 1
ATOM 3484 C C . ALA B 1 165 ? 9.148 -19.172 3.588 1 85.38 165 ALA B C 1
ATOM 3486 O O . ALA B 1 165 ? 8.156 -19.906 3.523 1 85.38 165 ALA B O 1
ATOM 3487 N N . LEU B 1 166 ? 9.938 -18.922 2.58 1 86 166 LEU B N 1
ATOM 3488 C CA . LEU B 1 166 ? 9.641 -19.469 1.257 1 86 166 LEU B CA 1
ATOM 3489 C C . LEU B 1 166 ? 10.148 -20.891 1.123 1 86 166 LEU B C 1
ATOM 3491 O O . LEU B 1 166 ? 9.945 -21.531 0.092 1 86 166 LEU B O 1
ATOM 3495 N N . GLY B 1 167 ? 10.891 -21.344 2.049 1 86.06 167 GLY B N 1
ATOM 3496 C CA . GLY B 1 167 ? 11.336 -22.719 2.049 1 86.06 167 GLY B CA 1
ATOM 3497 C C . GLY B 1 167 ? 12.805 -22.875 1.68 1 86.06 167 GLY B C 1
ATOM 3498 O O . GLY B 1 167 ? 13.305 -24 1.549 1 86.06 167 GLY B O 1
ATOM 3499 N N . TYR B 1 168 ? 13.484 -21.812 1.489 1 89.12 168 TYR B N 1
ATOM 3500 C CA . TYR B 1 168 ? 14.922 -21.906 1.224 1 89.12 168 TYR B CA 1
ATOM 3501 C C . TYR B 1 168 ? 15.688 -22.25 2.494 1 89.12 168 TYR B C 1
ATOM 3503 O O . TYR B 1 168 ? 15.25 -21.922 3.6 1 89.12 168 TYR B O 1
ATOM 3511 N N . ASP B 1 169 ? 16.828 -22.906 2.244 1 92.69 169 ASP B N 1
ATOM 3512 C CA . ASP B 1 169 ? 17.766 -23.016 3.355 1 92.69 169 ASP B CA 1
ATOM 3513 C C . ASP B 1 169 ? 18.719 -21.828 3.385 1 92.69 169 ASP B C 1
ATOM 3515 O O . ASP B 1 169 ? 18.734 -21.016 2.465 1 92.69 169 ASP B O 1
ATOM 3519 N N . ARG B 1 170 ? 19.5 -21.703 4.355 1 90.81 170 ARG B N 1
ATOM 3520 C CA . ARG B 1 170 ? 20.344 -20.547 4.59 1 90.81 170 ARG B CA 1
ATOM 3521 C C . ARG B 1 170 ? 21.359 -20.375 3.463 1 90.81 170 ARG B C 1
ATOM 3523 O O . ARG B 1 170 ? 21.547 -19.266 2.945 1 90.81 170 ARG B O 1
ATOM 3530 N N . PRO B 1 171 ? 22 -21.422 3.064 1 93.94 171 PRO B N 1
ATOM 3531 C CA . PRO B 1 171 ? 22.953 -21.266 1.959 1 93.94 171 PRO B CA 1
ATOM 3532 C C . PRO B 1 171 ? 22.297 -20.719 0.692 1 93.94 171 PRO B C 1
ATOM 3534 O O . PRO B 1 171 ? 22.859 -19.859 0.015 1 93.94 171 PRO B O 1
ATOM 3537 N N . LYS B 1 172 ? 21.141 -21.203 0.463 1 94.62 172 LYS B N 1
ATOM 3538 C CA . LYS B 1 172 ? 20.438 -20.719 -0.724 1 94.62 172 LYS B CA 1
ATOM 3539 C C . LYS B 1 172 ? 20.031 -19.25 -0.578 1 94.62 172 LYS B C 1
ATOM 3541 O O . LYS B 1 172 ? 20.094 -18.484 -1.544 1 94.62 172 LYS B O 1
ATOM 3546 N N . VAL B 1 173 ? 19.609 -18.938 0.58 1 93.88 173 VAL B N 1
ATOM 3547 C CA . VAL B 1 173 ? 19.281 -17.547 0.836 1 93.88 173 VAL B CA 1
ATOM 3548 C C . VAL B 1 173 ? 20.5 -16.656 0.579 1 93.88 173 VAL B C 1
ATOM 3550 O O . VAL B 1 173 ? 20.391 -15.602 -0.041 1 93.88 173 VAL B O 1
ATOM 3553 N N . GLU B 1 174 ? 21.609 -17.094 1.021 1 93.88 174 GLU B N 1
ATOM 3554 C CA . GLU B 1 174 ? 22.844 -16.328 0.834 1 93.88 174 GLU B CA 1
ATOM 3555 C C . GLU B 1 174 ? 23.188 -16.172 -0.646 1 93.88 174 GLU B C 1
ATOM 3557 O O . GLU B 1 174 ? 23.656 -15.125 -1.079 1 93.88 174 GLU B O 1
ATOM 3562 N N . GLU B 1 175 ? 22.922 -17.172 -1.345 1 94.94 175 GLU B N 1
ATOM 3563 C CA . GLU B 1 175 ? 23.172 -17.156 -2.781 1 94.94 175 GLU B CA 1
ATOM 3564 C C . GLU B 1 175 ? 22.281 -16.141 -3.496 1 94.94 175 GLU B C 1
ATOM 3566 O O . GLU B 1 175 ? 22.719 -15.492 -4.445 1 94.94 175 GLU B O 1
ATOM 3571 N N . MET B 1 176 ? 21.125 -16.016 -2.963 1 95.12 176 MET B N 1
ATOM 3572 C CA . MET B 1 176 ? 20.125 -15.211 -3.67 1 95.12 176 MET B CA 1
ATOM 3573 C C . MET B 1 176 ? 20.125 -13.781 -3.143 1 95.12 176 MET B C 1
ATOM 3575 O O . MET B 1 176 ? 19.547 -12.891 -3.76 1 95.12 176 MET B O 1
ATOM 3579 N N . ARG B 1 177 ? 20.734 -13.562 -2.129 1 95.56 177 ARG B N 1
ATOM 3580 C CA . ARG B 1 177 ? 20.688 -12.297 -1.397 1 95.56 177 ARG B CA 1
ATOM 3581 C C . ARG B 1 177 ? 21.047 -11.125 -2.303 1 95.56 177 ARG B C 1
ATOM 3583 O O . ARG B 1 177 ? 20.328 -10.117 -2.338 1 95.56 177 ARG B O 1
ATOM 3590 N N . GLU B 1 178 ? 22.109 -11.203 -2.992 1 95.12 178 GLU B N 1
ATOM 3591 C CA . GLU B 1 178 ? 22.562 -10.117 -3.85 1 95.12 178 GLU B CA 1
ATOM 3592 C C . GLU B 1 178 ? 21.562 -9.828 -4.961 1 95.12 178 GLU B C 1
ATOM 3594 O O . GLU B 1 178 ? 21.25 -8.664 -5.238 1 95.12 178 GLU B O 1
ATOM 3599 N N . ASP B 1 179 ? 21.078 -10.867 -5.504 1 95.94 179 ASP B N 1
ATOM 3600 C CA . ASP B 1 179 ? 20.125 -10.711 -6.59 1 95.94 179 ASP B CA 1
ATOM 3601 C C . ASP B 1 179 ? 18.844 -10.047 -6.094 1 95.94 179 ASP B C 1
ATOM 3603 O O . ASP B 1 179 ? 18.266 -9.188 -6.773 1 95.94 179 ASP B O 1
ATOM 3607 N N . ILE B 1 180 ? 18.391 -10.492 -4.949 1 95.62 180 ILE B N 1
ATOM 3608 C CA . ILE B 1 180 ? 17.172 -9.922 -4.363 1 95.62 180 ILE B CA 1
ATOM 3609 C C . ILE B 1 180 ? 17.391 -8.43 -4.098 1 95.62 180 ILE B C 1
ATOM 3611 O O . ILE B 1 180 ? 16.531 -7.605 -4.449 1 95.62 180 ILE B O 1
ATOM 3615 N N . THR B 1 181 ? 18.531 -8.117 -3.557 1 95.88 181 THR B N 1
ATOM 3616 C CA . THR B 1 181 ? 18.859 -6.734 -3.209 1 95.88 181 THR B CA 1
ATOM 3617 C C . THR B 1 181 ? 18.938 -5.867 -4.461 1 95.88 181 THR B C 1
ATOM 3619 O O . THR B 1 181 ? 18.422 -4.754 -4.492 1 95.88 181 THR B O 1
ATOM 3622 N N . LYS B 1 182 ? 19.562 -6.355 -5.473 1 95.25 182 LYS B N 1
ATOM 3623 C CA . LYS B 1 182 ? 19.719 -5.637 -6.734 1 95.25 182 LYS B CA 1
ATOM 3624 C C . LYS B 1 182 ? 18.375 -5.434 -7.426 1 95.25 182 LYS B C 1
ATOM 3626 O O . LYS B 1 182 ? 18.094 -4.348 -7.926 1 95.25 182 LYS B O 1
ATOM 3631 N N . PHE B 1 183 ? 17.594 -6.469 -7.441 1 94.5 183 PHE B N 1
ATOM 3632 C CA . PHE B 1 183 ? 16.266 -6.383 -8.055 1 94.5 183 PHE B CA 1
ATOM 3633 C C . PHE B 1 183 ? 15.43 -5.309 -7.375 1 94.5 183 PHE B C 1
ATOM 3635 O O . PHE B 1 183 ? 14.742 -4.535 -8.047 1 94.5 183 PHE B O 1
ATOM 3642 N N . ALA B 1 184 ? 15.562 -5.305 -6.035 1 93.44 184 ALA B N 1
ATOM 3643 C CA . ALA B 1 184 ? 14.789 -4.336 -5.262 1 93.44 184 ALA B CA 1
ATOM 3644 C C . ALA B 1 184 ? 15.406 -2.945 -5.34 1 93.44 184 ALA B C 1
ATOM 3646 O O . ALA B 1 184 ? 14.781 -1.957 -4.949 1 93.44 184 ALA B O 1
ATOM 3647 N N . GLU B 1 185 ? 16.625 -2.828 -5.844 1 91.44 185 GLU B N 1
ATOM 3648 C CA . GLU B 1 185 ? 17.391 -1.579 -5.883 1 91.44 185 GLU B CA 1
ATOM 3649 C C . GLU B 1 185 ? 17.484 -0.95 -4.496 1 91.44 185 GLU B C 1
ATOM 3651 O O . GLU B 1 185 ? 17.203 0.236 -4.328 1 91.44 185 GLU B O 1
ATOM 3656 N N . LEU B 1 186 ? 17.906 -1.835 -3.6 1 92.06 186 LEU B N 1
ATOM 3657 C CA . LEU B 1 186 ? 18 -1.371 -2.221 1 92.06 186 LEU B CA 1
ATOM 3658 C C . LEU B 1 186 ? 19.422 -1.543 -1.687 1 92.06 186 LEU B C 1
ATOM 3660 O O . LEU B 1 186 ? 19.625 -1.621 -0.474 1 92.06 186 LEU B O 1
ATOM 3664 N N . GLU B 1 187 ? 20.391 -1.631 -2.576 1 90.06 187 GLU B N 1
ATOM 3665 C CA . GLU B 1 187 ? 21.781 -1.921 -2.215 1 90.06 187 GLU B CA 1
ATOM 3666 C C . GLU B 1 187 ? 22.281 -0.958 -1.145 1 90.06 187 GLU B C 1
ATOM 3668 O O . GLU B 1 187 ? 22.891 -1.38 -0.162 1 90.06 187 GLU B O 1
ATOM 3673 N N . GLU B 1 188 ? 21.984 0.263 -1.32 1 83.38 188 GLU B N 1
ATOM 3674 C CA . GLU B 1 188 ? 22.484 1.28 -0.404 1 83.38 188 GLU B CA 1
ATOM 3675 C C . GLU B 1 188 ? 21.688 1.305 0.893 1 83.38 188 GLU B C 1
ATOM 3677 O O . GLU B 1 188 ? 22.125 1.871 1.894 1 83.38 188 GLU B O 1
ATOM 3682 N N . PHE B 1 189 ? 20.578 0.559 0.897 1 84.69 189 PHE B N 1
ATOM 3683 C CA . PHE B 1 189 ? 19.656 0.731 2.016 1 84.69 189 PHE B CA 1
ATOM 3684 C C . PHE B 1 189 ? 19.359 -0.607 2.68 1 84.69 189 PHE B C 1
ATOM 3686 O O . PHE B 1 189 ? 18.672 -0.659 3.697 1 84.69 189 PHE B O 1
ATOM 3693 N N . ILE B 1 190 ? 19.844 -1.629 2.221 1 90.44 190 ILE B N 1
ATOM 3694 C CA . ILE B 1 190 ? 19.406 -2.975 2.57 1 90.44 190 ILE B CA 1
ATOM 3695 C C . ILE B 1 190 ? 19.672 -3.238 4.051 1 90.44 190 ILE B C 1
ATOM 3697 O O . ILE B 1 190 ? 19 -4.062 4.672 1 90.44 190 ILE B O 1
ATOM 3701 N N . ASP B 1 191 ? 20.609 -2.508 4.672 1 86.19 191 ASP B N 1
ATOM 3702 C CA . ASP B 1 191 ? 21 -2.756 6.051 1 86.19 191 ASP B CA 1
ATOM 3703 C C . ASP B 1 191 ? 20.188 -1.897 7.02 1 86.19 191 ASP B C 1
ATOM 3705 O O . ASP B 1 191 ? 20.297 -2.057 8.242 1 86.19 191 ASP B O 1
ATOM 3709 N N . LEU B 1 192 ? 19.359 -1.051 6.52 1 81.25 192 LEU B N 1
ATOM 3710 C CA . LEU B 1 192 ? 18.531 -0.204 7.367 1 81.25 192 LEU B CA 1
ATOM 3711 C C . LEU B 1 192 ? 17.266 -0.949 7.809 1 81.25 192 LEU B C 1
ATOM 3713 O O . LEU B 1 192 ? 16.766 -1.805 7.082 1 81.25 192 LEU B O 1
ATOM 3717 N N . PRO B 1 193 ? 16.875 -0.625 9.031 1 81.31 193 PRO B N 1
ATOM 3718 C CA . PRO B 1 193 ? 15.594 -1.192 9.445 1 81.31 193 PRO B CA 1
ATOM 3719 C C . PRO B 1 193 ? 14.453 -0.835 8.484 1 81.31 193 PRO B C 1
ATOM 3721 O O . PRO B 1 193 ? 14.398 0.288 7.98 1 81.31 193 PRO B O 1
ATOM 3724 N N . MET B 1 194 ? 13.516 -1.753 8.297 1 88 194 MET B N 1
ATOM 3725 C CA . MET B 1 194 ? 12.453 -1.563 7.305 1 88 194 MET B CA 1
ATOM 3726 C C . MET B 1 194 ? 11.469 -0.491 7.758 1 88 194 MET B C 1
ATOM 3728 O O . MET B 1 194 ? 10.75 0.086 6.941 1 88 194 MET B O 1
ATOM 3732 N N . ARG B 1 195 ? 11.445 -0.265 8.984 1 76.5 195 ARG B N 1
ATOM 3733 C CA . ARG B 1 195 ? 10.57 0.796 9.469 1 76.5 195 ARG B CA 1
ATOM 3734 C C . ARG B 1 195 ? 10.961 2.145 8.875 1 76.5 195 ARG B C 1
ATOM 3736 O O . ARG B 1 195 ? 10.172 3.088 8.883 1 76.5 195 ARG B O 1
ATOM 3743 N N . THR B 1 196 ? 12.234 2.186 8.414 1 75.12 196 THR B N 1
ATOM 3744 C CA . THR B 1 196 ? 12.719 3.428 7.832 1 75.12 196 THR B CA 1
ATOM 3745 C C . THR B 1 196 ? 12.461 3.455 6.328 1 75.12 196 THR B C 1
ATOM 3747 O O . THR B 1 196 ? 12.703 4.473 5.672 1 75.12 196 THR B O 1
ATOM 3750 N N . TYR B 1 197 ? 11.992 2.35 5.781 1 83.5 197 TYR B N 1
ATOM 3751 C CA . TYR B 1 197 ? 11.695 2.266 4.355 1 83.5 197 TYR B CA 1
ATOM 3752 C C . TYR B 1 197 ? 10.461 3.088 4.008 1 83.5 197 TYR B C 1
ATOM 3754 O O . TYR B 1 197 ? 9.516 3.168 4.797 1 83.5 197 TYR B O 1
ATOM 3762 N N . SER B 1 198 ? 10.539 3.686 2.889 1 79.69 198 SER B N 1
ATOM 3763 C CA . SER B 1 198 ? 9.273 4.156 2.328 1 79.69 198 SER B CA 1
ATOM 3764 C C . SER B 1 198 ? 8.352 2.99 1.988 1 79.69 198 SER B C 1
ATOM 3766 O O . SER B 1 198 ? 8.789 1.837 1.955 1 79.69 198 SER B O 1
ATOM 3768 N N . SER B 1 199 ? 7.082 3.256 1.74 1 78.19 199 SER B N 1
ATOM 3769 C CA . SER B 1 199 ? 6.141 2.219 1.327 1 78.19 199 SER B CA 1
ATOM 3770 C C . SER B 1 199 ? 6.59 1.55 0.032 1 78.19 199 SER B C 1
ATOM 3772 O O . SER B 1 199 ? 6.438 0.337 -0.13 1 78.19 199 SER B O 1
ATOM 3774 N N . GLY B 1 200 ? 7.148 2.354 -0.838 1 81.31 200 GLY B N 1
ATOM 3775 C CA . GLY B 1 200 ? 7.641 1.803 -2.09 1 81.31 200 GLY B CA 1
ATOM 3776 C C . GLY B 1 200 ? 8.828 0.878 -1.907 1 81.31 200 GLY B C 1
ATOM 3777 O O . GLY B 1 200 ? 8.906 -0.177 -2.541 1 81.31 200 GLY B O 1
ATOM 3778 N N . MET B 1 201 ? 9.664 1.288 -1.043 1 85.75 201 MET B N 1
ATOM 3779 C CA . MET B 1 201 ? 10.844 0.469 -0.764 1 85.75 201 MET B CA 1
ATOM 3780 C C . MET B 1 201 ? 10.445 -0.866 -0.146 1 85.75 201 MET B C 1
ATOM 3782 O O . MET B 1 201 ? 10.961 -1.915 -0.535 1 85.75 201 MET B O 1
ATOM 3786 N N . SER B 1 202 ? 9.547 -0.761 0.791 1 87.06 202 SER B N 1
ATOM 3787 C CA . SER B 1 202 ? 9.055 -1.979 1.426 1 87.06 202 SER B CA 1
ATOM 3788 C C . SER B 1 202 ? 8.391 -2.902 0.41 1 87.06 202 SER B C 1
ATOM 3790 O O . SER B 1 202 ? 8.633 -4.113 0.413 1 87.06 202 SER B O 1
ATOM 3792 N N . ALA B 1 203 ? 7.586 -2.346 -0.415 1 84.19 203 ALA B N 1
ATOM 3793 C CA . ALA B 1 203 ? 6.895 -3.121 -1.44 1 84.19 203 ALA B CA 1
ATOM 3794 C C . ALA B 1 203 ? 7.887 -3.779 -2.395 1 84.19 203 ALA B C 1
ATOM 3796 O O . ALA B 1 203 ? 7.707 -4.934 -2.789 1 84.19 203 ALA B O 1
ATOM 3797 N N . ARG B 1 204 ? 8.898 -3.027 -2.771 1 89.38 204 ARG B N 1
ATOM 3798 C CA . ARG B 1 204 ? 9.914 -3.553 -3.682 1 89.38 204 ARG B CA 1
ATOM 3799 C C . ARG B 1 204 ? 10.625 -4.758 -3.072 1 89.38 204 ARG B C 1
ATOM 3801 O O . ARG B 1 204 ? 10.867 -5.754 -3.756 1 89.38 204 ARG B O 1
ATOM 3808 N N . LEU B 1 205 ? 10.969 -4.617 -1.836 1 92.25 205 LEU B N 1
ATOM 3809 C CA . LEU B 1 205 ? 11.656 -5.723 -1.178 1 92.25 205 LEU B CA 1
ATOM 3810 C C . LEU B 1 205 ? 10.742 -6.941 -1.069 1 92.25 205 LEU B C 1
ATOM 3812 O O . LEU B 1 205 ? 11.172 -8.062 -1.351 1 92.25 205 LEU B O 1
ATOM 3816 N N . LYS B 1 206 ? 9.531 -6.703 -0.671 1 90.62 206 LYS B N 1
ATOM 3817 C CA . LYS B 1 206 ? 8.57 -7.793 -0.561 1 90.62 206 LYS B CA 1
ATOM 3818 C C . LYS B 1 206 ? 8.414 -8.531 -1.889 1 90.62 206 LYS B C 1
ATOM 3820 O O . LYS B 1 206 ? 8.445 -9.758 -1.93 1 90.62 206 LYS B O 1
ATOM 3825 N N . PHE B 1 207 ? 8.273 -7.793 -2.893 1 90.25 207 PHE B N 1
ATOM 3826 C CA . PHE B 1 207 ? 8.133 -8.398 -4.211 1 90.25 207 PHE B CA 1
ATOM 3827 C C . PHE B 1 207 ? 9.398 -9.164 -4.594 1 90.25 207 PHE B C 1
ATOM 3829 O O . PHE B 1 207 ? 9.32 -10.281 -5.109 1 90.25 207 PHE B O 1
ATOM 3836 N N . ALA B 1 208 ? 10.531 -8.484 -4.398 1 93 208 ALA B N 1
ATOM 3837 C CA . ALA B 1 208 ? 11.805 -9.094 -4.773 1 93 208 ALA B CA 1
ATOM 3838 C C . ALA B 1 208 ? 12 -10.438 -4.074 1 93 208 ALA B C 1
ATOM 3840 O O . ALA B 1 208 ? 12.445 -11.406 -4.691 1 93 208 ALA B O 1
ATOM 3841 N N . ILE B 1 209 ? 11.672 -10.484 -2.834 1 92.56 209 ILE B N 1
ATOM 3842 C CA . ILE B 1 209 ? 11.789 -11.727 -2.08 1 92.56 209 ILE B CA 1
ATOM 3843 C C . ILE B 1 209 ? 10.836 -12.773 -2.654 1 92.56 209 ILE B C 1
ATOM 3845 O O . ILE B 1 209 ? 11.242 -13.898 -2.949 1 92.56 209 ILE B O 1
ATOM 3849 N N . ALA B 1 210 ? 9.617 -12.422 -2.869 1 89.06 210 ALA B N 1
ATOM 3850 C CA . ALA B 1 210 ? 8.609 -13.344 -3.377 1 89.06 210 ALA B CA 1
ATOM 3851 C C . ALA B 1 210 ? 8.984 -13.859 -4.766 1 89.06 210 ALA B C 1
ATOM 3853 O O . ALA B 1 210 ? 8.773 -15.031 -5.078 1 89.06 210 ALA B O 1
ATOM 3854 N N . ALA B 1 211 ? 9.5 -13.023 -5.543 1 89.38 211 ALA B N 1
ATOM 3855 C CA . ALA B 1 211 ? 9.805 -13.352 -6.934 1 89.38 211 ALA B CA 1
ATOM 3856 C C . ALA B 1 211 ? 11.094 -14.164 -7.035 1 89.38 211 ALA B C 1
ATOM 3858 O O . ALA B 1 211 ? 11.43 -14.672 -8.109 1 89.38 211 ALA B O 1
ATOM 3859 N N . SER B 1 212 ? 11.805 -14.211 -6.008 1 91.19 212 SER B N 1
ATOM 3860 C CA . SER B 1 212 ? 13.078 -14.922 -6.039 1 91.19 212 SER B CA 1
ATOM 3861 C C . SER B 1 212 ? 12.867 -16.422 -6.188 1 91.19 212 SER B C 1
ATOM 3863 O O . SER B 1 212 ? 13.789 -17.156 -6.582 1 91.19 212 SER B O 1
ATOM 3865 N N . LYS B 1 213 ? 11.758 -16.828 -5.797 1 88.69 213 LYS B N 1
ATOM 3866 C CA . LYS B 1 213 ? 11.43 -18.25 -5.91 1 88.69 213 LYS B CA 1
ATOM 3867 C C . LYS B 1 213 ? 10.5 -18.516 -7.094 1 88.69 213 LYS B C 1
ATOM 3869 O O . LYS B 1 213 ? 9.641 -17.688 -7.406 1 88.69 213 LYS B O 1
ATOM 3874 N N . GLN B 1 214 ? 10.797 -19.594 -7.676 1 87.12 214 GLN B N 1
ATOM 3875 C CA . GLN B 1 214 ? 9.844 -20.047 -8.688 1 87.12 214 GLN B CA 1
ATOM 3876 C C . GLN B 1 214 ? 8.586 -20.625 -8.039 1 87.12 214 GLN B C 1
ATOM 3878 O O . GLN B 1 214 ? 8.648 -21.594 -7.301 1 87.12 214 GLN B O 1
ATOM 3883 N N . HIS B 1 215 ? 7.582 -19.922 -8.289 1 87.56 215 HIS B N 1
ATOM 3884 C CA . HIS B 1 215 ? 6.301 -20.391 -7.77 1 87.56 215 HIS B CA 1
ATOM 3885 C C . HIS B 1 215 ? 5.492 -21.094 -8.852 1 87.56 215 HIS B C 1
ATOM 3887 O O . HIS B 1 215 ? 5.496 -20.672 -10.008 1 87.56 215 HIS B O 1
ATOM 3893 N N . ASP B 1 216 ? 4.832 -22.141 -8.398 1 90.62 216 ASP B N 1
ATOM 3894 C CA . ASP B 1 216 ? 3.889 -22.75 -9.328 1 90.62 216 ASP B CA 1
ATOM 3895 C C . ASP B 1 216 ? 2.68 -21.844 -9.562 1 90.62 216 ASP B C 1
ATOM 3897 O O . ASP B 1 216 ? 2.207 -21.719 -10.695 1 90.62 216 ASP B O 1
ATOM 3901 N N . ILE B 1 217 ? 2.24 -21.297 -8.461 1 93.94 217 ILE B N 1
ATOM 3902 C CA . ILE B 1 217 ? 1.104 -20.391 -8.531 1 93.94 217 ILE B CA 1
ATOM 3903 C C . ILE B 1 217 ? 1.401 -19.125 -7.711 1 93.94 217 ILE B C 1
ATOM 3905 O O . ILE B 1 217 ? 1.584 -19.203 -6.492 1 93.94 217 ILE B O 1
ATOM 3909 N N . LEU B 1 218 ? 1.483 -18.016 -8.383 1 92.25 218 LEU B N 1
ATOM 3910 C CA . LEU B 1 218 ? 1.738 -16.734 -7.719 1 92.25 218 LEU B CA 1
ATOM 3911 C C . LEU B 1 218 ? 0.562 -15.781 -7.902 1 92.25 218 LEU B C 1
ATOM 3913 O O . LEU B 1 218 ? 0.04 -15.641 -9.008 1 92.25 218 LEU B O 1
ATOM 3917 N N . ILE B 1 219 ? 0.17 -15.203 -6.828 1 93.56 219 ILE B N 1
ATOM 3918 C CA . ILE B 1 219 ? -0.918 -14.234 -6.844 1 93.56 219 ILE B CA 1
ATOM 3919 C C . ILE B 1 219 ? -0.385 -12.852 -6.469 1 93.56 219 ILE B C 1
ATOM 3921 O O . ILE B 1 219 ? 0.245 -12.688 -5.422 1 93.56 219 ILE B O 1
ATOM 3925 N N . VAL B 1 220 ? -0.663 -11.891 -7.316 1 90 220 VAL B N 1
ATOM 3926 C CA . VAL B 1 220 ? -0.2 -10.516 -7.129 1 90 220 VAL B CA 1
ATOM 3927 C C . VAL B 1 220 ? -1.397 -9.57 -7.059 1 90 220 VAL B C 1
ATOM 3929 O O . VAL B 1 220 ? -2.08 -9.352 -8.062 1 90 220 VAL B O 1
ATOM 3932 N N . ASP B 1 221 ? -1.621 -9 -5.918 1 88.31 221 ASP B N 1
ATOM 3933 C CA . ASP B 1 221 ? -2.74 -8.086 -5.727 1 88.31 221 ASP B CA 1
ATOM 3934 C C . ASP B 1 221 ? -2.254 -6.641 -5.59 1 88.31 221 ASP B C 1
ATOM 3936 O O . ASP B 1 221 ? -1.836 -6.223 -4.508 1 88.31 221 ASP B O 1
ATOM 3940 N N . GLU B 1 222 ? -2.328 -5.891 -6.602 1 82.38 222 GLU B N 1
ATOM 3941 C CA . GLU B 1 222 ? -2.008 -4.469 -6.688 1 82.38 222 GLU B CA 1
ATOM 3942 C C . GLU B 1 222 ? -0.617 -4.18 -6.129 1 82.38 222 GLU B C 1
ATOM 3944 O O . GLU B 1 222 ? -0.335 -3.062 -5.695 1 82.38 222 GLU B O 1
ATOM 3949 N N . ALA B 1 223 ? 0.232 -5.062 -6.07 1 80.44 223 ALA B N 1
ATOM 3950 C CA . ALA B 1 223 ? 1.539 -4.938 -5.43 1 80.44 223 ALA B CA 1
ATOM 3951 C C . ALA B 1 223 ? 2.484 -4.086 -6.273 1 80.44 223 ALA B C 1
ATOM 3953 O O . ALA B 1 223 ? 3.453 -3.527 -5.754 1 80.44 223 ALA B O 1
ATOM 3954 N N . LEU B 1 224 ? 2.178 -3.904 -7.508 1 81 224 LEU B N 1
ATOM 3955 C CA . LEU B 1 224 ? 3.09 -3.219 -8.414 1 81 224 LEU B CA 1
ATOM 3956 C C . LEU B 1 224 ? 2.756 -1.733 -8.5 1 81 224 LEU B C 1
ATOM 3958 O O . LEU B 1 224 ? 3.51 -0.958 -9.094 1 81 224 LEU B O 1
ATOM 3962 N N . ALA B 1 225 ? 1.707 -1.336 -7.789 1 78.12 225 ALA B N 1
ATOM 3963 C CA . ALA B 1 225 ? 1.208 0.031 -7.902 1 78.12 225 ALA B CA 1
ATOM 3964 C C . ALA B 1 225 ? 2.051 0.994 -7.07 1 78.12 225 ALA B C 1
ATOM 3966 O O . ALA B 1 225 ? 2.088 2.195 -7.348 1 78.12 225 ALA B O 1
ATOM 3967 N N . VAL B 1 226 ? 2.732 0.572 -6.023 1 75.5 226 VAL B N 1
ATOM 3968 C CA . VAL B 1 226 ? 3.418 1.451 -5.082 1 75.5 226 VAL B CA 1
ATOM 3969 C C . VAL B 1 226 ? 4.879 1.617 -5.496 1 75.5 226 VAL B C 1
ATOM 3971 O O . VAL B 1 226 ? 5.605 2.432 -4.922 1 75.5 226 VAL B O 1
ATOM 3974 N N . GLY B 1 227 ? 5.309 1.198 -6.539 1 76.19 227 GLY B N 1
ATOM 3975 C CA . GLY B 1 227 ? 6.66 1.366 -7.047 1 76.19 227 GLY B CA 1
ATOM 3976 C C . GLY B 1 227 ? 6.758 2.4 -8.156 1 76.19 227 GLY B C 1
ATOM 3977 O O . GLY B 1 227 ? 5.738 2.881 -8.656 1 76.19 227 GLY B O 1
ATOM 3978 N N . ASP B 1 228 ? 8.016 2.799 -8.438 1 80 228 ASP B N 1
ATOM 3979 C CA . ASP B 1 228 ? 8.219 3.727 -9.547 1 80 228 ASP B CA 1
ATOM 3980 C C . ASP B 1 228 ? 8.148 3.002 -10.891 1 80 228 ASP B C 1
ATOM 3982 O O . ASP B 1 228 ? 7.992 1.78 -10.93 1 80 228 ASP B O 1
ATOM 3986 N N . ALA B 1 229 ? 8.242 3.756 -11.891 1 81.69 229 ALA B N 1
ATOM 3987 C CA . ALA B 1 229 ? 8.062 3.229 -13.242 1 81.69 229 ALA B CA 1
ATOM 3988 C C . ALA B 1 229 ? 9.125 2.182 -13.562 1 81.69 229 ALA B C 1
ATOM 3990 O O . ALA B 1 229 ? 8.828 1.163 -14.195 1 81.69 229 ALA B O 1
ATOM 3991 N N . LYS B 1 230 ? 10.328 2.445 -13.133 1 85.06 230 LYS B N 1
ATOM 3992 C CA . LYS B 1 230 ? 11.414 1.512 -13.414 1 85.06 230 LYS B CA 1
ATOM 3993 C C . LYS B 1 230 ? 11.195 0.178 -12.703 1 85.06 230 LYS B C 1
ATOM 3995 O O . LYS B 1 230 ? 11.383 -0.885 -13.305 1 85.06 230 LYS B O 1
ATOM 4000 N N . PHE B 1 231 ? 10.789 0.257 -11.555 1 87.38 231 PHE B N 1
ATOM 4001 C CA . PHE B 1 231 ? 10.516 -0.958 -10.805 1 87.38 231 PHE B CA 1
ATOM 4002 C C . PHE B 1 231 ? 9.344 -1.718 -11.406 1 87.38 231 PHE B C 1
ATOM 4004 O O . PHE B 1 231 ? 9.359 -2.949 -11.477 1 87.38 231 PHE B O 1
ATOM 4011 N N . ARG B 1 232 ? 8.336 -1.018 -11.797 1 87.5 232 ARG B N 1
ATOM 4012 C CA . ARG B 1 232 ? 7.18 -1.65 -12.414 1 87.5 232 ARG B CA 1
ATOM 4013 C C . ARG B 1 232 ? 7.582 -2.422 -13.664 1 87.5 232 ARG B C 1
ATOM 4015 O O . ARG B 1 232 ? 7.188 -3.576 -13.844 1 87.5 232 ARG B O 1
ATOM 4022 N N . LYS B 1 233 ? 8.352 -1.827 -14.453 1 90.31 233 LYS B N 1
ATOM 4023 C CA . LYS B 1 233 ? 8.789 -2.465 -15.688 1 90.31 233 LYS B CA 1
ATOM 4024 C C . LYS B 1 233 ? 9.578 -3.738 -15.406 1 90.31 233 LYS B C 1
ATOM 4026 O O . LYS B 1 233 ? 9.359 -4.77 -16.047 1 90.31 233 LYS B O 1
ATOM 4031 N N . ARG B 1 234 ? 10.445 -3.654 -14.492 1 91.94 234 ARG B N 1
ATOM 4032 C CA . ARG B 1 234 ? 11.242 -4.82 -14.125 1 91.94 234 ARG B CA 1
ATOM 4033 C C . ARG B 1 234 ? 10.367 -5.922 -13.539 1 91.94 234 ARG B C 1
ATOM 4035 O O . ARG B 1 234 ? 10.602 -7.109 -13.789 1 91.94 234 ARG B O 1
ATOM 4042 N N . SER B 1 235 ? 9.461 -5.539 -12.742 1 92 235 SER B N 1
ATOM 4043 C CA . SER B 1 235 ? 8.555 -6.508 -12.141 1 92 235 SER B CA 1
ATOM 4044 C C . SER B 1 235 ? 7.691 -7.191 -13.195 1 92 235 SER B C 1
ATOM 4046 O O . SER B 1 235 ? 7.457 -8.398 -13.125 1 92 235 SER B O 1
ATOM 4048 N N . GLU B 1 236 ? 7.246 -6.422 -14.102 1 91.88 236 GLU B N 1
ATOM 4049 C CA . GLU B 1 236 ? 6.484 -6.988 -15.203 1 91.88 236 GLU B CA 1
ATOM 4050 C C . GLU B 1 236 ? 7.324 -7.984 -16 1 91.88 236 GLU B C 1
ATOM 4052 O O . GLU B 1 236 ? 6.832 -9.047 -16.391 1 91.88 236 GLU B O 1
ATOM 4057 N N . ALA B 1 237 ? 8.555 -7.641 -16.25 1 93 237 ALA B N 1
ATOM 4058 C CA . ALA B 1 237 ? 9.461 -8.547 -16.938 1 93 237 ALA B CA 1
ATOM 4059 C C . ALA B 1 237 ? 9.656 -9.836 -16.156 1 93 237 ALA B C 1
ATOM 4061 O O . ALA B 1 237 ? 9.68 -10.93 -16.719 1 93 237 ALA B O 1
ATOM 4062 N N . LYS B 1 238 ? 9.805 -9.672 -14.883 1 91.88 238 LYS B N 1
ATOM 4063 C CA . LYS B 1 238 ? 9.977 -10.836 -14.016 1 91.88 238 LYS B CA 1
ATOM 4064 C C . LYS B 1 238 ? 8.75 -11.734 -14.047 1 91.88 238 LYS B C 1
ATOM 4066 O O . LYS B 1 238 ? 8.875 -12.961 -14.055 1 91.88 238 LYS B O 1
ATOM 4071 N N . ILE B 1 239 ? 7.586 -11.211 -14.039 1 90.75 239 ILE B N 1
ATOM 4072 C CA . ILE B 1 239 ? 6.332 -11.953 -14.109 1 90.75 239 ILE B CA 1
ATOM 4073 C C . ILE B 1 239 ? 6.277 -12.742 -15.414 1 90.75 239 ILE B C 1
ATOM 4075 O O . ILE B 1 239 ? 5.898 -13.922 -15.422 1 90.75 239 ILE B O 1
ATOM 4079 N N . ARG B 1 240 ? 6.676 -12.125 -16.453 1 91.5 240 ARG B N 1
ATOM 4080 C CA . ARG B 1 240 ? 6.707 -12.805 -17.734 1 91.5 240 ARG B CA 1
ATOM 4081 C C . ARG B 1 240 ? 7.688 -13.977 -17.719 1 91.5 240 ARG B C 1
ATOM 4083 O O . ARG B 1 240 ? 7.387 -15.055 -18.25 1 91.5 240 ARG B O 1
ATOM 4090 N N . GLU B 1 241 ? 8.758 -13.68 -17.141 1 92.31 241 GLU B N 1
ATOM 4091 C CA . GLU B 1 241 ? 9.758 -14.742 -17 1 92.31 241 GLU B CA 1
ATOM 4092 C C . GLU B 1 241 ? 9.203 -15.922 -16.219 1 92.31 241 GLU B C 1
ATOM 4094 O O . GLU B 1 241 ? 9.43 -17.078 -16.578 1 92.31 241 GLU B O 1
ATOM 4099 N N . MET B 1 242 ? 8.555 -15.688 -15.188 1 90.12 242 MET B N 1
ATOM 4100 C CA . MET B 1 242 ? 7.969 -16.734 -14.359 1 90.12 242 MET B CA 1
ATOM 4101 C C . MET B 1 242 ? 6.961 -17.562 -15.156 1 90.12 242 MET B C 1
ATOM 4103 O O . MET B 1 242 ? 6.914 -18.781 -15.039 1 90.12 242 MET B O 1
ATOM 4107 N N . ARG B 1 243 ? 6.227 -16.906 -15.875 1 89.5 243 ARG B N 1
ATOM 4108 C CA . ARG B 1 243 ? 5.246 -17.578 -16.719 1 89.5 243 ARG B CA 1
ATOM 4109 C C . ARG B 1 243 ? 5.93 -18.516 -17.703 1 89.5 243 ARG B C 1
ATOM 4111 O O . ARG B 1 243 ? 5.5 -19.656 -17.875 1 89.5 243 ARG B O 1
ATOM 4118 N N . GLU B 1 244 ? 6.973 -18.062 -18.281 1 90.81 244 GLU B N 1
ATOM 4119 C CA . GLU B 1 244 ? 7.703 -18.859 -19.266 1 90.81 244 GLU B CA 1
ATOM 4120 C C . GLU B 1 244 ? 8.328 -20.094 -18.625 1 90.81 244 GLU B C 1
ATOM 4122 O O . GLU B 1 244 ? 8.594 -21.078 -19.297 1 90.81 244 GLU B O 1
ATOM 4127 N N . ASN B 1 245 ? 8.469 -20.031 -17.328 1 90.25 245 ASN B N 1
ATOM 4128 C CA . ASN B 1 245 ? 9.023 -21.156 -16.609 1 90.25 245 ASN B CA 1
ATOM 4129 C C . ASN B 1 245 ? 7.938 -21.984 -15.914 1 90.25 245 ASN B C 1
ATOM 4131 O O . ASN B 1 245 ? 8.125 -22.453 -14.797 1 90.25 245 ASN B O 1
ATOM 4135 N N . ALA B 1 246 ? 6.805 -21.969 -16.484 1 80.12 246 ALA B N 1
ATOM 4136 C CA . ALA B 1 246 ? 5.68 -22.828 -16.141 1 80.12 246 ALA B CA 1
ATOM 4137 C C . ALA B 1 246 ? 4.957 -22.312 -14.898 1 80.12 246 ALA B C 1
ATOM 4139 O O . ALA B 1 246 ? 4.207 -23.062 -14.258 1 80.12 246 ALA B O 1
ATOM 4140 N N . GLY B 1 247 ? 5.211 -21.203 -14.578 1 90.88 247 GLY B N 1
ATOM 4141 C CA . GLY B 1 247 ? 4.461 -20.594 -13.484 1 90.88 247 GLY B CA 1
ATOM 4142 C C . GLY B 1 247 ? 3.104 -20.078 -13.906 1 90.88 247 GLY B C 1
ATOM 4143 O O . GLY B 1 247 ? 2.891 -19.766 -15.078 1 90.88 247 GLY B O 1
ATOM 4144 N N . THR B 1 248 ? 2.193 -20.188 -13.016 1 95.25 248 THR B N 1
ATOM 4145 C CA . THR B 1 248 ? 0.879 -19.578 -13.219 1 95.25 248 THR B CA 1
ATOM 4146 C C . THR B 1 248 ? 0.702 -18.359 -12.32 1 95.25 248 THR B C 1
ATOM 4148 O O . THR B 1 248 ? 0.951 -18.422 -11.117 1 95.25 248 THR B O 1
ATOM 4151 N N . ILE B 1 249 ? 0.255 -17.312 -12.961 1 95.31 249 ILE B N 1
ATOM 4152 C CA . ILE B 1 249 ? 0.204 -16.062 -12.219 1 95.31 249 ILE B CA 1
ATOM 4153 C C . ILE B 1 249 ? -1.206 -15.477 -12.289 1 95.31 249 ILE B C 1
ATOM 4155 O O . ILE B 1 249 ? -1.834 -15.477 -13.352 1 95.31 249 ILE B O 1
ATOM 4159 N N . PHE B 1 250 ? -1.725 -15.039 -11.164 1 96.69 250 PHE B N 1
ATOM 4160 C CA . PHE B 1 250 ? -2.916 -14.195 -11.094 1 96.69 250 PHE B CA 1
ATOM 4161 C C . PHE B 1 250 ? -2.545 -12.766 -10.734 1 96.69 250 PHE B C 1
ATOM 4163 O O . PHE B 1 250 ? -1.877 -12.523 -9.727 1 96.69 250 PHE B O 1
ATOM 4170 N N . LEU B 1 251 ? -2.955 -11.859 -11.539 1 94.56 251 LEU B N 1
ATOM 4171 C CA . LEU B 1 251 ? -2.604 -10.461 -11.344 1 94.56 251 LEU B CA 1
ATOM 4172 C C . LEU B 1 251 ? -3.855 -9.594 -11.258 1 94.56 251 LEU B C 1
ATOM 4174 O O . LEU B 1 251 ? -4.688 -9.609 -12.172 1 94.56 251 LEU B O 1
ATOM 4178 N N . VAL B 1 252 ? -4 -8.93 -10.164 1 92.44 252 VAL B N 1
ATOM 4179 C CA . VAL B 1 252 ? -5.027 -7.898 -10.031 1 92.44 252 VAL B CA 1
ATOM 4180 C C . VAL B 1 252 ? -4.387 -6.516 -10.117 1 92.44 252 VAL B C 1
ATOM 4182 O O . VAL B 1 252 ? -3.418 -6.227 -9.414 1 92.44 252 VAL B O 1
ATOM 4185 N N . SER B 1 253 ? -4.906 -5.688 -11 1 88.31 253 SER B N 1
ATOM 4186 C CA . SER B 1 253 ? -4.406 -4.328 -11.172 1 88.31 253 SER B CA 1
ATOM 4187 C C . SER B 1 253 ? -5.492 -3.404 -11.719 1 88.31 253 SER B C 1
ATOM 4189 O O . SER B 1 253 ? -6.406 -3.854 -12.414 1 88.31 253 SER B O 1
ATOM 4191 N N . HIS B 1 254 ? -5.316 -2.213 -11.391 1 82.94 254 HIS B N 1
ATOM 4192 C CA . HIS B 1 254 ? -6.191 -1.203 -11.977 1 82.94 254 HIS B CA 1
ATOM 4193 C C . HIS B 1 254 ? -5.594 -0.628 -13.258 1 82.94 254 HIS B C 1
ATOM 4195 O O . HIS B 1 254 ? -6.273 0.085 -14 1 82.94 254 HIS B O 1
ATOM 4201 N N . SER B 1 255 ? -4.461 -0.949 -13.539 1 86.19 255 SER B N 1
ATOM 4202 C CA . SER B 1 255 ? -3.809 -0.494 -14.766 1 86.19 255 SER B CA 1
ATOM 4203 C C . SER B 1 255 ? -4.035 -1.477 -15.914 1 86.19 255 SER B C 1
ATOM 4205 O O . SER B 1 255 ? -3.41 -2.539 -15.953 1 86.19 255 SER B O 1
ATOM 4207 N N . MET B 1 256 ? -4.781 -1.021 -16.844 1 92.31 256 MET B N 1
ATOM 4208 C CA . MET B 1 256 ? -5.051 -1.878 -18 1 92.31 256 MET B CA 1
ATOM 4209 C C . MET B 1 256 ? -3.797 -2.055 -18.844 1 92.31 256 MET B C 1
ATOM 4211 O O . MET B 1 256 ? -3.619 -3.09 -19.484 1 92.31 256 MET B O 1
ATOM 4215 N N . GLY B 1 257 ? -2.963 -1.019 -18.844 1 90.56 257 GLY B N 1
ATOM 4216 C CA . GLY B 1 257 ? -1.687 -1.157 -19.531 1 90.56 257 GLY B CA 1
ATOM 4217 C C . GLY B 1 257 ? -0.825 -2.271 -18.969 1 90.56 257 GLY B C 1
ATOM 4218 O O . GLY B 1 257 ? -0.258 -3.066 -19.719 1 90.56 257 GLY B O 1
ATOM 4219 N N . SER B 1 258 ? -0.807 -2.352 -17.656 1 89.94 258 SER B N 1
ATOM 4220 C CA . SER B 1 258 ? -0.049 -3.408 -16.984 1 89.94 258 SER B CA 1
ATOM 4221 C C . SER B 1 258 ? -0.626 -4.785 -17.297 1 89.94 258 SER B C 1
ATOM 4223 O O . SER B 1 258 ? 0.12 -5.73 -17.562 1 89.94 258 SER B O 1
ATOM 4225 N N . ILE B 1 259 ? -1.923 -4.898 -17.281 1 95 259 ILE B N 1
ATOM 4226 C CA . ILE B 1 259 ? -2.6 -6.156 -17.578 1 95 259 ILE B CA 1
ATOM 4227 C C . ILE B 1 259 ? -2.275 -6.594 -19.016 1 95 259 ILE B C 1
ATOM 4229 O O . ILE B 1 259 ? -1.918 -7.75 -19.234 1 95 259 ILE B O 1
ATOM 4233 N N . ARG B 1 260 ? -2.312 -5.684 -19.922 1 94.69 260 ARG B N 1
ATOM 4234 C CA . ARG B 1 260 ? -2.049 -5.984 -21.328 1 94.69 260 ARG B CA 1
ATOM 4235 C C . ARG B 1 260 ? -0.612 -6.457 -21.531 1 94.69 260 ARG B C 1
ATOM 4237 O O . ARG B 1 260 ? -0.354 -7.348 -22.344 1 94.69 260 ARG B O 1
ATOM 4244 N N . GLN B 1 261 ? 0.226 -5.871 -20.797 1 91.19 261 GLN B N 1
ATOM 4245 C CA . GLN B 1 261 ? 1.648 -6.133 -20.984 1 91.19 261 GLN B CA 1
ATOM 4246 C C . GLN B 1 261 ? 2.066 -7.434 -20.312 1 91.19 261 GLN B C 1
ATOM 4248 O O . GLN B 1 261 ? 3.002 -8.102 -20.766 1 91.19 261 GLN B O 1
ATOM 4253 N N . THR B 1 262 ? 1.356 -7.863 -19.328 1 93.69 262 THR B N 1
ATOM 4254 C CA . THR B 1 262 ? 1.867 -8.93 -18.484 1 93.69 262 THR B CA 1
ATOM 4255 C C . THR B 1 262 ? 1.039 -10.203 -18.656 1 93.69 262 THR B C 1
ATOM 4257 O O . THR B 1 262 ? 1.548 -11.305 -18.469 1 93.69 262 THR B O 1
ATOM 4260 N N . CYS B 1 263 ? -0.226 -10.047 -18.984 1 97.06 263 CYS B N 1
ATOM 4261 C CA . CYS B 1 263 ? -1.132 -11.188 -18.953 1 97.06 263 CYS B CA 1
ATOM 4262 C C . CYS B 1 263 ? -1.46 -11.664 -20.359 1 97.06 263 CYS B C 1
ATOM 4264 O O . CYS B 1 263 ? -1.509 -10.859 -21.297 1 97.06 263 CYS B O 1
ATOM 4266 N N . ASN B 1 264 ? -1.671 -12.914 -20.5 1 97.06 264 ASN B N 1
ATOM 4267 C CA . ASN B 1 264 ? -2.109 -13.484 -21.781 1 97.06 264 ASN B CA 1
ATOM 4268 C C . ASN B 1 264 ? -3.572 -13.914 -21.719 1 97.06 264 ASN B C 1
ATOM 4270 O O . ASN B 1 264 ? -4.129 -14.352 -22.734 1 97.06 264 ASN B O 1
ATOM 4274 N N . ARG B 1 265 ? -4.156 -13.844 -20.641 1 97.88 265 ARG B N 1
ATOM 4275 C CA . ARG B 1 265 ? -5.57 -14.117 -20.391 1 97.88 265 ARG B CA 1
ATOM 4276 C C . ARG B 1 265 ? -6.141 -13.164 -19.344 1 97.88 265 ARG B C 1
ATOM 4278 O O . ARG B 1 265 ? -5.434 -12.742 -18.422 1 97.88 265 ARG B O 1
ATOM 4285 N N . VAL B 1 266 ? -7.41 -12.766 -19.5 1 98.5 266 VAL B N 1
ATOM 4286 C CA . VAL B 1 266 ? -8.023 -11.828 -18.562 1 98.5 266 VAL B CA 1
ATOM 4287 C C . VAL B 1 266 ? -9.438 -12.297 -18.219 1 98.5 266 VAL B C 1
ATOM 4289 O O . VAL B 1 266 ? -10.188 -12.734 -19.094 1 98.5 266 VAL B O 1
ATOM 4292 N N . ILE B 1 267 ? -9.75 -12.266 -16.969 1 98.38 267 ILE B N 1
ATOM 4293 C CA . ILE B 1 267 ? -11.086 -12.555 -16.453 1 98.38 267 ILE B CA 1
ATOM 4294 C C . ILE B 1 267 ? -11.695 -11.281 -15.867 1 98.38 267 ILE B C 1
ATOM 4296 O O . ILE B 1 267 ? -11.094 -10.633 -15.008 1 98.38 267 ILE B O 1
ATOM 4300 N N . TRP B 1 268 ? -12.867 -10.93 -16.375 1 98.12 268 TRP B N 1
ATOM 4301 C CA . TRP B 1 268 ? -13.594 -9.75 -15.93 1 98.12 268 TRP B CA 1
ATOM 4302 C C . TRP B 1 268 ? -14.727 -10.133 -14.977 1 98.12 268 TRP B C 1
ATOM 4304 O O . TRP B 1 268 ? -15.602 -10.93 -15.336 1 98.12 268 TRP B O 1
ATOM 4314 N N . ILE B 1 269 ? -14.625 -9.578 -13.758 1 96.56 269 ILE B N 1
ATOM 4315 C CA . ILE B 1 269 ? -15.641 -9.82 -12.734 1 96.56 269 ILE B CA 1
ATOM 4316 C C . ILE B 1 269 ? -16.344 -8.508 -12.391 1 96.56 269 ILE B C 1
ATOM 4318 O O . ILE B 1 269 ? -15.695 -7.477 -12.211 1 96.56 269 ILE B O 1
ATOM 4322 N N . GLU B 1 270 ? -17.656 -8.57 -12.305 1 93.62 270 GLU B N 1
ATOM 4323 C CA . GLU B 1 270 ? -18.453 -7.43 -11.906 1 93.62 270 GLU B CA 1
ATOM 4324 C C . GLU B 1 270 ? -19.562 -7.848 -10.938 1 93.62 270 GLU B C 1
ATOM 4326 O O . GLU B 1 270 ? -20.375 -8.711 -11.258 1 93.62 270 GLU B O 1
ATOM 4331 N N . LYS B 1 271 ? -19.609 -7.215 -9.773 1 89.69 271 LYS B N 1
ATOM 4332 C CA . LYS B 1 271 ? -20.609 -7.48 -8.75 1 89.69 271 LYS B CA 1
ATOM 4333 C C . LYS B 1 271 ? -20.703 -8.977 -8.453 1 89.69 271 LYS B C 1
ATOM 4335 O O . LYS B 1 271 ? -21.812 -9.531 -8.375 1 89.69 271 LYS B O 1
ATOM 4340 N N . GLY B 1 272 ? -19.562 -9.578 -8.469 1 93.5 272 GLY B N 1
ATOM 4341 C CA . GLY B 1 272 ? -19.469 -10.969 -8.047 1 93.5 272 GLY B CA 1
ATOM 4342 C C . GLY B 1 272 ? -19.719 -11.953 -9.172 1 93.5 272 GLY B C 1
ATOM 4343 O O . GLY B 1 272 ? -19.672 -13.164 -8.969 1 93.5 272 GLY B O 1
ATOM 4344 N N . VAL B 1 273 ? -19.969 -11.438 -10.344 1 96.5 273 VAL B N 1
ATOM 4345 C CA . VAL B 1 273 ? -20.297 -12.297 -11.477 1 96.5 273 VAL B CA 1
ATOM 4346 C C . VAL B 1 273 ? -19.203 -12.219 -12.523 1 96.5 273 VAL B C 1
ATOM 4348 O O . VAL B 1 273 ? -18.672 -11.133 -12.805 1 96.5 273 VAL B O 1
ATOM 4351 N N . GLN B 1 274 ? -18.891 -13.344 -13.117 1 97.38 274 GLN B N 1
ATOM 4352 C CA . GLN B 1 274 ? -17.922 -13.406 -14.211 1 97.38 274 GLN B CA 1
ATOM 4353 C C . GLN B 1 274 ? -18.531 -12.898 -15.516 1 97.38 274 GLN B C 1
ATOM 4355 O O . GLN B 1 274 ? -19.453 -13.531 -16.062 1 97.38 274 GLN B O 1
ATOM 4360 N N . LYS B 1 275 ? -18.047 -11.859 -16.078 1 97.88 275 LYS B N 1
ATOM 4361 C CA . LYS B 1 275 ? -18.625 -11.234 -17.266 1 97.88 275 LYS B CA 1
ATOM 4362 C C . LYS B 1 275 ? -17.969 -11.766 -18.531 1 97.88 275 LYS B C 1
ATOM 4364 O O . LYS B 1 275 ? -18.641 -11.992 -19.531 1 97.88 275 LYS B O 1
ATOM 4369 N N . MET B 1 276 ? -16.672 -11.789 -18.5 1 98.06 276 MET B N 1
ATOM 4370 C CA . MET B 1 276 ? -15.922 -12.242 -19.672 1 98.06 276 MET B CA 1
ATOM 4371 C C . MET B 1 276 ? -14.648 -12.961 -19.25 1 98.06 276 MET B C 1
ATOM 4373 O O . MET B 1 276 ? -14.125 -12.719 -18.156 1 98.06 276 MET B O 1
ATOM 4377 N N . ASP B 1 277 ? -14.172 -13.859 -20.031 1 97.94 277 ASP B N 1
ATOM 4378 C CA . ASP B 1 277 ? -12.93 -14.625 -19.922 1 97.94 277 ASP B CA 1
ATOM 4379 C C . ASP B 1 277 ? -12.297 -14.852 -21.297 1 97.94 277 ASP B C 1
ATOM 4381 O O . ASP B 1 277 ? -12.828 -15.609 -22.109 1 97.94 277 ASP B O 1
ATOM 4385 N N . GLY B 1 278 ? -11.203 -14.133 -21.484 1 97.81 278 GLY B N 1
ATOM 4386 C CA . GLY B 1 278 ? -10.633 -14.25 -22.828 1 97.81 278 GLY B CA 1
ATOM 4387 C C . GLY B 1 278 ? -9.312 -13.516 -22.969 1 97.81 278 GLY B C 1
ATOM 4388 O O . GLY B 1 278 ? -8.578 -13.344 -22 1 97.81 278 GLY B O 1
ATOM 4389 N N . ASP B 1 279 ? -8.977 -13.219 -24.203 1 97.5 279 ASP B N 1
ATOM 4390 C CA . ASP B 1 279 ? -7.723 -12.523 -24.484 1 97.5 279 ASP B CA 1
ATOM 4391 C C . ASP B 1 279 ? -7.746 -11.102 -23.938 1 97.5 279 ASP B C 1
ATOM 4393 O O . ASP B 1 279 ? -8.797 -10.453 -23.922 1 97.5 279 ASP B O 1
ATOM 4397 N N . PRO B 1 280 ? -6.637 -10.641 -23.531 1 97.88 280 PRO B N 1
ATOM 4398 C CA . PRO B 1 280 ? -6.551 -9.344 -22.859 1 97.88 280 PRO B CA 1
ATOM 4399 C C . PRO B 1 280 ? -7.16 -8.211 -23.672 1 97.88 280 PRO B C 1
ATOM 4401 O O . PRO B 1 280 ? -7.98 -7.441 -23.156 1 97.88 280 PRO B O 1
ATOM 4404 N N . ASN B 1 281 ? -6.859 -8.109 -24.938 1 97.69 281 ASN B N 1
ATOM 4405 C CA . ASN B 1 281 ? -7.328 -6.984 -25.734 1 97.69 281 ASN B CA 1
ATOM 4406 C C . ASN B 1 281 ? -8.852 -6.965 -25.844 1 97.69 281 ASN B C 1
ATOM 4408 O O . ASN B 1 281 ? -9.477 -5.914 -25.688 1 97.69 281 ASN B O 1
ATOM 4412 N N . THR B 1 282 ? -9.406 -8.109 -26.062 1 98 282 THR B N 1
ATOM 4413 C CA . THR B 1 282 ? -10.852 -8.219 -26.219 1 98 282 THR B CA 1
ATOM 4414 C C . THR B 1 282 ? -11.57 -7.895 -24.922 1 98 282 THR B C 1
ATOM 4416 O O . THR B 1 282 ? -12.508 -7.098 -24.906 1 98 282 THR B O 1
ATOM 4419 N N . VAL B 1 283 ? -11.102 -8.477 -23.828 1 98.12 283 VAL B N 1
ATOM 4420 C CA . VAL B 1 283 ? -11.773 -8.32 -22.547 1 98.12 283 VAL B CA 1
ATOM 4421 C C . VAL B 1 283 ? -11.602 -6.883 -22.047 1 98.12 283 VAL B C 1
ATOM 4423 O O . VAL B 1 283 ? -12.555 -6.27 -21.562 1 98.12 283 VAL B O 1
ATOM 4426 N N . ILE B 1 284 ? -10.398 -6.328 -22.172 1 97.56 284 ILE B N 1
ATOM 4427 C CA . ILE B 1 284 ? -10.117 -4.973 -21.703 1 97.56 284 ILE B CA 1
ATOM 4428 C C . ILE B 1 284 ? -10.953 -3.969 -22.484 1 97.56 284 ILE B C 1
ATOM 4430 O O . ILE B 1 284 ? -11.5 -3.021 -21.922 1 97.56 284 ILE B O 1
ATOM 4434 N N . LYS B 1 285 ? -11.039 -4.164 -23.797 1 97.12 285 LYS B N 1
ATOM 4435 C CA . LYS B 1 285 ? -11.859 -3.281 -24.625 1 97.12 285 LYS B CA 1
ATOM 4436 C C . LYS B 1 285 ? -13.312 -3.281 -24.156 1 97.12 285 LYS B C 1
ATOM 4438 O O . LYS B 1 285 ? -13.93 -2.223 -24.047 1 97.12 285 LYS B O 1
ATOM 4443 N N . ALA B 1 286 ? -13.82 -4.453 -23.953 1 97.31 286 ALA B N 1
ATOM 4444 C CA . ALA B 1 286 ? -15.195 -4.574 -23.484 1 97.31 286 ALA B CA 1
ATOM 4445 C C . ALA B 1 286 ? -15.367 -3.898 -22.125 1 97.31 286 ALA B C 1
ATOM 4447 O O . ALA B 1 286 ? -16.359 -3.203 -21.891 1 97.31 286 ALA B O 1
ATOM 4448 N N . TYR B 1 287 ? -14.43 -4.121 -21.25 1 96.38 287 TYR B N 1
ATOM 4449 C CA . TYR B 1 287 ? -14.461 -3.539 -19.906 1 96.38 287 TYR B CA 1
ATOM 4450 C C . TYR B 1 287 ? -14.422 -2.016 -19.984 1 96.38 287 TYR B C 1
ATOM 4452 O O . TYR B 1 287 ? -15.172 -1.338 -19.281 1 96.38 287 TYR B O 1
ATOM 4460 N N . GLU B 1 288 ? -13.508 -1.48 -20.797 1 95 288 GLU B N 1
ATOM 4461 C CA . GLU B 1 288 ? -13.367 -0.034 -20.938 1 95 288 GLU B CA 1
ATOM 4462 C C . GLU B 1 288 ? -14.648 0.588 -21.5 1 95 288 GLU B C 1
ATOM 4464 O O . GLU B 1 288 ? -15.016 1.704 -21.125 1 95 288 GLU B O 1
ATOM 4469 N N . LYS B 1 289 ? -15.328 -0.063 -22.359 1 93.75 289 LYS B N 1
ATOM 4470 C CA . LYS B 1 289 ? -16.609 0.397 -22.891 1 93.75 289 LYS B CA 1
ATOM 4471 C C . LYS B 1 289 ? -17.672 0.426 -21.797 1 93.75 289 LYS B C 1
ATOM 4473 O O . LYS B 1 289 ? -18.531 1.321 -21.766 1 93.75 289 LYS B O 1
ATOM 4478 N N . PHE B 1 290 ? -17.578 -0.533 -20.969 1 91.5 290 PHE B N 1
ATOM 4479 C CA . PHE B 1 290 ? -18.531 -0.644 -19.859 1 91.5 290 PHE B CA 1
ATOM 4480 C C . PHE B 1 290 ? -18.344 0.499 -18.875 1 91.5 290 PHE B C 1
ATOM 4482 O O . PHE B 1 290 ? -19.312 1.034 -18.344 1 91.5 290 PHE B O 1
ATOM 4489 N N . LYS B 1 291 ? -17.125 0.863 -18.562 1 84.06 291 LYS B N 1
ATOM 4490 C CA . LYS B 1 291 ? -16.812 1.899 -17.578 1 84.06 291 LYS B CA 1
ATOM 4491 C C . LYS B 1 291 ? -17.219 3.277 -18.078 1 84.06 291 LYS B C 1
ATOM 4493 O O . LYS B 1 291 ? -17.422 4.199 -17.297 1 84.06 291 LYS B O 1
ATOM 4498 N N . LYS B 1 292 ? -17.359 3.613 -19.391 1 69.44 292 LYS B N 1
ATOM 4499 C CA . LYS B 1 292 ? -17.797 4.883 -19.969 1 69.44 292 LYS B CA 1
ATOM 4500 C C . LYS B 1 292 ? -19.297 5.078 -19.781 1 69.44 292 LYS B C 1
ATOM 4502 O O . LYS B 1 292 ? -20.078 4.121 -19.844 1 69.44 292 LYS B O 1
#

InterPro domains:
  IPR003439 ABC transporter-like, ATP-binding domain [PF00005] (93-224)
  IPR003439 ABC transporter-like, ATP-binding domain [PS50893] (77-292)
  IPR003593 AAA+ ATPase domain [SM00382] (102-273)
  IPR015860 ABC transporter, teichoic acids export TagH-like [cd03220] (53-278)
  IPR017871 ABC transporter-like, conserved site [PS00211] (197-211)
  IPR027417 P-loop containing nucleoside triphosphate hydrolase [G3DSA:3.40.50.300] (42-292)
  IPR027417 P-loop containing nucleoside triphosphate hydrolase [SSF52540] (88-285)
  IPR050683 Bacterial Polysaccharide Export ATP-binding [PTHR46743] (50-291)

Solvent-accessible surface area (backbone atoms only — not comparable to full-atom values): 32730 Å² total; per-residue (Å²): 133,83,80,47,75,64,70,71,65,64,73,82,70,72,68,83,78,66,66,54,61,66,69,67,76,72,75,77,69,80,70,74,77,71,80,71,75,76,72,72,72,82,77,82,76,61,85,90,52,58,73,40,34,38,35,41,43,27,20,30,65,46,80,20,65,42,81,65,78,82,74,88,84,78,76,80,72,56,74,76,50,66,65,78,37,56,69,40,72,44,67,43,29,61,49,37,64,52,74,42,38,59,46,33,26,34,23,45,40,61,59,89,84,11,29,66,52,53,50,54,32,34,68,54,44,76,36,71,64,68,39,60,42,58,46,47,68,59,78,44,42,49,66,67,67,72,45,76,65,53,44,84,37,22,43,51,56,32,48,50,52,34,32,45,68,73,68,45,53,68,69,56,34,62,68,41,45,62,56,34,33,56,72,36,67,30,73,94,48,29,50,37,39,39,67,62,42,40,73,34,53,48,43,33,44,49,48,27,55,58,63,69,47,89,45,64,32,36,34,39,70,53,63,61,49,59,44,54,71,69,55,35,53,53,50,42,51,50,52,44,51,40,21,77,69,50,8,21,36,39,37,34,56,89,47,63,68,56,40,55,73,48,23,70,29,25,37,34,29,48,75,12,31,69,75,47,75,40,47,33,69,64,44,51,53,54,49,55,58,62,76,101,134,82,80,46,76,66,70,70,66,65,73,81,71,71,67,84,78,65,68,55,63,66,71,69,77,72,74,77,69,80,69,74,78,73,79,71,74,76,72,70,74,82,76,81,74,62,84,91,53,56,73,39,33,39,34,41,43,26,20,30,64,42,79,20,64,41,80,64,77,83,74,89,82,80,81,79,72,55,73,76,49,64,65,76,36,54,71,40,73,43,67,43,28,62,48,34,66,51,74,41,39,58,46,32,25,34,22,47,39,61,59,90,83,11,29,66,53,53,50,53,30,34,67,51,46,77,37,72,63,68,39,60,44,58,45,47,68,57,79,45,41,50,68,67,69,72,46,77,63,52,45,84,36,22,42,50,57,32,48,50,51,35,32,43,68,72,66,44,52,69,70,56,36,60,68,42,43,62,58,33,34,56,72,36,67,30,72,94,48,30,51,39,39,39,67,64,43,41,72,34,53,50,44,33,44,48,48,26,54,60,65,69,48,90,47,64,30,37,33,39,70,52,63,62,48,58,44,54,71,70,54,35,53,51,48,43,52,50,52,43,52,41,22,75,69,49,8,21,36,39,38,35,54,88,47,65,68,56,40,56,74,48,23,70,30,28,37,33,29,49,75,13,30,70,73,46,74,39,49,32,69,62,44,49,52,54,48,56,58,63,75,100

Sequence (584 aa):
MSISFDDLINPQLHPEYQPEPVFSDATTFEASEGQEKEEQSSLEIDPNRNPVVIVDNLHVKYQVYSSGKSVGNAGARRLLQTKMRGLRTVHALKGISFVAYENESIGIIGTNGSGKSTLLRAITGLTPPSSGAVYATSRPNLLGVGAALIPDLSGDKNITLGGLALGYDRPKVEEMREDITKFAELEEFIDLPMRTYSSGMSARLKFAIAASKQHDILIVDEALAVGDAKFRKRSEAKIREMRENAGTIFLVSHSMGSIRQTCNRVIWIEKGVQKMDGDPNTVIKAYEKFKKMSISFDDLINPQLHPEYQPEPVFSDATTFEASEGQEKEEQSSLEIDPNRNPVVIVDNLHVKYQVYSSGKSVGNAGARRLLQTKMRGLRTVHALKGISFVAYENESIGIIGTNGSGKSTLLRAITGLTPPSSGAVYATSRPNLLGVGAALIPDLSGDKNITLGGLALGYDRPKVEEMREDITKFAELEEFIDLPMRTYSSGMSARLKFAIAASKQHDILIVDEALAVGDAKFRKRSEAKIREMRENAGTIFLVSHSMGSIRQTCNRVIWIEKGVQKMDGDPNTVIKAYEKFKK

Secondary structure (DSSP, 8-state):
----HHHH--GGG--------SS---S-------------------TTS-EEEEEEEEEEEEEEE------S---GGGTT------EEEEEEEEEEEEEEETT-EEEEE-STTSSHHHHHHHHHTSS--SEEEEEESS--EETTTS----TTSBHHHHHHHHHHHTT--HHHHHHHHHHHHHHHT-TTTTTSBGGGS-HHHHHHHHHHHHHTS--SEEEEESTTTTS-HHHHHHHHHHHHHHHHTT-EEEEE-S-HHHHHHH-SEEEEEETTEEEEEE-HHHHHHHHHHHH-/----HHHH--GGG--------SS---S-------------------TTS-EEEEEEEEEEEEEEE------S---STTTT------EEEEEEEEEEEEEEETT-EEEEE-STTSSHHHHHHHHHTSS--SEEEEEESS--EETTTS----TTSBHHHHHHHHHHHTT--HHHHHHHHHHHHHHHT-TTTTTSBGGGS-HHHHHHHHHHHHHTS--SEEEEESTTTTS-HHHHHHHHHHHHHHHHTT-EEEEE-S-HHHHHHH-SEEEEEETTEEEEEE-HHHHHHHHHHHH-